Protein AF-0000000076657510 (afdb_homodimer)

pLDDT: mean 97.33, std 4.87, range [43.81, 99.0]

Foldseek 3Di:
DPDQFVVLVVVFQPDPLLVVLLVLLVVFDDQLQQLLLSQLLVQLLVLCVVVVHPCVDNVNVSLLRLLSRQLQSLLGPVQPDQAASLQSSLVVSLVSCVVVPDDNVSSVVSSVLSNCLQPPPCQCPVDSSNNSSNLSNCCQPHDLVSCVVSPCNVVSVVSCVSRPNPQSQQRSLCSLLVSDPDQDDDDPPDQDDDRHAHCPTLSRVSSVQCSVDPPDRHRRPSD/DDDQFVVLVVVFQPDPLLVVLLVLLVVFDPQLQQLLLSQLLVQLLVLCVVVVNPCVDNVNVSLLRLLSRQLQSLLGPVQPDFAASLQSSLVVSLVSCVVVPDDNVSSVVSSVLSNCLQPPPCQCPVDSSNNSSNLSNCCQPHDLVSCVVSPCNVVSVVSCVSRPNPQSQQRSLCSLLVSDPDQDDDDPPDFDDDRHAHCPTLSRVSSVQCSVDPPDRHRRPSD

InterPro domains:
  IPR003607 HD/PDEase domain [cd00077] (34-74)
  IPR006674 HD domain [PF01966] (34-133)

Organism: Fusarium proliferatum (strain ET1) (NCBI:txid1227346)

Secondary structure (DSSP, 8-state):
-----HHHHTTS--SHHHHHHHHHHHHHS-HHHHHHHHHHHHHHHHHHHHTT-GGGSTTTHHHHHHHHHHTTGGGSSTT--SS-HHHHHHHHHHHHHHHTT--HHHHHHHHHHHHTTT-TTTHHHH-HHHHHHHHHHHHHHS-HHHHHHHT-HHHHHHHHHHS--SSHHHHHHHHHHTT-SSPPP-BTTB----SSS-TTSHHHHHHHHHHHSTT--SS-TT-/-----HHHHTTS--SHHHHHHHHHHHHHS-HHHHHHHHHHHHHHHHHHHHTT-GGGSTTTHHHHHHHHHHTTGGGSSTT--SS-HHHHHHHHHHHHHHHTT--HHHHHHHHHHHHTTT-TTTHHHH-HHHHHHHHHHHHHHS-HHHHHHHT-HHHHHHHHHHS--SSHHHHHHHHHHTT-SSPPP--SS-----SSS-TTSHHHHHHHHHHHSTT--SS-TT-

Solvent-accessible surface area (backbone atoms only — not comparable to full-atom values): 23018 Å² total; per-residue (Å²): 127,86,77,75,44,67,75,59,58,71,72,45,66,91,43,70,63,41,51,52,49,50,49,52,33,61,74,45,39,58,67,28,51,43,30,48,20,52,49,21,29,55,45,19,48,51,50,22,52,77,67,67,38,75,51,53,37,81,87,35,31,49,56,51,41,44,31,27,51,28,33,62,44,10,44,20,81,82,38,55,62,72,46,28,37,32,53,34,7,12,52,52,42,24,51,52,34,43,75,66,68,44,51,69,67,62,22,46,52,33,22,50,23,20,46,32,45,68,33,84,77,46,16,67,64,76,40,73,66,16,20,34,48,27,52,9,48,46,48,71,75,43,52,70,67,54,16,48,75,71,68,42,42,71,59,47,57,56,49,40,72,65,36,56,51,77,59,28,65,35,53,47,48,49,37,49,44,65,69,49,92,62,82,62,81,70,56,72,64,45,64,63,67,44,66,42,30,36,49,40,22,52,59,15,38,39,41,50,31,46,51,63,36,78,82,69,82,64,61,52,49,49,107,129,87,76,75,44,65,75,59,60,70,71,46,64,90,43,73,63,40,50,51,49,49,49,52,32,61,75,46,39,59,67,28,50,43,30,49,20,52,49,23,29,55,44,21,48,50,51,23,52,76,66,67,37,74,50,55,38,81,89,35,30,50,55,50,42,43,32,26,51,28,33,61,45,9,43,19,80,83,38,55,63,72,46,29,37,32,52,34,9,13,52,53,43,25,52,54,34,44,75,64,67,46,50,70,68,63,20,45,52,34,21,51,22,18,48,32,44,67,33,85,77,47,16,67,64,74,42,71,67,15,21,34,47,26,50,9,48,46,47,71,75,44,50,68,68,56,17,49,74,72,69,42,40,72,60,47,58,56,48,38,73,65,35,56,52,77,60,30,64,35,53,49,48,50,38,50,47,64,67,50,94,63,84,61,81,69,57,72,62,44,64,62,66,44,67,43,30,36,47,39,23,52,60,16,38,39,39,49,30,46,50,63,36,77,82,69,85,65,59,52,50,52,109

Nearest PDB structures (foldseek):
  6dk9-assembly4_F  TM=7.818E-01  e=1.826E-05  Saccharomyces cerevisiae YJM789
  6dkd-assembly2_C  TM=7.698E-01  e=1.502E-05  Saccharomyces cerevisiae YJM789
  3wfp-assembly9_B  TM=6.488E-01  e=2.792E-02  Aquifex aeolicus VF5
  3wfr-assembly3_G  TM=6.303E-01  e=3.565E-02  synthetic construct
  3wfp-assembly9_A  TM=6.589E-01  e=6.103E-02  Aquifex aeolicus VF5

Radius of gyration: 22.08 Å; Cα contacts (8 Å, |Δi|>4): 766; chains: 2; bounding box: 48×63×50 Å

Structure (mmCIF, N/CA/C/O backbone):
data_AF-0000000076657510-model_v1
#
loop_
_entity.id
_entity.type
_entity.pdbx_description
1 polymer 'HD domain-containing protein'
#
loop_
_atom_site.group_PDB
_atom_site.id
_atom_site.type_symbol
_atom_site.label_atom_id
_atom_site.label_alt_id
_atom_site.label_comp_id
_atom_site.label_asym_id
_atom_site.label_entity_id
_atom_site.label_seq_id
_atom_site.pdbx_PDB_ins_code
_atom_site.Cartn_x
_atom_site.Cartn_y
_atom_site.Cartn_z
_atom_site.occupancy
_atom_site.B_iso_or_equiv
_atom_site.auth_seq_id
_atom_site.auth_comp_id
_atom_site.auth_asym_id
_atom_site.auth_atom_id
_atom_site.pdbx_PDB_model_num
ATOM 1 N N . MET A 1 1 ? 1.577 -23.703 -27.047 1 43.88 1 MET A N 1
ATOM 2 C CA . MET A 1 1 ? 0.974 -23.172 -25.828 1 43.88 1 MET A CA 1
ATOM 3 C C . MET A 1 1 ? 0.972 -24.219 -24.719 1 43.88 1 MET A C 1
ATOM 5 O O . MET A 1 1 ? 0.381 -25.297 -24.875 1 43.88 1 MET A O 1
ATOM 9 N N . SER A 1 2 ? 2.025 -24.297 -23.906 1 56.16 2 SER A N 1
ATOM 10 C CA . SER A 1 2 ? 2.254 -25.438 -23.031 1 56.16 2 SER A CA 1
ATOM 11 C C . SER A 1 2 ? 1.012 -25.766 -22.203 1 56.16 2 SER A C 1
ATOM 13 O O . SER A 1 2 ? 0.337 -24.859 -21.719 1 56.16 2 SER A O 1
ATOM 15 N N . ASP A 1 3 ? 0.604 -26.922 -22.359 1 83.19 3 ASP A N 1
ATOM 16 C CA . ASP A 1 3 ? -0.641 -27.469 -21.828 1 83.19 3 ASP A CA 1
ATOM 17 C C . ASP A 1 3 ? -0.603 -27.531 -20.297 1 83.19 3 ASP A C 1
ATOM 19 O O . ASP A 1 3 ? 0.352 -28.047 -19.719 1 83.19 3 ASP A O 1
ATOM 23 N N . ILE A 1 4 ? -1.396 -26.609 -19.562 1 93.56 4 ILE A N 1
ATOM 24 C CA . ILE A 1 4 ? -1.577 -26.688 -18.109 1 93.56 4 ILE A CA 1
ATOM 25 C C . ILE A 1 4 ? -1.949 -28.109 -17.703 1 93.56 4 ILE A C 1
ATOM 27 O O . ILE A 1 4 ? -2.797 -28.734 -18.344 1 93.56 4 ILE A O 1
ATOM 31 N N . ASN A 1 5 ? -1.257 -28.656 -16.797 1 94.81 5 ASN A N 1
ATOM 32 C CA . ASN A 1 5 ? -1.539 -30 -16.281 1 94.81 5 ASN A CA 1
ATOM 33 C C . ASN A 1 5 ? -3.023 -30.172 -15.984 1 94.81 5 ASN A C 1
ATOM 35 O O . ASN A 1 5 ? -3.623 -29.344 -15.289 1 94.81 5 ASN A O 1
ATOM 39 N N . PRO A 1 6 ? -3.65 -31.25 -16.453 1 95.56 6 PRO A N 1
ATOM 40 C CA . PRO A 1 6 ? -5.082 -31.469 -16.234 1 95.56 6 PRO A CA 1
ATOM 41 C C . PRO A 1 6 ? -5.461 -31.516 -14.766 1 95.56 6 PRO A C 1
ATOM 43 O O . PRO A 1 6 ? -6.566 -31.109 -14.391 1 95.56 6 PRO A O 1
ATOM 46 N N . LEU A 1 7 ? -4.605 -31.969 -13.922 1 96.25 7 LEU A N 1
ATOM 47 C CA . LEU A 1 7 ? -4.867 -32.031 -12.492 1 96.25 7 LEU A CA 1
ATOM 48 C C . LEU A 1 7 ? -5.043 -30.641 -11.906 1 96.25 7 LEU A C 1
ATOM 50 O O . LEU A 1 7 ? -5.805 -30.453 -10.953 1 96.25 7 LEU A O 1
ATOM 54 N N . VAL A 1 8 ? -4.285 -29.672 -12.477 1 97.75 8 VAL A N 1
ATOM 55 C CA . VAL A 1 8 ? -4.418 -28.281 -12.055 1 97.75 8 VAL A CA 1
ATOM 56 C C . VAL A 1 8 ? -5.75 -27.719 -12.547 1 97.75 8 VAL A C 1
ATOM 58 O O . VAL A 1 8 ? -6.461 -27.047 -11.797 1 97.75 8 VAL A O 1
ATOM 61 N N . LEU A 1 9 ? -6.121 -28.016 -13.805 1 96.81 9 LEU A N 1
ATOM 62 C CA . LEU A 1 9 ? -7.348 -27.516 -14.414 1 96.81 9 LEU A CA 1
ATOM 63 C C . LEU A 1 9 ? -8.57 -27.984 -13.641 1 96.81 9 LEU A C 1
ATOM 65 O O . LEU A 1 9 ? -9.57 -27.266 -13.539 1 96.81 9 LEU A O 1
ATOM 69 N N . GLU A 1 10 ? -8.5 -29.141 -13.055 1 95.75 10 GLU A N 1
ATOM 70 C CA . GLU A 1 10 ? -9.609 -29.703 -12.289 1 95.75 10 GLU A CA 1
ATOM 71 C C . GLU A 1 10 ? -9.836 -28.938 -10.992 1 95.75 10 GLU A C 1
ATOM 73 O O . GLU A 1 10 ? -10.914 -29.016 -10.398 1 95.75 10 GLU A O 1
ATOM 78 N N . LYS A 1 11 ? -8.812 -28.281 -10.547 1 96.19 11 LYS A N 1
ATOM 79 C CA . LYS A 1 11 ? -8.891 -27.562 -9.266 1 96.19 11 LYS A CA 1
ATOM 80 C C . LYS A 1 11 ? -9.383 -26.141 -9.461 1 96.19 11 LYS A C 1
ATOM 82 O O . LYS A 1 11 ? -9.68 -25.438 -8.484 1 96.19 11 LYS A O 1
ATOM 87 N N . ILE A 1 12 ? -9.547 -25.688 -10.719 1 96.88 12 ILE A N 1
ATOM 88 C CA . ILE A 1 12 ? -10.031 -24.359 -11.047 1 96.88 12 ILE A CA 1
ATOM 89 C C . ILE A 1 12 ? -11.555 -24.375 -11.156 1 96.88 12 ILE A C 1
ATOM 91 O O . ILE A 1 12 ? -12.133 -25.312 -11.703 1 96.88 12 ILE A O 1
ATOM 95 N N . PRO A 1 13 ? -12.172 -23.328 -10.547 1 97.88 13 PRO A N 1
ATOM 96 C CA . PRO A 1 13 ? -13.625 -23.297 -10.734 1 97.88 13 PRO A CA 1
ATOM 97 C C . PRO A 1 13 ? -14.039 -23.344 -12.203 1 97.88 13 PRO A C 1
ATOM 99 O O . PRO A 1 13 ? -13.461 -22.641 -13.031 1 97.88 13 PRO A O 1
ATOM 102 N N . GLN A 1 14 ? -15.062 -24.141 -12.531 1 96.62 14 GLN A N 1
ATOM 103 C CA . GLN A 1 14 ? -15.438 -24.406 -13.914 1 96.62 14 GLN A CA 1
ATOM 104 C C . GLN A 1 14 ? -16.531 -23.453 -14.375 1 96.62 14 GLN A C 1
ATOM 106 O O . GLN A 1 14 ? -17.422 -23.828 -15.133 1 96.62 14 GLN A O 1
ATOM 111 N N . THR A 1 15 ? -16.531 -22.219 -13.945 1 97.44 15 THR A N 1
ATOM 112 C CA . THR A 1 15 ? -17.453 -21.203 -14.422 1 97.44 15 THR A CA 1
ATOM 113 C C . THR A 1 15 ? -16.906 -20.516 -15.664 1 97.44 15 THR A C 1
ATOM 115 O O . THR A 1 15 ? -15.688 -20.469 -15.883 1 97.44 15 THR A O 1
ATOM 118 N N . ASP A 1 16 ? -17.812 -19.984 -16.469 1 97.88 16 ASP A N 1
ATOM 119 C CA . ASP A 1 16 ? -17.391 -19.266 -17.656 1 97.88 16 ASP A CA 1
ATOM 120 C C . ASP A 1 16 ? -16.453 -18.109 -17.297 1 97.88 16 ASP A C 1
ATOM 122 O O . ASP A 1 16 ? -15.484 -17.844 -18.016 1 97.88 16 ASP A O 1
ATOM 126 N N . THR A 1 17 ? -16.766 -17.453 -16.188 1 98.44 17 THR A N 1
ATOM 127 C CA . THR A 1 17 ? -15.945 -16.344 -15.727 1 98.44 17 THR A CA 1
ATOM 128 C C . THR A 1 17 ? -14.508 -16.781 -15.484 1 98.44 17 THR A C 1
ATOM 130 O O . THR A 1 17 ? -13.562 -16.125 -15.938 1 98.44 17 THR A O 1
ATOM 133 N N . CYS A 1 18 ? -14.305 -17.891 -14.812 1 98.75 18 CYS A N 1
ATOM 134 C CA . CYS A 1 18 ? -12.969 -18.344 -14.445 1 98.75 18 CYS A CA 1
ATOM 135 C C . CYS A 1 18 ? -12.227 -18.906 -15.656 1 98.75 18 CYS A C 1
ATOM 137 O O . CYS A 1 18 ? -11.031 -18.672 -15.805 1 98.75 18 CYS A O 1
ATOM 139 N N . LEU A 1 19 ? -12.93 -19.594 -16.516 1 98.44 19 LEU A N 1
ATOM 140 C CA . LEU A 1 19 ? -12.305 -20.156 -17.703 1 98.44 19 LEU A CA 1
ATOM 141 C C . LEU A 1 19 ? -11.859 -19.047 -18.656 1 98.44 19 LEU A C 1
ATOM 143 O O . LEU A 1 19 ? -10.781 -19.125 -19.25 1 98.44 19 LEU A O 1
ATOM 147 N N . SER A 1 20 ? -12.664 -18.031 -18.812 1 98.62 20 SER A N 1
ATOM 148 C CA . SER A 1 20 ? -12.281 -16.906 -19.656 1 98.62 20 SER A CA 1
ATOM 149 C C . SER A 1 20 ? -11.148 -16.109 -19.031 1 98.62 20 SER A C 1
ATOM 151 O O . SER A 1 20 ? -10.289 -15.578 -19.734 1 98.62 20 SER A O 1
ATOM 153 N N . ALA A 1 21 ? -11.164 -15.961 -17.703 1 98.88 21 ALA A N 1
ATOM 154 C CA . ALA A 1 21 ? -10.055 -15.305 -17.016 1 98.88 21 ALA A CA 1
ATOM 155 C C . ALA A 1 21 ? -8.742 -16.047 -17.266 1 98.88 21 ALA A C 1
ATOM 157 O O . ALA A 1 21 ? -7.703 -15.414 -17.484 1 98.88 21 ALA A O 1
ATOM 158 N N . LEU A 1 22 ? -8.82 -17.375 -17.188 1 98.75 22 LEU A N 1
ATOM 159 C CA . LEU A 1 22 ? -7.645 -18.203 -17.453 1 98.75 22 LEU A CA 1
ATOM 160 C C . LEU A 1 22 ? -7.156 -17.984 -18.891 1 98.75 22 LEU A C 1
ATOM 162 O O . LEU A 1 22 ? -5.949 -17.891 -19.125 1 98.75 22 LEU A O 1
ATOM 166 N N . GLU A 1 23 ? -8.055 -17.906 -19.797 1 98.25 23 GLU A N 1
ATOM 167 C CA . GLU A 1 23 ? -7.695 -17.703 -21.203 1 98.25 23 GLU A CA 1
ATOM 168 C C . GLU A 1 23 ? -6.996 -16.359 -21.406 1 98.25 23 GLU A C 1
ATOM 170 O O . GLU A 1 23 ? -6.02 -16.281 -22.156 1 98.25 23 GLU A O 1
ATOM 175 N N . LEU A 1 24 ? -7.5 -15.305 -20.766 1 98.56 24 LEU A N 1
ATOM 176 C CA . LEU A 1 24 ? -6.852 -14 -20.844 1 98.56 24 LEU A CA 1
ATOM 177 C C . LEU A 1 24 ? -5.418 -14.078 -20.328 1 98.56 24 LEU A C 1
ATOM 179 O O . LEU A 1 24 ? -4.5 -13.523 -20.938 1 98.56 24 LEU A O 1
ATOM 183 N N . ALA A 1 25 ? -5.23 -14.758 -19.219 1 98.69 25 ALA A N 1
ATOM 184 C CA . ALA A 1 25 ? -3.906 -14.883 -18.625 1 98.69 25 ALA A CA 1
ATOM 185 C C . ALA A 1 25 ? -2.969 -15.688 -19.516 1 98.69 25 ALA A C 1
ATOM 187 O O . ALA A 1 25 ? -1.798 -15.336 -19.672 1 98.69 25 ALA A O 1
ATOM 188 N N . ARG A 1 26 ? -3.48 -16.766 -20.078 1 98.19 26 ARG A N 1
ATOM 189 C CA . ARG A 1 26 ? -2.697 -17.609 -20.969 1 98.19 26 ARG A CA 1
ATOM 190 C C . ARG A 1 26 ? -2.203 -16.812 -22.172 1 98.19 26 ARG A C 1
ATOM 192 O O . ARG A 1 26 ? -1.066 -17 -22.625 1 98.19 26 ARG A O 1
ATOM 199 N N . ASP A 1 27 ? -3.051 -15.969 -22.672 1 97.94 27 ASP A N 1
ATOM 200 C CA . ASP A 1 27 ? -2.723 -15.172 -23.844 1 97.94 27 ASP A CA 1
ATOM 201 C C . ASP A 1 27 ? -1.701 -14.086 -23.5 1 97.94 27 ASP A C 1
ATOM 203 O O . ASP A 1 27 ? -0.876 -13.719 -24.344 1 97.94 27 ASP A O 1
ATOM 207 N N . ALA A 1 28 ? -1.704 -13.617 -22.312 1 98.62 28 ALA A N 1
ATOM 208 C CA . ALA A 1 28 ? -0.973 -12.398 -21.969 1 98.62 28 ALA A CA 1
ATOM 209 C C . ALA A 1 28 ? 0.369 -12.727 -21.312 1 98.62 28 ALA A C 1
ATOM 211 O O . ALA A 1 28 ? 1.345 -11.992 -21.484 1 98.62 28 ALA A O 1
ATOM 212 N N . LEU A 1 29 ? 0.445 -13.82 -20.547 1 98.62 29 LEU A N 1
ATOM 213 C CA . LEU A 1 29 ? 1.576 -14.016 -19.656 1 98.62 29 LEU A CA 1
ATOM 214 C C . LEU A 1 29 ? 2.514 -15.094 -20.188 1 98.62 29 LEU A C 1
ATOM 216 O O . LEU A 1 29 ? 2.061 -16.094 -20.734 1 98.62 29 LEU A O 1
ATOM 220 N N . PRO A 1 30 ? 3.861 -14.867 -20.031 1 98.19 30 PRO A N 1
ATOM 221 C CA . PRO A 1 30 ? 4.758 -16 -20.281 1 98.19 30 PRO A CA 1
ATOM 222 C C . PRO A 1 30 ? 4.516 -17.156 -19.312 1 98.19 30 PRO A C 1
ATOM 224 O O . PRO A 1 30 ? 3.967 -16.953 -18.234 1 98.19 30 PRO A O 1
ATOM 227 N N . ILE A 1 31 ? 5.004 -18.312 -19.609 1 98.25 31 ILE A N 1
ATOM 228 C CA . ILE A 1 31 ? 4.695 -19.562 -18.922 1 98.25 31 ILE A CA 1
ATOM 229 C C . ILE A 1 31 ? 5.129 -19.469 -17.469 1 98.25 31 ILE A C 1
ATOM 231 O O . ILE A 1 31 ? 4.379 -19.844 -16.562 1 98.25 31 ILE A O 1
ATOM 235 N N . PRO A 1 32 ? 6.367 -18.922 -17.094 1 98.5 32 PRO A N 1
ATOM 236 C CA . PRO A 1 32 ? 6.77 -18.891 -15.68 1 98.5 32 PRO A CA 1
ATOM 237 C C . PRO A 1 32 ? 5.828 -18.047 -14.82 1 98.5 32 PRO A C 1
ATOM 239 O O . PRO A 1 32 ? 5.547 -18.406 -13.672 1 98.5 32 PRO A O 1
ATOM 242 N N . ILE A 1 33 ? 5.277 -16.922 -15.383 1 98.81 33 ILE A N 1
ATOM 243 C CA . ILE A 1 33 ? 4.398 -16.047 -14.617 1 98.81 33 ILE A CA 1
ATOM 244 C C . ILE A 1 33 ? 3.002 -16.656 -14.539 1 98.81 33 ILE A C 1
ATOM 246 O O . ILE A 1 33 ? 2.324 -16.531 -13.516 1 98.81 33 ILE A O 1
ATOM 250 N N . LEU A 1 34 ? 2.572 -17.297 -15.617 1 98.75 34 LEU A N 1
ATOM 251 C CA . LEU A 1 34 ? 1.296 -18 -15.594 1 98.75 34 LEU A CA 1
ATOM 252 C C . LEU A 1 34 ? 1.306 -19.109 -14.539 1 98.75 34 LEU A C 1
ATOM 254 O O . LEU A 1 34 ? 0.356 -19.234 -13.766 1 98.75 34 LEU A O 1
ATOM 258 N N . ASN A 1 35 ? 2.363 -19.906 -14.547 1 98.75 35 ASN A N 1
ATOM 259 C CA . ASN A 1 35 ? 2.506 -20.953 -13.539 1 98.75 35 ASN A CA 1
ATOM 260 C C . ASN A 1 35 ? 2.455 -20.375 -12.125 1 98.75 35 ASN A C 1
ATOM 262 O O . ASN A 1 35 ? 1.799 -20.938 -11.242 1 98.75 35 ASN A O 1
ATOM 266 N N . HIS A 1 36 ? 3.152 -19.297 -11.922 1 98.81 36 HIS A N 1
ATOM 267 C CA . HIS A 1 36 ? 3.143 -18.609 -10.633 1 98.81 36 HIS A CA 1
ATOM 268 C C . HIS A 1 36 ? 1.725 -18.219 -10.234 1 98.81 36 HIS A C 1
ATOM 270 O O . HIS A 1 36 ? 1.31 -18.469 -9.094 1 98.81 36 HIS A O 1
ATOM 276 N N . SER A 1 37 ? 0.98 -17.625 -11.156 1 98.88 37 SER A N 1
ATOM 277 C CA . SER A 1 37 ? -0.376 -17.188 -10.859 1 98.88 37 SER A CA 1
ATOM 278 C C . SER A 1 37 ? -1.275 -18.359 -10.484 1 98.88 37 SER A C 1
ATOM 280 O O . SER A 1 37 ? -2.123 -18.234 -9.602 1 98.88 37 SER A O 1
ATOM 282 N N . LEU A 1 38 ? -1.1 -19.469 -11.18 1 98.81 38 LEU A N 1
ATOM 283 C CA . LEU A 1 38 ? -1.87 -20.672 -10.867 1 98.81 38 LEU A CA 1
ATOM 284 C C . LEU A 1 38 ? -1.475 -21.234 -9.516 1 98.81 38 LEU A C 1
ATOM 286 O O . LEU A 1 38 ? -2.336 -21.656 -8.734 1 98.81 38 LEU A O 1
ATOM 290 N N . ARG A 1 39 ? -0.133 -21.234 -9.211 1 98.81 39 ARG A N 1
ATOM 291 C CA . ARG A 1 39 ? 0.292 -21.703 -7.898 1 98.81 39 ARG A CA 1
ATOM 292 C C . ARG A 1 39 ? -0.26 -20.797 -6.797 1 98.81 39 ARG A C 1
ATOM 294 O O . ARG A 1 39 ? -0.668 -21.281 -5.738 1 98.81 39 ARG A O 1
ATOM 301 N N . VAL A 1 40 ? -0.312 -19.516 -7.055 1 98.94 40 VAL A N 1
ATOM 302 C CA . VAL A 1 40 ? -0.862 -18.578 -6.078 1 98.94 40 VAL A CA 1
ATOM 303 C C . VAL A 1 40 ? -2.32 -18.938 -5.793 1 98.94 40 VAL A C 1
ATOM 305 O O . VAL A 1 40 ? -2.75 -18.938 -4.637 1 98.94 40 VAL A O 1
ATOM 308 N N . TYR A 1 41 ? -3.045 -19.25 -6.82 1 98.94 41 TYR A N 1
ATOM 309 C CA . TYR A 1 41 ? -4.434 -19.641 -6.598 1 98.94 41 TYR A CA 1
ATOM 310 C C . TYR A 1 41 ? -4.516 -20.891 -5.73 1 98.94 41 TYR A C 1
ATOM 312 O O . TYR A 1 41 ? -5.277 -20.938 -4.762 1 98.94 41 TYR A O 1
ATOM 320 N N . LEU A 1 42 ? -3.799 -21.844 -6.121 1 98.75 42 LEU A N 1
ATOM 321 C CA . LEU A 1 42 ? -3.871 -23.125 -5.426 1 98.75 42 LEU A CA 1
ATOM 322 C C . LEU A 1 42 ? -3.465 -22.969 -3.963 1 98.75 42 LEU A C 1
ATOM 324 O O . LEU A 1 42 ? -4.102 -23.531 -3.074 1 98.75 42 LEU A O 1
ATOM 328 N N . LEU A 1 43 ? -2.4 -22.219 -3.707 1 98.81 43 LEU A N 1
ATOM 329 C CA . LEU A 1 43 ? -1.942 -21.969 -2.344 1 98.81 43 LEU A CA 1
ATOM 330 C C . LEU A 1 43 ? -2.979 -21.172 -1.56 1 98.81 43 LEU A C 1
ATOM 332 O O . LEU A 1 43 ? -3.289 -21.5 -0.414 1 98.81 43 LEU A O 1
ATOM 336 N N . ALA A 1 44 ? -3.543 -20.094 -2.189 1 98.81 44 ALA A N 1
ATOM 337 C CA . ALA A 1 44 ? -4.559 -19.281 -1.542 1 98.81 44 ALA A CA 1
ATOM 338 C C . ALA A 1 44 ? -5.801 -20.094 -1.206 1 98.81 44 ALA A C 1
ATOM 340 O O . ALA A 1 44 ? -6.387 -19.938 -0.134 1 98.81 44 ALA A O 1
ATOM 341 N N . ARG A 1 45 ? -6.172 -20.938 -2.1 1 98.38 45 ARG A N 1
ATOM 342 C CA . ARG A 1 45 ? -7.316 -21.812 -1.868 1 98.38 45 ARG A CA 1
ATOM 343 C C . ARG A 1 45 ? -7.055 -22.766 -0.701 1 98.38 45 ARG A C 1
ATOM 345 O O . ARG A 1 45 ? -7.934 -22.984 0.134 1 98.38 45 ARG A O 1
ATOM 352 N N . TYR A 1 46 ? -5.898 -23.312 -0.686 1 98.31 46 TYR A N 1
ATOM 353 C CA . TYR A 1 46 ? -5.508 -24.203 0.398 1 98.31 46 TYR A CA 1
ATOM 354 C C . TYR A 1 46 ? -5.586 -23.5 1.744 1 98.31 46 TYR A C 1
ATOM 356 O O . TYR A 1 46 ? -6.125 -24.047 2.711 1 98.31 46 TYR A O 1
ATOM 364 N N . ILE A 1 47 ? -5.059 -22.312 1.805 1 98.44 47 ILE A N 1
ATOM 365 C CA . ILE A 1 47 ? -5.074 -21.516 3.023 1 98.44 47 ILE A CA 1
ATOM 366 C C . ILE A 1 47 ? -6.512 -21.172 3.393 1 98.44 47 ILE A C 1
ATOM 368 O O . ILE A 1 47 ? -6.887 -21.203 4.57 1 98.44 47 ILE A O 1
ATOM 372 N N . ALA A 1 48 ? -7.316 -20.812 2.404 1 98.5 48 ALA A N 1
ATOM 373 C CA . ALA A 1 48 ? -8.719 -20.484 2.635 1 98.5 48 ALA A CA 1
ATOM 374 C C . ALA A 1 48 ? -9.453 -21.656 3.287 1 98.5 48 ALA A C 1
ATOM 376 O O . ALA A 1 48 ? -10.273 -21.453 4.191 1 98.5 48 ALA A O 1
ATOM 377 N N . GLU A 1 49 ? -9.195 -22.828 2.795 1 97.69 49 GLU A N 1
ATOM 378 C CA . GLU A 1 49 ? -9.805 -24.031 3.352 1 97.69 49 GLU A CA 1
ATOM 379 C C . GLU A 1 49 ? -9.336 -24.281 4.785 1 97.69 49 GLU A C 1
ATOM 381 O O . GLU A 1 49 ? -10.148 -24.562 5.668 1 97.69 49 GLU A O 1
ATOM 386 N N . LYS A 1 50 ? -8.062 -24.172 5.004 1 96.75 50 LYS A N 1
ATOM 387 C CA . LYS A 1 50 ? -7.473 -24.406 6.316 1 96.75 50 LYS A CA 1
ATOM 388 C C . LYS A 1 50 ? -8.031 -23.438 7.352 1 96.75 50 LYS A C 1
ATOM 390 O O . LYS A 1 50 ? -8.25 -23.812 8.508 1 96.75 50 LYS A O 1
ATOM 395 N N . GLU A 1 51 ? -8.289 -22.203 6.906 1 96.25 51 GLU A N 1
ATOM 396 C CA . GLU A 1 51 ? -8.719 -21.172 7.84 1 96.25 51 GLU A CA 1
ATOM 397 C C . GLU A 1 51 ? -10.234 -21 7.832 1 96.25 51 GLU A C 1
ATOM 399 O O . GLU A 1 51 ? -10.766 -20.094 8.453 1 96.25 51 GLU A O 1
ATOM 404 N N . ASP A 1 52 ? -10.922 -21.781 7.129 1 97.44 52 ASP A N 1
ATOM 405 C CA . ASP A 1 52 ? -12.367 -21.719 6.984 1 97.44 52 ASP A CA 1
ATOM 406 C C . ASP A 1 52 ? -12.828 -20.344 6.508 1 97.44 52 ASP A C 1
ATOM 408 O O . ASP A 1 52 ? -13.773 -19.766 7.055 1 97.44 52 ASP A O 1
ATOM 412 N N . SER A 1 53 ? -12.094 -19.828 5.547 1 97.62 53 SER A N 1
ATOM 413 C CA . SER A 1 53 ? -12.422 -18.547 4.922 1 97.62 53 SER A CA 1
ATOM 414 C C . SER A 1 53 ? -13.68 -18.672 4.062 1 97.62 53 SER A C 1
ATOM 416 O O . SER A 1 53 ? -13.93 -19.719 3.459 1 97.62 53 SER A O 1
ATOM 418 N N . PRO A 1 54 ? -14.438 -17.562 3.941 1 96.69 54 PRO A N 1
ATOM 419 C CA . PRO A 1 54 ? -15.594 -17.578 3.043 1 96.69 54 PRO A CA 1
ATOM 420 C C . PRO A 1 54 ? -15.203 -17.812 1.585 1 96.69 54 PRO A C 1
ATOM 422 O O . PRO A 1 54 ? -16.031 -18.281 0.789 1 96.69 54 PRO A O 1
ATOM 425 N N . PHE A 1 55 ? -14.023 -17.672 1.248 1 97.62 55 PHE A N 1
ATOM 426 C CA . PHE A 1 55 ? -13.586 -17.75 -0.14 1 97.62 55 PHE A CA 1
ATOM 427 C C . PHE A 1 55 ? -13.32 -19.203 -0.537 1 97.62 55 PHE A C 1
ATOM 429 O O . PHE A 1 55 ? -12.992 -19.484 -1.69 1 97.62 55 PHE A O 1
ATOM 436 N N . LYS A 1 56 ? -13.562 -20.109 0.396 1 95.94 56 LYS A N 1
ATOM 437 C CA . LYS A 1 56 ? -13.469 -21.531 0.068 1 95.94 56 LYS A CA 1
ATOM 438 C C . LYS A 1 56 ? -14.742 -22.016 -0.617 1 95.94 56 LYS A C 1
ATOM 440 O O . LYS A 1 56 ? -14.734 -23.078 -1.259 1 95.94 56 LYS A O 1
ATOM 445 N N . SER A 1 57 ? -15.797 -21.25 -0.459 1 96.19 57 SER A N 1
ATOM 446 C CA . SER A 1 57 ? -17.094 -21.688 -0.962 1 96.19 57 SER A CA 1
ATOM 447 C C . SER A 1 57 ? -17.188 -21.531 -2.477 1 96.19 57 SER A C 1
ATOM 449 O O . SER A 1 57 ? -16.484 -20.688 -3.061 1 96.19 57 SER A O 1
ATOM 451 N N . GLU A 1 58 ? -18.094 -22.234 -3.047 1 93.75 58 GLU A N 1
ATOM 452 C CA . GLU A 1 58 ? -18.25 -22.266 -4.496 1 93.75 58 GLU A CA 1
ATOM 453 C C . GLU A 1 58 ? -18.688 -20.891 -5.027 1 93.75 58 GLU A C 1
ATOM 455 O O . GLU A 1 58 ? -18.312 -20.5 -6.137 1 93.75 58 GLU A O 1
ATOM 460 N N . ASP A 1 59 ? -19.422 -20.219 -4.242 1 94.62 59 ASP A N 1
ATOM 461 C CA . ASP A 1 59 ? -19.969 -18.938 -4.691 1 94.62 59 ASP A CA 1
ATOM 462 C C . ASP A 1 59 ? -18.891 -17.859 -4.668 1 94.62 59 ASP A C 1
ATOM 464 O O . ASP A 1 59 ? -18.969 -16.891 -5.422 1 94.62 59 ASP A O 1
ATOM 468 N N . GLN A 1 60 ? -17.844 -18.031 -3.818 1 97.12 60 GLN A N 1
ATOM 469 C CA . GLN A 1 60 ? -16.844 -16.984 -3.66 1 97.12 60 GLN A CA 1
ATOM 470 C C . GLN A 1 60 ? -15.523 -17.391 -4.305 1 97.12 60 GLN A C 1
ATOM 472 O O . GLN A 1 60 ? -14.68 -16.531 -4.586 1 97.12 60 GLN A O 1
ATOM 477 N N . SER A 1 61 ? -15.344 -18.656 -4.59 1 97.56 61 SER A N 1
ATOM 478 C CA . SER A 1 61 ? -14.078 -19.172 -5.102 1 97.56 61 SER A CA 1
ATOM 479 C C . SER A 1 61 ? -13.734 -18.547 -6.453 1 97.56 61 SER A C 1
ATOM 481 O O . SER A 1 61 ? -12.555 -18.375 -6.781 1 97.56 61 SER A O 1
ATOM 483 N N . PRO A 1 62 ? -14.773 -18.172 -7.297 1 98.62 62 PRO A N 1
ATOM 484 C CA . PRO A 1 62 ? -14.422 -17.5 -8.555 1 98.62 62 PRO A CA 1
ATOM 485 C C . PRO A 1 62 ? -13.711 -16.156 -8.328 1 98.62 62 PRO A C 1
ATOM 487 O O . PRO A 1 62 ? -12.812 -15.797 -9.102 1 98.62 62 PRO A O 1
ATOM 490 N N . LEU A 1 63 ? -14.094 -15.398 -7.297 1 98.88 63 LEU A N 1
ATOM 491 C CA . LEU A 1 63 ? -13.422 -14.141 -6.977 1 98.88 63 LEU A CA 1
ATOM 492 C C . LEU A 1 63 ? -11.969 -14.391 -6.59 1 98.88 63 LEU A C 1
ATOM 494 O O . LEU A 1 63 ? -11.07 -13.656 -7.016 1 98.88 63 LEU A O 1
ATOM 498 N N . LEU A 1 64 ? -11.75 -15.453 -5.801 1 98.94 64 LEU A N 1
ATOM 499 C CA . LEU A 1 64 ? -10.398 -15.836 -5.41 1 98.94 64 LEU A CA 1
ATOM 500 C C . LEU A 1 64 ? -9.562 -16.203 -6.633 1 98.94 64 LEU A C 1
ATOM 502 O O . LEU A 1 64 ? -8.406 -15.781 -6.75 1 98.94 64 LEU A O 1
ATOM 506 N N . PHE A 1 65 ? -10.188 -16.938 -7.52 1 98.94 65 PHE A N 1
ATOM 507 C CA . PHE A 1 65 ? -9.461 -17.391 -8.703 1 98.94 65 PHE A CA 1
ATOM 508 C C . PHE A 1 65 ? -9.102 -16.203 -9.602 1 98.94 65 PHE A C 1
ATOM 510 O O . PHE A 1 65 ? -7.961 -16.078 -10.047 1 98.94 65 PHE A O 1
ATOM 517 N N . VAL A 1 66 ? -10.039 -15.328 -9.875 1 98.94 66 VAL A N 1
ATOM 518 C CA . VAL A 1 66 ? -9.805 -14.203 -10.773 1 98.94 66 VAL A CA 1
ATOM 519 C C . VAL A 1 66 ? -8.734 -13.281 -10.18 1 98.94 66 VAL A C 1
ATOM 521 O O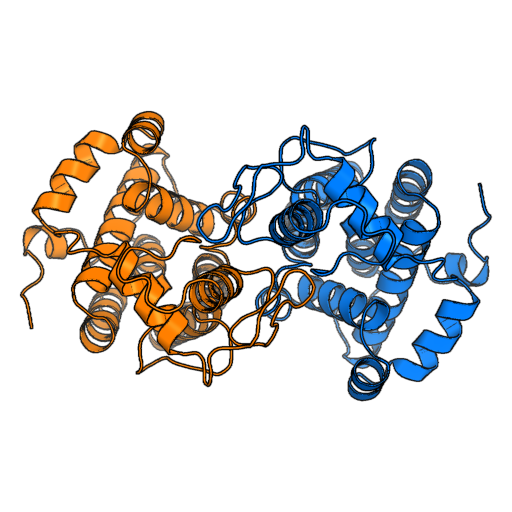 . VAL A 1 66 ? -7.867 -12.789 -10.898 1 98.94 66 VAL A O 1
ATOM 524 N N . ALA A 1 67 ? -8.766 -13.07 -8.852 1 99 67 ALA A N 1
ATOM 525 C CA . ALA A 1 67 ? -7.738 -12.258 -8.195 1 99 67 ALA A CA 1
ATOM 526 C C . ALA A 1 67 ? -6.355 -12.883 -8.375 1 99 67 ALA A C 1
ATOM 528 O O . ALA A 1 67 ? -5.395 -12.188 -8.711 1 99 67 ALA A O 1
ATOM 529 N N . ALA A 1 68 ? -6.27 -14.18 -8.242 1 98.94 68 ALA A N 1
ATOM 530 C CA . ALA A 1 68 ? -4.984 -14.875 -8.289 1 98.94 68 ALA A CA 1
ATOM 531 C C . ALA A 1 68 ? -4.453 -14.945 -9.719 1 98.94 68 ALA A C 1
ATOM 533 O O . ALA A 1 68 ? -3.281 -14.656 -9.969 1 98.94 68 ALA A O 1
ATOM 534 N N . ILE A 1 69 ? -5.328 -15.258 -10.648 1 98.94 69 ILE A N 1
ATOM 535 C CA . ILE A 1 69 ? -4.875 -15.539 -12.008 1 98.94 69 ILE A CA 1
ATOM 536 C C . ILE A 1 69 ? -4.508 -14.242 -12.711 1 98.94 69 ILE A C 1
ATOM 538 O O . ILE A 1 69 ? -3.623 -14.219 -13.57 1 98.94 69 ILE A O 1
ATOM 542 N N . HIS A 1 70 ? -5.098 -13.094 -12.242 1 98.94 70 HIS A N 1
ATOM 543 C CA . HIS A 1 70 ? -4.906 -11.844 -12.969 1 98.94 70 HIS A CA 1
ATOM 544 C C . HIS A 1 70 ? -3.988 -10.898 -12.195 1 98.94 70 HIS A C 1
ATOM 546 O O . HIS A 1 70 ? -3.641 -9.828 -12.688 1 98.94 70 HIS A O 1
ATOM 552 N N . HIS A 1 71 ? -3.434 -11.266 -11.031 1 98.94 71 HIS A N 1
ATOM 553 C CA . HIS A 1 71 ? -2.777 -10.273 -10.188 1 98.94 71 HIS A CA 1
ATOM 554 C C . HIS A 1 71 ? -1.516 -9.734 -10.844 1 98.94 71 HIS A C 1
ATOM 556 O O . HIS A 1 71 ? -1.101 -8.609 -10.562 1 98.94 71 HIS A O 1
ATOM 562 N N . ASP A 1 72 ? -0.946 -10.484 -11.789 1 98.94 72 ASP A N 1
ATOM 563 C CA . ASP A 1 72 ? 0.286 -10.031 -12.422 1 98.94 72 ASP A CA 1
ATOM 564 C C . ASP A 1 72 ? 0.066 -9.742 -13.906 1 98.94 72 ASP A C 1
ATOM 566 O O . ASP A 1 72 ? 1.021 -9.477 -14.641 1 98.94 72 ASP A O 1
ATOM 570 N N . ILE A 1 73 ? -1.15 -9.773 -14.383 1 98.94 73 ILE A N 1
ATOM 571 C CA . ILE A 1 73 ? -1.426 -9.688 -15.812 1 98.94 73 ILE A CA 1
ATOM 572 C C . ILE A 1 73 ? -1.011 -8.32 -16.344 1 98.94 73 ILE A C 1
ATOM 574 O O . ILE A 1 73 ? -0.649 -8.18 -17.516 1 98.94 73 ILE A O 1
ATOM 578 N N . GLY A 1 74 ? -0.97 -7.293 -15.477 1 98.94 74 GLY A N 1
ATOM 579 C CA . GLY A 1 74 ? -0.563 -5.945 -15.844 1 98.94 74 GLY A CA 1
ATOM 580 C C . GLY A 1 74 ? 0.914 -5.836 -16.172 1 98.94 74 GLY A C 1
ATOM 581 O O . GLY A 1 74 ? 1.36 -4.824 -16.719 1 98.94 74 GLY A O 1
ATOM 582 N N . ALA A 1 75 ? 1.705 -6.867 -15.875 1 98.75 75 ALA A N 1
ATOM 583 C CA . ALA A 1 75 ? 3.123 -6.902 -16.234 1 98.75 75 ALA A CA 1
ATOM 584 C C . ALA A 1 75 ? 3.322 -7.387 -17.656 1 98.75 75 ALA A C 1
ATOM 586 O O . ALA A 1 75 ? 4.445 -7.402 -18.172 1 98.75 75 ALA A O 1
ATOM 587 N N . SER A 1 76 ? 2.238 -7.758 -18.344 1 98.69 76 SER A N 1
ATOM 588 C CA . SER A 1 76 ? 2.299 -8.195 -19.734 1 98.69 76 SER A CA 1
ATOM 589 C C . SER A 1 76 ? 2.232 -7.008 -20.688 1 98.69 76 SER A C 1
ATOM 591 O O . SER A 1 76 ? 1.831 -5.91 -20.297 1 98.69 76 SER A O 1
ATOM 593 N N . HIS A 1 77 ? 2.613 -7.258 -21.969 1 97.56 77 HIS A N 1
ATOM 594 C CA . HIS A 1 77 ? 2.521 -6.219 -22.984 1 97.56 77 HIS A CA 1
ATOM 595 C C . HIS A 1 77 ? 1.067 -5.891 -23.312 1 97.56 77 HIS A C 1
ATOM 597 O O . HIS A 1 77 ? 0.73 -4.738 -23.594 1 97.56 77 HIS A O 1
ATOM 603 N N . LEU A 1 78 ? 0.186 -6.805 -23.172 1 98.06 78 LEU A N 1
ATOM 604 C CA . LEU A 1 78 ? -1.21 -6.656 -23.562 1 98.06 78 LEU A CA 1
ATOM 605 C C . LEU A 1 78 ? -1.961 -5.762 -22.594 1 98.06 78 LEU A C 1
ATOM 607 O O . LEU A 1 78 ? -2.9 -5.062 -22.984 1 98.06 78 LEU A O 1
ATOM 611 N N . TYR A 1 79 ? -1.525 -5.727 -21.344 1 98.31 79 TYR A N 1
ATOM 612 C CA . TYR A 1 79 ? -2.234 -4.969 -20.328 1 98.31 79 TYR A CA 1
ATOM 613 C C . TYR A 1 79 ? -1.321 -3.936 -19.672 1 98.31 79 TYR A C 1
ATOM 615 O O . TYR A 1 79 ? -1.501 -3.58 -18.516 1 98.31 79 TYR A O 1
ATOM 623 N N . ASN A 1 80 ? -0.324 -3.57 -20.484 1 98.38 80 ASN A N 1
ATOM 624 C CA . ASN A 1 80 ? 0.571 -2.49 -20.078 1 98.38 80 ASN A CA 1
ATOM 625 C C . ASN A 1 80 ? -0.119 -1.132 -20.156 1 98.38 80 ASN A C 1
ATOM 627 O O . ASN A 1 80 ? -0.791 -0.828 -21.141 1 98.38 80 ASN A O 1
ATOM 631 N N . GLY A 1 81 ? -0.121 -0.357 -19.109 1 98 81 GLY A N 1
ATOM 632 C CA . GLY A 1 81 ? -0.699 0.976 -19.047 1 98 81 GLY A CA 1
ATOM 633 C C . GLY A 1 81 ? 0.22 1.999 -18.406 1 98 81 GLY A C 1
ATOM 634 O O . GLY A 1 81 ? 1.41 1.739 -18.219 1 98 81 GLY A O 1
ATOM 635 N N . GLU A 1 82 ? -0.29 3.17 -18.125 1 97.56 82 GLU A N 1
ATOM 636 C CA . GLU A 1 82 ? 0.495 4.297 -17.625 1 97.56 82 GLU A CA 1
ATOM 637 C C . GLU A 1 82 ? 0.694 4.211 -16.125 1 97.56 82 GLU A C 1
ATOM 639 O O . GLU A 1 82 ? 1.557 4.895 -15.562 1 97.56 82 GLU A O 1
ATOM 644 N N . GLN A 1 83 ? -0.07 3.393 -15.492 1 98.19 83 GLN A N 1
ATOM 645 C CA . GLN A 1 83 ? 0.009 3.238 -14.047 1 98.19 83 GLN A CA 1
ATOM 646 C C . GLN A 1 83 ? 0.827 2.008 -13.672 1 98.19 83 GLN A C 1
ATOM 648 O O . GLN A 1 83 ? 1.191 1.208 -14.531 1 98.19 83 GLN A O 1
ATOM 653 N N . ARG A 1 84 ? 1.138 1.859 -12.367 1 98.69 84 ARG A N 1
ATOM 654 C CA . ARG A 1 84 ? 1.858 0.685 -11.883 1 98.69 84 ARG A CA 1
ATOM 655 C C . ARG A 1 84 ? 1.124 -0.599 -12.258 1 98.69 84 ARG A C 1
ATOM 657 O O . ARG A 1 84 ? -0.106 -0.617 -12.328 1 98.69 84 ARG A O 1
ATOM 664 N N . PHE A 1 85 ? 1.843 -1.732 -12.492 1 98.88 85 PHE A N 1
ATOM 665 C CA . PHE A 1 85 ? 1.289 -2.945 -13.078 1 98.88 85 PHE A CA 1
ATOM 666 C C . PHE A 1 85 ? 0.176 -3.512 -12.211 1 98.88 85 PHE A C 1
ATOM 668 O O . PHE A 1 85 ? -0.767 -4.125 -12.711 1 98.88 85 PHE A O 1
ATOM 675 N N . GLU A 1 86 ? 0.266 -3.34 -10.875 1 98.94 86 GLU A N 1
ATOM 676 C CA . GLU A 1 86 ? -0.762 -3.838 -9.969 1 98.94 86 GLU A CA 1
ATOM 677 C C . GLU A 1 86 ? -2.123 -3.223 -10.281 1 98.94 86 GLU A C 1
ATOM 679 O O . GLU A 1 86 ? -3.141 -3.916 -10.273 1 98.94 86 GLU A O 1
ATOM 684 N N . ILE A 1 87 ? -2.102 -1.867 -10.547 1 98.94 87 ILE A N 1
ATOM 685 C CA . ILE A 1 87 ? -3.336 -1.159 -10.859 1 98.94 87 ILE A CA 1
ATOM 686 C C . ILE A 1 87 ? -3.848 -1.598 -12.227 1 98.94 87 ILE A C 1
ATOM 688 O O . ILE A 1 87 ? -5.051 -1.788 -12.422 1 98.94 87 ILE A O 1
ATOM 692 N N . CYS A 1 88 ? -2.918 -1.746 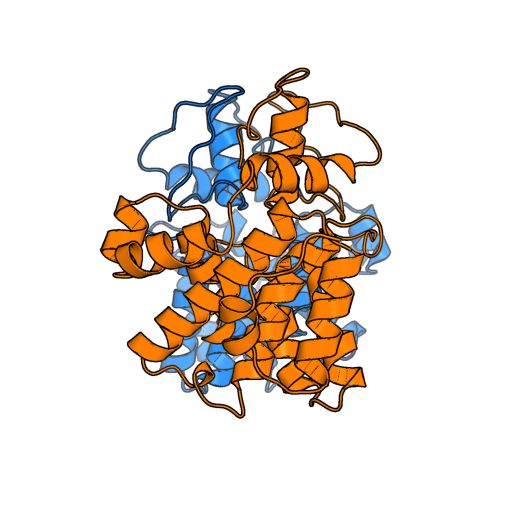-13.219 1 98.94 88 CYS A N 1
ATOM 693 C CA . CYS A 1 88 ? -3.311 -2.266 -14.523 1 98.94 88 CYS A CA 1
ATOM 694 C C . CYS A 1 88 ? -3.949 -3.643 -14.391 1 98.94 88 CYS A C 1
ATOM 696 O O . CYS A 1 88 ? -4.965 -3.926 -15.031 1 98.94 88 CYS A O 1
ATOM 698 N N . SER A 1 89 ? -3.396 -4.496 -13.562 1 98.94 89 SER A N 1
ATOM 699 C CA . SER A 1 89 ? -3.939 -5.824 -13.312 1 98.94 89 SER A CA 1
ATOM 700 C C . SER A 1 89 ? -5.316 -5.746 -12.656 1 98.94 89 SER A C 1
ATOM 702 O O . SER A 1 89 ? -6.234 -6.473 -13.047 1 98.94 89 SER A O 1
ATOM 704 N N . ALA A 1 90 ? -5.402 -4.891 -11.602 1 98.94 90 ALA A N 1
ATOM 705 C CA . ALA A 1 90 ? -6.66 -4.723 -10.883 1 98.94 90 ALA A CA 1
ATOM 706 C C . ALA A 1 90 ? -7.773 -4.262 -11.82 1 98.94 90 ALA A C 1
ATOM 708 O O . ALA A 1 90 ? -8.898 -4.762 -11.758 1 98.94 90 ALA A O 1
ATOM 709 N N . ASP A 1 91 ? -7.457 -3.312 -12.711 1 98.94 91 ASP A N 1
ATOM 710 C CA . ASP A 1 91 ? -8.43 -2.812 -13.68 1 98.94 91 ASP A CA 1
ATOM 711 C C . ASP A 1 91 ? -8.898 -3.928 -14.609 1 98.94 91 ASP A C 1
ATOM 713 O O . ASP A 1 91 ? -10.094 -4.039 -14.898 1 98.94 91 ASP A O 1
ATOM 717 N N . CYS A 1 92 ? -7.945 -4.73 -15.07 1 98.88 92 CYS A N 1
ATOM 718 C CA . CYS A 1 92 ? -8.281 -5.852 -15.945 1 98.88 92 CYS A CA 1
ATOM 719 C C . CYS A 1 92 ? -9.234 -6.816 -15.25 1 98.88 92 CYS A C 1
ATOM 721 O O . CYS A 1 92 ? -10.266 -7.188 -15.812 1 98.88 92 CYS A O 1
ATOM 723 N N . ALA A 1 93 ? -8.93 -7.207 -14.039 1 98.94 93 ALA A N 1
ATOM 724 C CA . ALA A 1 93 ? -9.734 -8.18 -13.297 1 98.94 93 ALA A CA 1
ATOM 725 C C . ALA A 1 93 ? -11.125 -7.637 -13.008 1 98.94 93 ALA A C 1
ATOM 727 O O . ALA A 1 93 ? -12.125 -8.344 -13.172 1 98.94 93 ALA A O 1
ATOM 728 N N . LYS A 1 94 ? -11.195 -6.379 -12.539 1 98.94 94 LYS A N 1
ATOM 729 C CA . LYS A 1 94 ? -12.492 -5.77 -12.234 1 98.94 94 LYS A CA 1
ATOM 730 C C . LYS A 1 94 ? -13.367 -5.699 -13.484 1 98.94 94 LYS A C 1
ATOM 732 O O . LYS A 1 94 ? -14.555 -6.047 -13.438 1 98.94 94 LYS A O 1
ATOM 737 N N . ALA A 1 95 ? -12.797 -5.262 -14.609 1 98.88 95 ALA A N 1
ATOM 738 C CA . ALA A 1 95 ? -13.547 -5.18 -15.859 1 98.88 95 ALA A CA 1
ATOM 739 C C . ALA A 1 95 ? -14.07 -6.547 -16.281 1 98.88 95 ALA A C 1
ATOM 741 O O . ALA A 1 95 ? -15.211 -6.668 -16.734 1 98.88 95 ALA A O 1
ATOM 742 N N . HIS A 1 96 ? -13.203 -7.562 -16.172 1 98.88 96 HIS A N 1
ATOM 743 C CA . HIS A 1 96 ? -13.594 -8.922 -16.516 1 98.88 96 HIS A CA 1
ATOM 744 C C . HIS A 1 96 ? -14.781 -9.391 -15.688 1 98.88 96 HIS A C 1
ATOM 746 O O . HIS A 1 96 ? -15.727 -9.977 -16.219 1 98.88 96 HIS A O 1
ATOM 752 N N . LEU A 1 97 ? -14.766 -9.117 -14.367 1 98.88 97 LEU A N 1
ATOM 753 C CA . LEU A 1 97 ? -15.82 -9.555 -13.461 1 98.88 97 LEU A CA 1
ATOM 754 C C . LEU A 1 97 ? -17.125 -8.812 -13.742 1 98.88 97 LEU A C 1
ATOM 756 O O . LEU A 1 97 ? -18.188 -9.422 -13.789 1 98.88 97 LEU A O 1
ATOM 760 N N . VAL A 1 98 ? -17.031 -7.523 -13.969 1 98.81 98 VAL A N 1
ATOM 761 C CA . VAL A 1 98 ? -18.219 -6.73 -14.266 1 98.81 98 VAL A CA 1
ATOM 762 C C . VAL A 1 98 ? -18.875 -7.23 -15.555 1 98.81 98 VAL A C 1
ATOM 764 O O . VAL A 1 98 ? -20.094 -7.418 -15.609 1 98.81 98 VAL A O 1
ATOM 767 N N . LYS A 1 99 ? -18.047 -7.461 -16.562 1 98.5 99 LYS A N 1
ATOM 768 C CA . LYS A 1 99 ? -18.547 -7.973 -17.828 1 98.5 99 LYS A CA 1
ATOM 769 C C . LYS A 1 99 ? -19.203 -9.344 -17.656 1 98.5 99 LYS A C 1
ATOM 771 O O . LYS A 1 99 ? -20.141 -9.68 -18.375 1 98.5 99 LYS A O 1
ATOM 776 N N . SER A 1 100 ? -18.734 -10.062 -16.672 1 98.25 100 SER A N 1
ATOM 777 C CA . SER A 1 100 ? -19.25 -11.414 -16.422 1 98.25 100 SER A CA 1
ATOM 778 C C . SER A 1 100 ? -20.469 -11.383 -15.516 1 98.25 100 SER A C 1
ATOM 780 O O . SER A 1 100 ? -20.984 -12.438 -15.117 1 98.25 100 SER A O 1
ATOM 782 N N . GLY A 1 101 ? -20.891 -10.219 -15.055 1 98.06 101 GLY A N 1
ATOM 783 C CA . GLY A 1 101 ? -22.156 -10.102 -14.352 1 98.06 101 GLY A CA 1
ATOM 784 C C . GLY A 1 101 ? -22 -9.961 -12.852 1 98.06 101 GLY A C 1
ATOM 785 O O . GLY A 1 101 ? -22.984 -9.938 -12.117 1 98.06 101 GLY A O 1
ATOM 786 N N . TYR A 1 102 ? -20.812 -9.867 -12.328 1 98.44 102 TYR A N 1
ATOM 787 C CA . TYR A 1 102 ? -20.609 -9.672 -10.898 1 98.44 102 TYR A CA 1
ATOM 788 C C . TYR A 1 102 ? -20.922 -8.234 -10.492 1 98.44 102 TYR A C 1
ATOM 790 O O . TYR A 1 102 ? -20.828 -7.316 -11.32 1 98.44 102 TYR A O 1
ATOM 798 N N . SER A 1 103 ? -21.297 -8.102 -9.242 1 98.5 103 SER A N 1
ATOM 799 C CA . SER A 1 103 ? -21.609 -6.77 -8.727 1 98.5 103 SER A CA 1
ATOM 800 C C . SER A 1 103 ? -20.359 -5.883 -8.703 1 98.5 103 SER A C 1
ATOM 802 O O . SER A 1 103 ? -19.234 -6.383 -8.656 1 98.5 103 SER A O 1
ATOM 804 N N . GLU A 1 104 ? -20.594 -4.59 -8.727 1 98.5 104 GLU A N 1
ATOM 805 C CA . GLU A 1 104 ? -19.516 -3.621 -8.594 1 98.5 104 GLU A CA 1
ATOM 806 C C . GLU A 1 104 ? -18.734 -3.838 -7.297 1 98.5 104 GLU A C 1
ATOM 808 O O . GLU A 1 104 ? -17.5 -3.715 -7.273 1 98.5 104 GLU A O 1
ATOM 813 N N . ALA A 1 105 ? -19.453 -4.152 -6.238 1 98.06 105 ALA A N 1
ATOM 814 C CA . ALA A 1 105 ? -18.828 -4.34 -4.93 1 98.06 105 ALA A CA 1
ATOM 815 C C . ALA A 1 105 ? -17.906 -5.551 -4.938 1 98.06 105 ALA A C 1
ATOM 817 O O . ALA A 1 105 ? -16.766 -5.473 -4.457 1 98.06 105 ALA A O 1
ATOM 818 N N . ALA A 1 106 ? -18.391 -6.652 -5.461 1 98.44 106 ALA A N 1
ATOM 819 C CA . ALA A 1 106 ? -17.562 -7.855 -5.547 1 98.44 106 ALA A CA 1
ATOM 820 C C . ALA A 1 106 ? -16.359 -7.633 -6.457 1 98.44 106 ALA A C 1
ATOM 822 O O . ALA A 1 106 ? -15.25 -8.07 -6.148 1 98.44 106 ALA A O 1
ATOM 823 N N . SER A 1 107 ? -16.578 -6.973 -7.566 1 98.88 107 SER A N 1
ATOM 824 C CA . SER A 1 107 ? -15.508 -6.684 -8.516 1 98.88 107 SER A CA 1
ATOM 825 C C . SER A 1 107 ? -14.461 -5.758 -7.91 1 98.88 107 SER A C 1
ATOM 827 O O . SER A 1 107 ? -13.266 -5.93 -8.141 1 98.88 107 SER A O 1
ATOM 829 N N . HIS A 1 108 ? -14.953 -4.836 -7.121 1 98.88 108 HIS A N 1
ATOM 830 C CA . HIS A 1 108 ? -14.039 -3.896 -6.477 1 98.88 108 HIS A CA 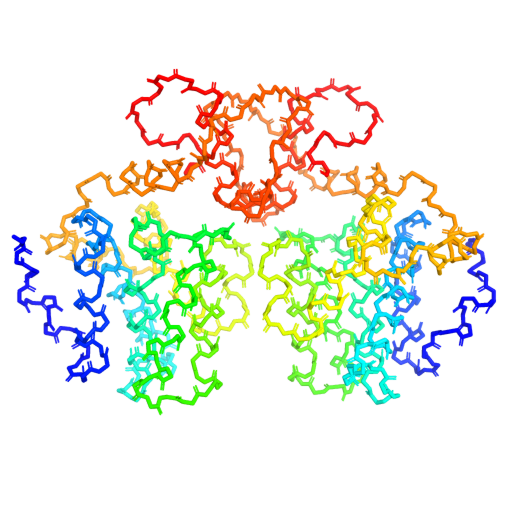1
ATOM 831 C C . HIS A 1 108 ? -13.234 -4.578 -5.379 1 98.88 108 HIS A C 1
ATOM 833 O O . HIS A 1 108 ? -12.078 -4.223 -5.137 1 98.88 108 HIS A O 1
ATOM 839 N N . GLN A 1 109 ? -13.82 -5.547 -4.73 1 98.75 109 GLN A N 1
ATOM 840 C CA . GLN A 1 109 ? -13.07 -6.324 -3.748 1 98.75 109 GLN A CA 1
ATOM 841 C C . GLN A 1 109 ? -11.883 -7.031 -4.395 1 98.75 109 GLN A C 1
ATOM 843 O O . GLN A 1 109 ? -10.797 -7.09 -3.814 1 98.75 109 GLN A O 1
ATOM 848 N N . VAL A 1 110 ? -12.031 -7.547 -5.578 1 98.94 110 VAL A N 1
ATOM 849 C CA . VAL A 1 110 ? -10.953 -8.18 -6.328 1 98.94 110 VAL A CA 1
ATOM 850 C C . VAL A 1 110 ? -9.93 -7.125 -6.754 1 98.94 110 VAL A C 1
ATOM 852 O O . VAL A 1 110 ? -8.727 -7.367 -6.699 1 98.94 110 VAL A O 1
ATOM 855 N N . TRP A 1 111 ? -10.469 -5.961 -7.129 1 99 111 TRP A N 1
ATOM 856 C CA . TRP A 1 111 ? -9.57 -4.855 -7.457 1 99 111 TRP A CA 1
ATOM 857 C C . TRP A 1 111 ? -8.641 -4.543 -6.293 1 99 111 TRP A C 1
ATOM 859 O O . TRP A 1 111 ? -7.426 -4.418 -6.48 1 99 111 TRP A O 1
ATOM 869 N N . ILE A 1 112 ? -9.164 -4.496 -5.125 1 98.94 112 ILE A N 1
ATOM 870 C CA . ILE A 1 112 ? -8.391 -4.168 -3.93 1 98.94 112 ILE A CA 1
ATOM 871 C C . ILE A 1 112 ? -7.344 -5.25 -3.682 1 98.94 112 ILE A C 1
ATOM 873 O O . ILE A 1 112 ? -6.168 -4.949 -3.463 1 98.94 112 ILE A O 1
ATOM 877 N N . ALA A 1 113 ? -7.73 -6.484 -3.781 1 98.94 113 ALA A N 1
ATOM 878 C CA . ALA A 1 113 ? -6.824 -7.598 -3.506 1 98.94 113 ALA A CA 1
ATOM 879 C C . ALA A 1 113 ? -5.609 -7.559 -4.43 1 98.94 113 ALA A C 1
ATOM 881 O O . ALA A 1 113 ? -4.48 -7.793 -3.99 1 98.94 113 ALA A O 1
ATOM 882 N N . ILE A 1 114 ? -5.883 -7.223 -5.684 1 99 114 ILE A N 1
ATOM 883 C CA . ILE A 1 114 ? -4.812 -7.191 -6.672 1 99 114 ILE A CA 1
ATOM 884 C C . ILE A 1 114 ? -3.965 -5.938 -6.473 1 99 114 ILE A C 1
ATOM 886 O O . ILE A 1 114 ? -2.734 -6.004 -6.488 1 99 114 ILE A O 1
ATOM 890 N N . ALA A 1 115 ? -4.586 -4.805 -6.191 1 98.94 115 ALA A N 1
ATOM 891 C CA . ALA A 1 115 ? -3.896 -3.523 -6.074 1 98.94 115 ALA A CA 1
ATOM 892 C C . ALA A 1 115 ? -2.898 -3.539 -4.918 1 98.94 115 ALA A C 1
ATOM 894 O O . ALA A 1 115 ? -1.807 -2.979 -5.023 1 98.94 115 ALA A O 1
ATOM 895 N N . VAL A 1 116 ? -3.213 -4.277 -3.852 1 98.94 116 VAL A N 1
ATOM 896 C CA . VAL A 1 116 ? -2.4 -4.145 -2.646 1 98.94 116 VAL A CA 1
ATOM 897 C C . VAL A 1 116 ? -1.541 -5.395 -2.463 1 98.94 116 VAL A C 1
ATOM 899 O O . VAL A 1 116 ? -0.843 -5.531 -1.456 1 98.94 116 VAL A O 1
ATOM 902 N N . HIS A 1 117 ? -1.476 -6.301 -3.424 1 98.94 117 HIS A N 1
ATOM 903 C CA . HIS A 1 117 ? -0.875 -7.605 -3.154 1 98.94 117 HIS A CA 1
ATOM 904 C C . HIS A 1 117 ? 0.63 -7.484 -2.943 1 98.94 117 HIS A C 1
ATOM 906 O O . HIS A 1 117 ? 1.258 -8.391 -2.391 1 98.94 117 HIS A O 1
ATOM 912 N N . THR A 1 118 ? 1.209 -6.324 -3.381 1 98.81 118 THR A N 1
ATOM 913 C CA . THR A 1 118 ? 2.633 -6.09 -3.17 1 98.81 118 THR A CA 1
ATOM 914 C C . THR A 1 118 ? 2.854 -5.078 -2.047 1 98.81 118 THR A C 1
ATOM 916 O O . THR A 1 118 ? 3.916 -4.457 -1.964 1 98.81 118 THR A O 1
ATOM 919 N N . SER A 1 119 ? 1.887 -4.797 -1.212 1 98.75 119 SER A N 1
ATOM 920 C CA . SER A 1 119 ? 1.973 -3.85 -0.107 1 98.75 119 SER A CA 1
ATOM 921 C C . SER A 1 119 ? 1.973 -4.566 1.238 1 98.75 119 SER A C 1
ATOM 923 O O . SER A 1 119 ? 0.938 -4.648 1.905 1 98.75 119 SER A O 1
ATOM 925 N N . PRO A 1 120 ? 3.209 -5.016 1.706 1 98.44 120 PRO A N 1
ATOM 926 C CA . PRO A 1 120 ? 3.293 -5.789 2.947 1 98.44 120 PRO A CA 1
ATOM 927 C C . PRO A 1 120 ? 2.727 -5.035 4.148 1 98.44 120 PRO A C 1
ATOM 929 O O . PRO A 1 120 ? 2.941 -3.83 4.285 1 98.44 120 PRO A O 1
ATOM 932 N N . GLY A 1 121 ? 2.105 -5.715 5.059 1 98.44 121 GLY A N 1
ATOM 933 C CA . GLY A 1 121 ? 1.467 -5.141 6.234 1 98.44 121 GLY A CA 1
ATOM 934 C C . GLY A 1 121 ? 0.04 -4.695 5.98 1 98.44 121 GLY A C 1
ATOM 935 O O . GLY A 1 121 ? -0.813 -4.789 6.863 1 98.44 121 GLY A O 1
ATOM 936 N N . ILE A 1 122 ? -0.206 -4.172 4.754 1 98.94 122 ILE A N 1
ATOM 937 C CA . ILE A 1 122 ? -1.525 -3.682 4.371 1 98.94 122 ILE A CA 1
ATOM 938 C C . ILE A 1 122 ? -2.359 -4.828 3.805 1 98.94 122 ILE A C 1
ATOM 940 O O . ILE A 1 122 ? -3.473 -5.086 4.273 1 98.94 122 ILE A O 1
ATOM 944 N N . ALA A 1 123 ? -1.809 -5.594 2.865 1 98.88 123 ALA A N 1
ATOM 945 C CA . ALA A 1 123 ? -2.518 -6.668 2.176 1 98.88 123 ALA A CA 1
ATOM 946 C C . ALA A 1 123 ? -2.982 -7.738 3.16 1 98.88 123 ALA A C 1
ATOM 948 O O . ALA A 1 123 ? -4.07 -8.297 3.008 1 98.88 123 ALA A O 1
ATOM 949 N N . GLU A 1 124 ? -2.221 -7.984 4.219 1 98.56 124 GLU A N 1
ATOM 950 C CA . GLU A 1 124 ? -2.516 -9.047 5.18 1 98.56 124 GLU A CA 1
ATOM 951 C C . GLU A 1 124 ? -3.707 -8.672 6.059 1 98.56 124 GLU A C 1
ATOM 953 O O . GLU A 1 124 ? -4.355 -9.547 6.637 1 98.56 124 GLU A O 1
ATOM 958 N N . ARG A 1 125 ? -4.031 -7.395 6.062 1 98.75 125 ARG A N 1
ATOM 959 C CA . ARG A 1 125 ? -4.938 -6.988 7.133 1 98.75 125 ARG A CA 1
ATOM 960 C C . ARG A 1 125 ? -6.16 -6.27 6.566 1 98.75 125 ARG A C 1
ATOM 962 O O . ARG A 1 125 ? -7.164 -6.098 7.266 1 98.75 125 ARG A O 1
ATOM 969 N N . ILE A 1 126 ? -6.145 -5.879 5.285 1 98.88 126 ILE A N 1
ATOM 970 C CA . ILE A 1 126 ? -7.145 -4.953 4.77 1 98.88 126 ILE A CA 1
ATOM 971 C C . ILE A 1 126 ? -8.477 -5.68 4.59 1 98.88 126 ILE A C 1
ATOM 973 O O . ILE A 1 126 ? -9.539 -5.129 4.895 1 98.88 126 ILE A O 1
ATOM 977 N N . ASP A 1 127 ? -8.484 -6.879 4.105 1 98.5 127 ASP A N 1
ATOM 978 C CA . ASP A 1 127 ? -9.664 -7.719 3.979 1 98.5 127 ASP A CA 1
ATOM 979 C C . ASP A 1 127 ? -9.281 -9.172 3.695 1 98.5 127 ASP A C 1
ATOM 981 O O . ASP A 1 127 ? -8.133 -9.461 3.359 1 98.5 127 ASP A O 1
ATOM 985 N N . PRO A 1 128 ? -10.18 -10.109 3.842 1 98.44 128 PRO A N 1
ATOM 986 C CA . PRO A 1 128 ? -9.844 -11.531 3.773 1 98.44 128 PRO A CA 1
ATOM 987 C C . PRO A 1 128 ? -9.336 -11.953 2.395 1 98.44 128 PRO A C 1
ATOM 989 O O . PRO A 1 128 ? -8.422 -12.781 2.291 1 98.44 128 PRO A O 1
ATOM 992 N N . LEU A 1 129 ? -9.914 -11.438 1.324 1 98.88 129 LEU A N 1
ATOM 993 C CA . LEU A 1 129 ? -9.461 -11.82 -0.01 1 98.88 129 LEU A CA 1
ATOM 994 C C . LEU A 1 129 ? -8.039 -11.344 -0.261 1 98.88 129 LEU A C 1
ATOM 996 O O . LEU A 1 129 ? -7.207 -12.094 -0.768 1 98.88 129 LEU A O 1
ATOM 1000 N N . SER A 1 130 ? -7.773 -10.055 0.078 1 98.94 130 SER A N 1
ATOM 1001 C CA . SER A 1 130 ? -6.43 -9.508 -0.056 1 98.94 130 SER A CA 1
ATOM 1002 C C . SER A 1 130 ? -5.414 -10.328 0.732 1 98.94 130 SER A C 1
ATOM 1004 O O . SER A 1 130 ? -4.309 -10.586 0.251 1 98.94 130 SER A O 1
ATOM 1006 N N . ARG A 1 131 ? -5.816 -10.695 1.887 1 98.81 131 ARG A N 1
ATOM 1007 C CA . ARG A 1 131 ? -4.941 -11.492 2.738 1 98.81 131 ARG A CA 1
ATOM 1008 C C . ARG A 1 131 ? -4.609 -12.828 2.076 1 98.81 131 ARG A C 1
ATOM 1010 O O . ARG A 1 131 ? -3.453 -13.258 2.09 1 98.81 131 ARG A O 1
ATOM 1017 N N . LEU A 1 132 ? -5.578 -13.477 1.553 1 98.88 132 LEU A N 1
ATOM 1018 C CA . LEU A 1 132 ? -5.367 -14.781 0.924 1 98.88 132 LEU A CA 1
ATOM 1019 C C . LEU A 1 132 ? -4.43 -14.656 -0.274 1 98.88 132 LEU A C 1
ATOM 1021 O O . LEU A 1 132 ? -3.529 -15.477 -0.449 1 98.88 132 LEU A O 1
ATOM 1025 N N . ILE A 1 133 ? -4.617 -13.641 -1.103 1 98.94 133 ILE A N 1
ATOM 1026 C CA . ILE A 1 133 ? -3.754 -13.438 -2.26 1 98.94 133 ILE A CA 1
ATOM 1027 C C . ILE A 1 133 ? -2.328 -13.156 -1.797 1 98.94 133 ILE A C 1
ATOM 1029 O O . ILE A 1 133 ? -1.371 -13.727 -2.328 1 98.94 133 ILE A O 1
ATOM 1033 N N . ARG A 1 134 ? -2.189 -12.312 -0.822 1 98.81 134 ARG A N 1
ATOM 1034 C CA . ARG A 1 134 ? -0.886 -11.977 -0.256 1 98.81 134 ARG A CA 1
ATOM 1035 C C . ARG A 1 134 ? -0.189 -13.227 0.279 1 98.81 134 ARG A C 1
ATOM 1037 O O . ARG A 1 134 ? 0.988 -13.453 -0.007 1 98.81 134 ARG A O 1
ATOM 1044 N N . LEU A 1 135 ? -0.887 -14 1.032 1 98.62 135 LEU A N 1
ATOM 1045 C CA . LEU A 1 135 ? -0.296 -15.203 1.607 1 98.62 135 LEU A CA 1
ATOM 1046 C C . LEU A 1 135 ? 0.066 -16.203 0.517 1 98.62 135 LEU A C 1
ATOM 1048 O O . LEU A 1 135 ? 1.074 -16.906 0.623 1 98.62 135 LEU A O 1
ATOM 1052 N N . GLY A 1 136 ? -0.777 -16.328 -0.532 1 98.75 136 GLY A N 1
ATOM 1053 C CA . GLY A 1 136 ? -0.433 -17.156 -1.67 1 98.75 136 GLY A CA 1
ATOM 1054 C C . GLY A 1 136 ? 0.862 -16.75 -2.344 1 98.75 136 GLY A C 1
ATOM 1055 O O . GLY A 1 136 ? 1.724 -17.578 -2.613 1 98.75 136 GLY A O 1
ATOM 1056 N N . VAL A 1 137 ? 0.983 -15.445 -2.555 1 98.81 137 VAL A N 1
ATOM 1057 C CA . VAL A 1 137 ? 2.17 -14.906 -3.205 1 98.81 137 VAL A CA 1
ATOM 1058 C C . VAL A 1 137 ? 3.398 -15.156 -2.334 1 98.81 137 VAL A C 1
ATOM 1060 O O . VAL A 1 137 ? 4.438 -15.602 -2.828 1 98.81 137 VAL A O 1
ATOM 1063 N N . LEU A 1 138 ? 3.291 -14.914 -1.042 1 98.06 138 LEU A N 1
ATOM 1064 C CA . LEU A 1 138 ? 4.398 -15.125 -0.114 1 98.06 138 LEU A CA 1
ATOM 1065 C C . LEU A 1 138 ? 4.773 -16.594 -0.035 1 98.06 138 LEU A C 1
ATOM 1067 O O . LEU A 1 138 ? 5.949 -16.938 0.108 1 98.06 138 LEU A O 1
ATOM 1071 N N . SER A 1 139 ? 3.811 -17.453 -0.053 1 98.38 139 SER A N 1
ATOM 1072 C CA . SER A 1 139 ? 4.07 -18.875 -0.017 1 98.38 139 SER A CA 1
ATOM 1073 C C . SER A 1 139 ? 4.82 -19.344 -1.264 1 98.38 139 SER A C 1
ATOM 1075 O O . SER A 1 139 ? 5.719 -20.188 -1.182 1 98.38 139 S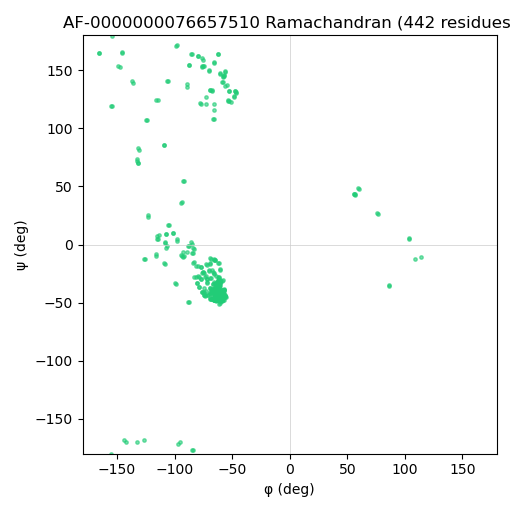ER A O 1
ATOM 1077 N N . ASP A 1 140 ? 4.477 -18.781 -2.395 1 98.56 140 ASP A N 1
ATOM 1078 C CA . ASP A 1 140 ? 5.094 -19.219 -3.643 1 98.56 140 ASP A CA 1
ATOM 1079 C C . ASP A 1 140 ? 6.527 -18.703 -3.758 1 98.56 140 ASP A C 1
ATOM 1081 O O . ASP A 1 140 ? 7.43 -19.438 -4.164 1 98.56 140 ASP A O 1
ATOM 1085 N N . PHE A 1 141 ? 6.727 -17.406 -3.398 1 97.44 141 PHE A N 1
ATOM 1086 C CA . PHE A 1 141 ? 8.023 -16.781 -3.576 1 97.44 141 PHE A CA 1
ATOM 1087 C C . PHE A 1 141 ? 8.852 -16.875 -2.299 1 97.44 141 PHE A C 1
ATOM 1089 O O . PHE A 1 141 ? 10.055 -16.609 -2.312 1 97.44 141 PHE A O 1
ATOM 1096 N N . GLY A 1 142 ? 8.227 -17.312 -1.215 1 93.81 142 GLY A N 1
ATOM 1097 C CA . GLY A 1 142 ? 8.898 -17.281 0.075 1 93.81 142 GLY A CA 1
ATOM 1098 C C . GLY A 1 142 ? 9.773 -18.5 0.309 1 93.81 142 GLY A C 1
ATOM 1099 O O . GLY A 1 142 ? 9.938 -19.328 -0.582 1 93.81 142 GLY A O 1
ATOM 1100 N N . SER A 1 143 ? 10.344 -18.531 1.505 1 93.31 143 SER A N 1
ATOM 1101 C CA . SER A 1 143 ? 11.25 -19.594 1.904 1 93.31 143 SER A CA 1
ATOM 1102 C C . SER A 1 143 ? 10.492 -20.844 2.328 1 93.31 143 SER A C 1
ATOM 1104 O O . SER A 1 143 ? 9.289 -20.781 2.59 1 93.31 143 SER A O 1
ATOM 1106 N N . LYS A 1 144 ? 11.211 -21.938 2.348 1 95.44 144 LYS A N 1
ATOM 1107 C CA . LYS A 1 144 ? 10.648 -23.156 2.895 1 95.44 144 LYS A CA 1
ATOM 1108 C C . LYS A 1 144 ? 10.203 -22.969 4.34 1 95.44 144 LYS A C 1
ATOM 1110 O O . LYS A 1 144 ? 9.164 -23.484 4.754 1 95.44 144 LYS A O 1
ATOM 1115 N N . ASP A 1 145 ? 11.031 -22.203 5.109 1 95.44 145 ASP A N 1
ATOM 1116 C CA . ASP A 1 145 ? 10.695 -21.938 6.504 1 95.44 145 ASP A CA 1
ATOM 1117 C C . ASP A 1 145 ? 9.367 -21.188 6.617 1 95.44 145 ASP A C 1
ATOM 1119 O O . ASP A 1 145 ? 8.555 -21.5 7.5 1 95.44 145 ASP A O 1
ATOM 1123 N N . TYR A 1 146 ? 9.141 -20.281 5.727 1 95.56 146 TYR A N 1
ATOM 1124 C CA . TYR A 1 146 ? 7.871 -19.547 5.727 1 95.56 146 TYR A CA 1
ATOM 1125 C C . TYR A 1 146 ? 6.711 -20.484 5.41 1 95.56 146 TYR A C 1
ATOM 1127 O O . TYR A 1 146 ? 5.688 -20.469 6.098 1 95.56 146 TYR A O 1
ATOM 1135 N N . ARG A 1 147 ? 6.871 -21.281 4.406 1 97.25 147 ARG A N 1
ATOM 1136 C CA . ARG A 1 147 ? 5.832 -22.234 4.023 1 97.25 147 ARG A CA 1
ATOM 1137 C C . ARG A 1 147 ? 5.523 -23.203 5.16 1 97.25 147 ARG A C 1
ATOM 1139 O O . ARG A 1 147 ? 4.363 -23.531 5.402 1 97.25 147 ARG A O 1
ATOM 1146 N N . THR A 1 148 ? 6.598 -23.609 5.793 1 97 148 THR A N 1
ATOM 1147 C CA . THR A 1 148 ? 6.43 -24.516 6.926 1 97 148 THR A CA 1
ATOM 1148 C C . THR A 1 148 ? 5.641 -23.844 8.047 1 97 148 THR A C 1
ATOM 1150 O O . THR A 1 148 ? 4.754 -24.453 8.641 1 97 148 THR A O 1
ATOM 1153 N N . SER A 1 149 ? 5.988 -22.609 8.297 1 96.25 149 SER A N 1
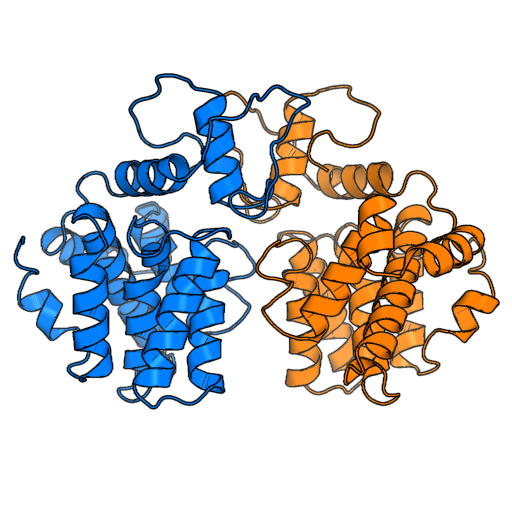ATOM 1154 C CA . SER A 1 149 ? 5.305 -21.875 9.359 1 96.25 149 SER A CA 1
ATOM 1155 C C . SER A 1 149 ? 3.82 -21.719 9.047 1 96.25 149 SER A C 1
ATOM 1157 O O . SER A 1 149 ? 2.99 -21.672 9.961 1 96.25 149 SER A O 1
ATOM 1159 N N . LEU A 1 150 ? 3.48 -21.703 7.766 1 95.88 150 LEU A N 1
ATOM 1160 C CA . LEU A 1 150 ? 2.098 -21.531 7.332 1 95.88 150 LEU A CA 1
ATOM 1161 C C . LEU A 1 150 ? 1.415 -22.875 7.148 1 95.88 150 LEU A C 1
ATOM 1163 O O . LEU A 1 150 ? 0.2 -22.938 6.945 1 95.88 150 LEU A O 1
ATOM 1167 N N . GLY A 1 151 ? 2.203 -23.938 7.203 1 96.5 151 GLY A N 1
ATOM 1168 C CA . GLY A 1 151 ? 1.678 -25.281 7.051 1 96.5 151 GLY A CA 1
ATOM 1169 C C . GLY A 1 151 ? 1.344 -25.625 5.613 1 96.5 151 GLY A C 1
ATOM 1170 O O . GLY A 1 151 ? 0.44 -26.422 5.355 1 96.5 151 GLY A O 1
ATOM 1171 N N . VAL A 1 152 ? 2.012 -25 4.652 1 97.44 152 VAL A N 1
ATOM 1172 C CA . VAL A 1 152 ? 1.652 -25.234 3.256 1 97.44 152 VAL A CA 1
ATOM 1173 C C . VAL A 1 152 ? 2.809 -25.922 2.531 1 97.44 152 VAL A C 1
ATOM 1175 O O . VAL A 1 152 ? 2.725 -26.188 1.332 1 97.44 152 VAL A O 1
ATOM 1178 N N . ASP A 1 153 ? 3.871 -26.281 3.201 1 97.56 153 ASP A N 1
ATOM 1179 C CA . ASP A 1 153 ? 5.117 -26.734 2.584 1 97.56 153 ASP A CA 1
ATOM 1180 C C . ASP A 1 153 ? 4.902 -28 1.779 1 97.56 153 ASP A C 1
ATOM 1182 O O . ASP A 1 153 ? 5.355 -28.109 0.637 1 97.56 153 ASP A O 1
ATOM 1186 N N . GLU A 1 154 ? 4.246 -28.984 2.312 1 97.19 154 GLU A N 1
ATOM 1187 C CA . GLU A 1 154 ? 4.016 -30.25 1.614 1 97.19 154 GLU A CA 1
ATOM 1188 C C . GLU A 1 154 ? 3.16 -30.031 0.367 1 97.19 154 GLU A C 1
ATOM 1190 O O . GLU A 1 154 ? 3.439 -30.609 -0.688 1 97.19 154 GLU A O 1
ATOM 1195 N N . TYR A 1 155 ? 2.125 -29.266 0.578 1 97.88 155 TYR A N 1
ATOM 1196 C CA . TYR A 1 155 ? 1.256 -28.969 -0.555 1 97.88 155 TYR A CA 1
ATOM 1197 C C . TYR A 1 155 ? 2.025 -28.25 -1.654 1 97.88 155 TYR A C 1
ATOM 1199 O O . TYR A 1 155 ? 1.81 -28.5 -2.842 1 97.88 155 TYR A O 1
ATOM 1207 N N . TYR A 1 156 ? 2.867 -27.328 -1.31 1 98.19 156 TYR A N 1
ATOM 1208 C CA . TYR A 1 156 ? 3.668 -26.578 -2.27 1 98.19 156 TYR A CA 1
ATOM 1209 C C . TYR A 1 156 ? 4.508 -27.516 -3.131 1 98.19 156 TYR A C 1
ATOM 1211 O O . TYR A 1 156 ? 4.617 -27.328 -4.344 1 98.19 156 TYR A O 1
ATOM 1219 N N . VAL A 1 157 ? 5.156 -28.5 -2.535 1 97.25 157 VAL A N 1
ATOM 1220 C CA . VAL A 1 157 ? 5.996 -29.453 -3.258 1 97.25 157 VAL A CA 1
ATOM 1221 C C . VAL A 1 157 ? 5.168 -30.156 -4.324 1 97.25 157 VAL A C 1
ATOM 1223 O O . VAL A 1 157 ? 5.629 -30.344 -5.453 1 97.25 157 VAL A O 1
ATOM 1226 N N . GLU A 1 158 ? 3.926 -30.469 -3.982 1 97.38 158 GLU A N 1
ATOM 1227 C CA . GLU A 1 158 ? 3.025 -31.141 -4.918 1 97.38 158 GLU A CA 1
ATOM 1228 C C . GLU A 1 158 ? 2.707 -30.234 -6.113 1 97.38 158 GLU A C 1
ATOM 1230 O O . GLU A 1 158 ? 2.818 -30.672 -7.262 1 97.38 158 GLU A O 1
ATOM 1235 N N . ILE A 1 159 ? 2.389 -29.047 -5.812 1 97.19 159 ILE A N 1
ATOM 1236 C CA . ILE A 1 159 ? 1.884 -28.234 -6.91 1 97.19 159 ILE A CA 1
ATOM 1237 C C . ILE A 1 159 ? 3.051 -27.719 -7.75 1 97.19 159 ILE A C 1
ATOM 1239 O O . ILE A 1 159 ? 2.895 -27.438 -8.938 1 97.19 159 ILE A O 1
ATOM 1243 N N . GLU A 1 160 ? 4.199 -27.562 -7.168 1 97.25 160 GLU A N 1
ATOM 1244 C CA . GLU A 1 160 ? 5.367 -27.156 -7.941 1 97.25 160 GLU A CA 1
ATOM 1245 C C . GLU A 1 160 ? 5.727 -28.203 -8.992 1 97.25 160 GLU A C 1
ATOM 1247 O O . GLU A 1 160 ? 6.211 -27.859 -10.078 1 97.25 160 GLU A O 1
ATOM 1252 N N . THR A 1 161 ? 5.512 -29.438 -8.656 1 97.38 161 THR A N 1
ATOM 1253 C CA . THR A 1 161 ? 5.75 -30.516 -9.609 1 97.38 161 THR A CA 1
ATOM 1254 C C . THR A 1 161 ? 4.82 -30.391 -10.812 1 97.38 161 THR A C 1
ATOM 1256 O O . THR A 1 161 ? 5.211 -30.688 -11.945 1 97.38 161 THR A O 1
ATOM 1259 N N . LEU A 1 162 ? 3.584 -29.938 -10.57 1 97.69 162 LEU A N 1
ATOM 1260 C CA . LEU A 1 162 ? 2.578 -29.797 -11.617 1 97.69 162 LEU A CA 1
ATOM 1261 C C . LEU A 1 162 ? 2.764 -28.5 -12.391 1 97.69 162 LEU A C 1
ATOM 1263 O O . LEU A 1 162 ? 2.379 -28.391 -13.555 1 97.69 162 LEU A O 1
ATOM 1267 N N . LEU A 1 163 ? 3.334 -27.469 -11.734 1 98.44 163 LEU A N 1
ATOM 1268 C CA . LEU A 1 163 ? 3.553 -26.125 -12.266 1 98.44 163 LEU A CA 1
ATOM 1269 C C . LEU A 1 163 ? 4.984 -25.672 -12 1 98.44 163 LEU A C 1
ATOM 1271 O O . LEU A 1 163 ? 5.227 -24.891 -11.078 1 98.44 163 LEU A O 1
ATOM 1275 N N . PRO A 1 164 ? 5.898 -26.094 -12.867 1 97.69 164 PRO A N 1
ATOM 1276 C CA . PRO A 1 164 ? 7.309 -25.766 -12.625 1 97.69 164 PRO A CA 1
ATOM 1277 C C . PRO A 1 164 ? 7.566 -24.266 -12.516 1 97.69 164 PRO A C 1
ATOM 1279 O O . PRO A 1 164 ? 6.945 -23.484 -13.234 1 97.69 164 PRO A O 1
ATOM 1282 N N . ARG A 1 165 ? 8.469 -23.828 -11.703 1 96.75 165 ARG A N 1
ATOM 1283 C CA . ARG A 1 165 ? 8.758 -22.422 -11.422 1 96.75 165 ARG A CA 1
ATOM 1284 C C . ARG A 1 165 ? 9.383 -21.734 -12.625 1 96.75 165 ARG A C 1
ATOM 1286 O O . ARG A 1 165 ? 8.992 -20.625 -12.984 1 96.75 165 ARG A O 1
ATOM 1293 N N . LEU A 1 166 ? 10.414 -22.344 -13.312 1 97.25 166 LEU A N 1
ATOM 1294 C CA . LEU A 1 166 ? 11.047 -21.859 -14.539 1 97.25 166 LEU A CA 1
ATOM 1295 C C . LEU A 1 166 ? 11.594 -20.453 -14.344 1 97.25 166 LEU A C 1
ATOM 1297 O O . LEU A 1 166 ? 11.336 -19.562 -15.164 1 97.25 166 LEU A O 1
ATOM 1301 N N . ASP A 1 167 ? 12.258 -20.125 -13.188 1 97.25 167 ASP A N 1
ATOM 1302 C CA . ASP A 1 167 ? 12.859 -18.844 -12.859 1 97.25 167 ASP A CA 1
ATOM 1303 C C . ASP A 1 167 ? 11.805 -17.734 -12.859 1 97.25 167 ASP A C 1
ATOM 1305 O O . ASP A 1 167 ? 11.992 -16.688 -13.492 1 97.25 167 ASP A O 1
ATOM 1309 N N . ALA A 1 168 ? 10.68 -17.969 -12.195 1 98.19 168 ALA A N 1
ATOM 1310 C CA . ALA A 1 168 ? 9.539 -17.047 -12.188 1 98.19 168 ALA A CA 1
ATOM 1311 C C . ALA A 1 168 ? 9.914 -15.703 -11.586 1 98.19 168 ALA A C 1
ATOM 1313 O O . ALA A 1 168 ? 9.406 -14.664 -12.016 1 98.19 168 ALA A O 1
ATOM 1314 N N . GLU A 1 169 ? 10.836 -15.711 -10.586 1 98.06 169 GLU A N 1
ATOM 1315 C CA . GLU A 1 169 ? 11.258 -14.469 -9.953 1 98.06 169 GLU A CA 1
ATOM 1316 C C . GLU A 1 169 ? 11.969 -13.555 -10.945 1 98.06 169 GLU A C 1
ATOM 1318 O O . GLU A 1 169 ? 11.664 -12.359 -11.031 1 98.06 169 GLU A O 1
ATOM 1323 N N . LYS A 1 170 ? 12.898 -14.156 -11.672 1 98.44 170 LYS A N 1
ATOM 1324 C CA . LYS A 1 170 ? 13.625 -13.383 -12.672 1 98.44 170 LYS A CA 1
ATOM 1325 C C . LYS A 1 170 ? 12.695 -12.93 -13.797 1 98.44 170 LYS A C 1
ATOM 1327 O O . LYS A 1 170 ? 12.75 -11.781 -14.234 1 98.44 170 LYS A O 1
ATOM 1332 N N . CYS A 1 171 ? 11.852 -13.828 -14.258 1 98.44 171 CYS A N 1
ATOM 1333 C CA . CYS A 1 171 ? 10.945 -13.547 -15.367 1 98.44 171 CYS A CA 1
ATOM 1334 C C . CYS A 1 171 ? 10.008 -12.391 -15.023 1 98.44 171 CYS A C 1
ATOM 1336 O O . CYS A 1 171 ? 9.844 -11.469 -15.82 1 98.44 171 CYS A O 1
ATOM 1338 N N . LEU A 1 172 ? 9.398 -12.43 -13.82 1 98.75 172 LEU A N 1
ATOM 1339 C CA . LEU A 1 172 ? 8.453 -11.398 -13.398 1 98.75 172 LEU A CA 1
ATOM 1340 C C . LEU A 1 172 ? 9.164 -10.07 -13.172 1 98.75 172 LEU A C 1
ATOM 1342 O O . LEU A 1 172 ? 8.688 -9.023 -13.609 1 98.75 172 LEU A O 1
ATOM 1346 N N . GLY A 1 173 ? 10.312 -10.094 -12.438 1 98.44 173 GLY A N 1
ATOM 1347 C CA . GLY A 1 173 ? 11.078 -8.867 -12.25 1 98.44 173 GLY A CA 1
ATOM 1348 C C . GLY A 1 173 ? 11.477 -8.195 -13.555 1 98.44 173 GLY A C 1
ATOM 1349 O O . GLY A 1 173 ? 11.336 -6.984 -13.695 1 98.44 173 GLY A O 1
ATOM 1350 N N . ASP A 1 174 ? 11.945 -9.031 -14.516 1 98.06 174 ASP A N 1
ATOM 1351 C CA . ASP A 1 174 ? 12.336 -8.516 -15.828 1 98.06 174 ASP A CA 1
ATOM 1352 C C . ASP A 1 174 ? 11.133 -7.918 -16.562 1 98.06 174 ASP A C 1
ATOM 1354 O O . ASP A 1 174 ? 11.258 -6.883 -17.219 1 98.06 174 ASP A O 1
ATOM 1358 N N . ALA A 1 175 ? 9.992 -8.617 -16.438 1 98.62 175 ALA A N 1
ATOM 1359 C CA . ALA A 1 175 ? 8.789 -8.148 -17.109 1 98.62 175 ALA A CA 1
ATOM 1360 C C . ALA A 1 175 ? 8.359 -6.777 -16.594 1 98.62 175 ALA A C 1
ATOM 1362 O O . ALA A 1 175 ? 8.008 -5.891 -17.375 1 98.62 175 ALA A O 1
ATOM 1363 N N . VAL A 1 176 ? 8.406 -6.574 -15.289 1 98.69 176 VAL A N 1
ATOM 1364 C CA . VAL A 1 176 ? 8.016 -5.309 -14.68 1 98.69 176 VAL A CA 1
ATOM 1365 C C . VAL A 1 176 ? 8.984 -4.207 -15.102 1 98.69 176 VAL A C 1
ATOM 1367 O O . VAL A 1 176 ? 8.562 -3.145 -15.57 1 98.69 176 VAL A O 1
ATOM 1370 N N . VAL A 1 177 ? 10.266 -4.453 -15.016 1 98.25 177 VAL A N 1
ATOM 1371 C CA . VAL A 1 177 ? 11.289 -3.451 -15.297 1 98.25 177 VAL A CA 1
ATOM 1372 C C . VAL A 1 177 ? 11.258 -3.088 -16.781 1 98.25 177 VAL A C 1
ATOM 1374 O O . VAL A 1 177 ? 11.484 -1.932 -17.156 1 98.25 177 VAL A O 1
ATOM 1377 N N . SER A 1 178 ? 10.953 -4.059 -17.625 1 97.88 178 SER A N 1
ATOM 1378 C CA . SER A 1 178 ? 10.977 -3.848 -19.062 1 97.88 178 SER A CA 1
ATOM 1379 C C . SER A 1 178 ? 9.914 -2.842 -19.5 1 97.88 178 SER A C 1
ATOM 1381 O O . SER A 1 178 ? 9.969 -2.318 -20.609 1 97.88 178 SER A O 1
ATOM 1383 N N . GLN A 1 179 ? 8.984 -2.518 -18.625 1 98.5 179 GLN A N 1
ATOM 1384 C CA . GLN A 1 179 ? 7.914 -1.597 -18.984 1 98.5 179 GLN A CA 1
ATOM 1385 C C . GLN A 1 179 ? 8.352 -0.145 -18.812 1 98.5 179 GLN A C 1
ATOM 1387 O O . GLN A 1 179 ? 7.617 0.778 -19.172 1 98.5 179 GLN A O 1
ATOM 1392 N N . ALA A 1 180 ? 9.531 0.052 -18.234 1 98 180 ALA A N 1
ATOM 1393 C CA . ALA A 1 180 ? 10.062 1.408 -18.125 1 98 180 ALA A CA 1
ATOM 1394 C C . ALA A 1 180 ? 10.422 1.964 -19.516 1 98 180 ALA A C 1
ATOM 1396 O O . ALA A 1 180 ? 11.016 1.266 -20.328 1 98 180 ALA A O 1
ATOM 1397 N N . LYS A 1 181 ? 9.992 3.188 -19.797 1 96.94 181 LYS A N 1
ATOM 1398 C CA . LYS A 1 181 ? 10.32 3.822 -21.078 1 96.94 181 LYS A CA 1
ATOM 1399 C C . LYS A 1 181 ? 11.828 3.986 -21.234 1 96.94 181 LYS A C 1
ATOM 1401 O O . LYS A 1 181 ? 12.367 3.869 -22.328 1 96.94 181 LYS A O 1
ATOM 1406 N N . GLU A 1 182 ? 12.523 4.281 -20.156 1 97.06 182 GLU A N 1
ATOM 1407 C CA . GLU A 1 182 ? 13.977 4.387 -20.078 1 97.06 182 GLU A CA 1
ATOM 1408 C C . GLU A 1 182 ? 14.477 3.99 -18.688 1 97.06 182 GLU A C 1
ATOM 1410 O O . GLU A 1 182 ? 13.727 4.047 -17.719 1 97.06 182 GLU A O 1
ATOM 1415 N N . ILE A 1 183 ? 15.648 3.549 -18.656 1 97.19 183 ILE A N 1
ATOM 1416 C CA . ILE A 1 183 ? 16.266 3.305 -17.359 1 97.19 183 ILE A CA 1
ATOM 1417 C C . ILE A 1 183 ? 16.719 4.629 -16.75 1 97.19 183 ILE A C 1
ATOM 1419 O O . ILE A 1 183 ? 17.547 5.336 -17.328 1 97.19 183 ILE A O 1
ATOM 1423 N N . PRO A 1 184 ? 16.219 4.914 -15.609 1 97.56 184 PRO A N 1
ATOM 1424 C CA . PRO A 1 184 ? 16.516 6.219 -15.023 1 97.56 184 PRO A CA 1
ATOM 1425 C C . PRO A 1 184 ? 17.938 6.289 -14.438 1 97.56 184 PRO A C 1
ATOM 1427 O O . PRO A 1 184 ? 18.5 5.258 -14.062 1 97.56 184 PRO A O 1
ATOM 1430 N N . TYR A 1 185 ? 18.5 7.496 -14.391 1 96.69 185 TYR A N 1
ATOM 1431 C CA . TYR A 1 185 ? 19.703 7.734 -13.602 1 96.69 185 TYR A CA 1
ATOM 1432 C C . TYR A 1 185 ? 19.406 7.645 -12.109 1 96.69 185 TYR A C 1
ATOM 1434 O O . TYR A 1 185 ? 18.406 8.164 -11.641 1 96.69 185 TYR A O 1
ATOM 1442 N N . VAL A 1 186 ? 20.266 6.906 -11.406 1 96.81 186 VAL A N 1
ATOM 1443 C CA . VAL A 1 186 ? 20.094 6.809 -9.961 1 96.81 186 VAL A CA 1
ATOM 1444 C C . VAL A 1 186 ? 21.453 6.945 -9.266 1 96.81 186 VAL A C 1
ATOM 1446 O O . VAL A 1 186 ? 22.469 6.488 -9.789 1 96.81 186 VAL A O 1
ATOM 1449 N N . ASP A 1 187 ? 21.484 7.664 -8.18 1 95.56 187 ASP A N 1
ATOM 1450 C CA . ASP A 1 187 ? 22.578 7.695 -7.207 1 95.56 187 ASP A CA 1
ATOM 1451 C C . ASP A 1 187 ? 22.047 7.809 -5.781 1 95.56 187 ASP A C 1
ATOM 1453 O O . ASP A 1 187 ? 20.859 7.551 -5.535 1 95.56 187 ASP A O 1
ATOM 1457 N N . SER A 1 188 ? 22.938 8.055 -4.805 1 95.38 188 SER A N 1
ATOM 1458 C CA . SER A 1 188 ? 22.531 8.008 -3.406 1 95.38 188 SER A CA 1
ATOM 1459 C C . SER A 1 188 ? 21.516 9.102 -3.088 1 95.38 188 SER A C 1
ATOM 1461 O O . SER A 1 188 ? 20.812 9.039 -2.072 1 95.38 188 SER A O 1
ATOM 1463 N N . LEU A 1 189 ? 21.312 10.102 -3.957 1 96.06 189 LEU A N 1
ATOM 1464 C CA . LEU A 1 189 ? 20.453 11.25 -3.676 1 96.06 189 LEU A CA 1
ATOM 1465 C C . LEU A 1 189 ? 19.266 11.281 -4.613 1 96.06 189 LEU A C 1
ATOM 1467 O O . LEU A 1 189 ? 18.328 12.062 -4.41 1 96.06 189 LEU A O 1
ATOM 1471 N N . THR A 1 190 ? 19.297 10.391 -5.613 1 95.81 190 THR A N 1
ATOM 1472 C CA . THR A 1 190 ? 18.281 10.469 -6.66 1 95.81 190 THR A CA 1
ATOM 1473 C C . THR A 1 190 ? 17.406 9.219 -6.652 1 95.81 190 THR A C 1
ATOM 1475 O O . THR A 1 190 ? 17.906 8.102 -6.805 1 95.81 190 THR A O 1
ATOM 1478 N N . TRP A 1 191 ? 16.109 9.438 -6.527 1 96.56 191 TRP A N 1
ATOM 1479 C CA . TRP A 1 191 ? 15.102 8.383 -6.539 1 96.56 191 TRP A CA 1
ATOM 1480 C C . TRP A 1 191 ? 14.055 8.641 -7.617 1 96.56 191 TRP A C 1
ATOM 1482 O O . TRP A 1 191 ? 13.195 9.508 -7.465 1 96.56 191 TRP A O 1
ATOM 1492 N N . PRO A 1 192 ? 14.102 7.875 -8.656 1 95.88 192 PRO A N 1
ATOM 1493 C CA . PRO A 1 192 ? 13.078 8.047 -9.688 1 95.88 192 PRO A CA 1
ATOM 1494 C C . PRO A 1 192 ? 11.664 7.797 -9.164 1 95.88 192 PRO A C 1
ATOM 1496 O O . PRO A 1 192 ? 11.461 6.938 -8.305 1 95.88 192 PRO A O 1
ATOM 1499 N N . ASN A 1 193 ? 10.711 8.539 -9.711 1 96.75 193 ASN A N 1
ATOM 1500 C CA . ASN A 1 193 ? 9.32 8.5 -9.258 1 96.75 193 ASN A CA 1
ATOM 1501 C C . ASN A 1 193 ? 8.359 8.906 -10.375 1 96.75 193 ASN A C 1
ATOM 1503 O O . ASN A 1 193 ? 8.461 10.008 -10.914 1 96.75 193 ASN A O 1
ATOM 1507 N N . ASP A 1 194 ? 7.488 8.055 -10.75 1 97.19 194 ASP A N 1
ATOM 1508 C CA . ASP A 1 194 ? 6.422 8.391 -11.688 1 97.19 194 ASP A CA 1
ATOM 1509 C C . ASP A 1 194 ? 5.219 7.469 -11.5 1 97.19 194 ASP A C 1
ATOM 1511 O O . ASP A 1 194 ? 5.18 6.668 -10.562 1 97.19 194 ASP A O 1
ATOM 1515 N N . ALA A 1 195 ? 4.188 7.621 -12.242 1 97.38 195 ALA A N 1
ATOM 1516 C CA . ALA A 1 195 ? 2.93 6.906 -12.047 1 97.38 195 ALA A CA 1
ATOM 1517 C C . ALA A 1 195 ? 3.115 5.406 -12.273 1 97.38 195 ALA A C 1
ATOM 1519 O O . ALA A 1 195 ? 2.465 4.59 -11.609 1 97.38 195 ALA A O 1
ATOM 1520 N N . LYS A 1 196 ? 4.023 5.008 -13.234 1 98.38 196 LYS A N 1
ATOM 1521 C CA . LYS A 1 196 ? 4.25 3.605 -13.57 1 98.38 196 LYS A CA 1
ATOM 1522 C C . LYS A 1 196 ? 5.184 2.943 -12.555 1 98.38 196 LYS A C 1
ATOM 1524 O O . LYS A 1 196 ? 5.043 1.755 -12.266 1 98.38 196 LYS A O 1
ATOM 1529 N N . PHE A 1 197 ? 6.109 3.752 -12.062 1 98.75 197 PHE A N 1
ATOM 1530 C CA . PHE A 1 197 ? 7.109 3.283 -11.109 1 98.75 197 PHE A CA 1
ATOM 1531 C C . PHE A 1 197 ? 7.207 4.23 -9.922 1 98.75 197 PHE A C 1
ATOM 1533 O O . PHE A 1 197 ? 8.242 4.867 -9.711 1 98.75 197 PHE A O 1
ATOM 1540 N N . PRO A 1 198 ? 6.16 4.262 -9.047 1 98.62 198 PRO A N 1
ATOM 1541 C CA . PRO A 1 198 ? 6.316 5.074 -7.84 1 98.62 198 PRO A CA 1
ATOM 1542 C C . PRO A 1 198 ? 7.504 4.637 -6.984 1 98.62 198 PRO A C 1
ATOM 1544 O O . PRO A 1 198 ? 7.738 3.438 -6.812 1 98.62 198 PRO A O 1
ATOM 1547 N N . ALA A 1 199 ? 8.234 5.566 -6.438 1 98.31 199 ALA A N 1
ATOM 1548 C CA . ALA A 1 199 ? 9.477 5.258 -5.727 1 98.31 199 ALA A CA 1
ATOM 1549 C C . ALA A 1 199 ? 9.234 4.266 -4.594 1 98.31 199 ALA A C 1
ATOM 1551 O O . ALA A 1 199 ? 9.977 3.295 -4.441 1 98.31 199 ALA A O 1
ATOM 1552 N N . ALA A 1 200 ? 8.133 4.5 -3.801 1 98.19 200 ALA A N 1
ATOM 1553 C CA . ALA A 1 200 ? 7.801 3.66 -2.656 1 98.19 200 ALA A CA 1
ATOM 1554 C C . ALA A 1 200 ? 6.84 2.543 -3.057 1 98.19 200 ALA A C 1
ATOM 1556 O O . ALA A 1 200 ? 5.746 2.424 -2.498 1 98.19 200 ALA A O 1
ATOM 1557 N N . SER A 1 201 ? 7.184 1.757 -4.043 1 98.69 201 SER A N 1
ATOM 1558 C CA . SER A 1 201 ? 6.41 0.632 -4.566 1 98.69 201 SER A CA 1
ATOM 1559 C C . SER A 1 201 ? 7.328 -0.495 -5.035 1 98.69 201 SER A C 1
ATOM 1561 O O . SER A 1 201 ? 8.539 -0.301 -5.176 1 98.69 201 SER A O 1
ATOM 1563 N N . TRP A 1 202 ? 6.727 -1.669 -5.234 1 98.81 202 TRP A N 1
ATOM 1564 C CA . TRP A 1 202 ? 7.512 -2.809 -5.695 1 98.81 202 TRP A CA 1
ATOM 1565 C C . TRP A 1 202 ? 8.094 -2.545 -7.082 1 98.81 202 TRP A C 1
ATOM 1567 O O . TRP A 1 202 ? 9.289 -2.73 -7.305 1 98.81 202 TRP A O 1
ATOM 1577 N N . PRO A 1 203 ? 7.293 -2.012 -8.047 1 98.88 203 PRO A N 1
ATOM 1578 C CA . PRO A 1 203 ? 7.926 -1.688 -9.328 1 98.88 203 PRO A CA 1
ATOM 1579 C C . PRO A 1 203 ? 9.008 -0.619 -9.203 1 98.88 203 PRO A C 1
ATOM 1581 O O . PRO A 1 203 ? 10.008 -0.664 -9.914 1 98.88 203 PRO A O 1
ATOM 1584 N N . GLY A 1 204 ? 8.805 0.312 -8.273 1 98.69 204 GLY A N 1
ATOM 1585 C CA . GLY A 1 204 ? 9.781 1.37 -8.094 1 98.69 204 GLY A CA 1
ATOM 1586 C C . GLY A 1 204 ? 11.133 0.859 -7.629 1 98.69 204 GLY A C 1
ATOM 1587 O O . GLY A 1 204 ? 12.172 1.235 -8.188 1 98.69 204 GLY A O 1
ATOM 1588 N N . ILE A 1 205 ? 11.125 -0.046 -6.66 1 98.56 205 ILE A N 1
ATOM 1589 C CA . ILE A 1 205 ? 12.406 -0.501 -6.129 1 98.56 205 ILE A CA 1
ATOM 1590 C C . ILE A 1 205 ? 13.047 -1.493 -7.098 1 98.56 205 ILE A C 1
ATOM 1592 O O . ILE A 1 205 ? 14.273 -1.566 -7.207 1 98.56 205 ILE A O 1
ATOM 1596 N N . LEU A 1 206 ? 12.242 -2.242 -7.863 1 98.56 206 LEU A N 1
ATOM 1597 C CA . LEU A 1 206 ? 12.789 -3.109 -8.898 1 98.56 206 LEU A CA 1
ATOM 1598 C C . LEU A 1 206 ? 13.539 -2.293 -9.953 1 98.56 206 LEU A C 1
ATOM 1600 O O . LEU A 1 206 ? 14.641 -2.662 -10.367 1 98.56 206 LEU A O 1
ATOM 1604 N N . LEU A 1 207 ? 12.898 -1.216 -10.375 1 98.56 207 LEU A N 1
ATOM 1605 C CA . LEU A 1 207 ? 13.508 -0.367 -11.391 1 98.56 207 LEU A CA 1
ATOM 1606 C C . LEU A 1 207 ? 14.797 0.264 -10.867 1 98.56 207 LEU A C 1
ATOM 1608 O O . LEU A 1 207 ? 15.797 0.331 -11.586 1 98.56 207 LEU A O 1
ATOM 1612 N N . ARG A 1 208 ? 14.758 0.737 -9.648 1 98.44 208 ARG A N 1
ATOM 1613 C CA . ARG A 1 208 ? 15.953 1.343 -9.07 1 98.44 208 ARG A CA 1
ATOM 1614 C C . ARG A 1 208 ? 17.078 0.325 -8.961 1 98.44 208 ARG A C 1
ATOM 1616 O O . ARG A 1 208 ? 18.234 0.624 -9.297 1 98.44 208 ARG A O 1
ATOM 1623 N N . ALA A 1 209 ? 16.781 -0.878 -8.445 1 98.19 209 ALA A N 1
ATOM 1624 C CA . ALA A 1 209 ? 17.797 -1.929 -8.312 1 98.19 209 ALA A CA 1
ATOM 1625 C C . ALA A 1 209 ? 18.406 -2.275 -9.672 1 98.19 209 ALA A C 1
ATOM 1627 O O . ALA A 1 209 ? 19.609 -2.504 -9.773 1 98.19 209 ALA A O 1
ATOM 1628 N N . HIS A 1 210 ? 17.547 -2.34 -10.656 1 98.31 210 HIS A N 1
ATOM 1629 C CA . HIS A 1 210 ? 18.031 -2.594 -12.008 1 98.31 210 HIS A CA 1
ATOM 1630 C C . HIS A 1 210 ? 18.984 -1.489 -12.469 1 98.31 210 HIS A C 1
ATOM 1632 O O . HIS A 1 210 ? 20.047 -1.771 -13.031 1 98.31 210 HIS A O 1
ATOM 1638 N N . ALA A 1 211 ? 18.562 -0.231 -12.234 1 98.12 211 ALA A N 1
ATOM 1639 C CA . ALA A 1 211 ? 19.375 0.923 -12.641 1 98.12 211 ALA A CA 1
ATOM 1640 C C . ALA A 1 211 ? 20.719 0.929 -11.922 1 98.12 211 ALA A C 1
ATOM 1642 O O . ALA A 1 211 ? 21.734 1.352 -12.492 1 98.12 211 ALA A O 1
ATOM 1643 N N . GLU A 1 212 ? 20.75 0.417 -10.688 1 97.31 212 GLU A N 1
ATOM 1644 C CA . GLU A 1 212 ? 21.984 0.382 -9.891 1 97.31 212 GLU A CA 1
ATOM 1645 C C . GLU A 1 212 ? 22.906 -0.738 -10.359 1 97.31 212 GLU A C 1
ATOM 1647 O O . GLU A 1 212 ? 24.094 -0.75 -10.016 1 97.31 212 GLU A O 1
ATOM 1652 N N . ASN A 1 213 ? 22.406 -1.703 -11.062 1 96.81 213 ASN A N 1
ATOM 1653 C CA . ASN A 1 213 ? 23.172 -2.889 -11.453 1 96.81 213 ASN A CA 1
ATOM 1654 C C . ASN A 1 213 ? 22.984 -3.207 -12.938 1 96.81 213 ASN A C 1
ATOM 1656 O O . ASN A 1 213 ? 22.469 -4.262 -13.289 1 96.81 213 ASN A O 1
ATOM 1660 N N . PRO A 1 214 ? 23.719 -2.23 -13.633 1 90.69 214 PRO A N 1
ATOM 1661 C CA . PRO A 1 214 ? 23.609 -2.508 -15.07 1 90.69 214 PRO A CA 1
ATOM 1662 C C . PRO A 1 214 ? 24.281 -3.816 -15.477 1 90.69 214 PRO A C 1
ATOM 1664 O O . PRO A 1 214 ? 25.391 -4.113 -15.008 1 90.69 214 PRO A O 1
ATOM 1667 N N . GLY A 1 215 ? 23.719 -4.805 -15.93 1 89.88 215 GLY A N 1
ATOM 1668 C CA . GLY A 1 215 ? 24.312 -6.047 -16.406 1 89.88 215 GLY A CA 1
ATOM 1669 C C . GLY A 1 215 ? 23.953 -7.242 -15.539 1 89.88 215 GLY A C 1
ATOM 1670 O O . GLY A 1 215 ? 24.375 -8.367 -15.82 1 89.88 215 GLY A O 1
ATOM 1671 N N . HIS A 1 216 ? 23.391 -6.938 -14.43 1 92.56 216 HIS A N 1
ATOM 1672 C CA . HIS A 1 216 ? 22.938 -8.031 -13.578 1 92.56 216 HIS A CA 1
ATOM 1673 C C . HIS A 1 216 ? 22.016 -8.984 -14.344 1 92.56 216 HIS A C 1
ATOM 1675 O O . HIS A 1 216 ? 21.016 -8.547 -14.922 1 92.56 216 HIS A O 1
ATOM 1681 N N . ASP A 1 217 ? 22.266 -10.305 -14.445 1 90.12 217 ASP A N 1
ATOM 1682 C CA . ASP A 1 217 ? 21.469 -11.25 -15.219 1 90.12 217 ASP A CA 1
ATOM 1683 C C . ASP A 1 217 ? 20.641 -12.156 -14.305 1 90.12 217 ASP A C 1
ATOM 1685 O O . ASP A 1 217 ? 19.734 -12.844 -14.758 1 90.12 217 ASP A O 1
ATOM 1689 N N . GLY A 1 218 ? 20.703 -12.102 -13.008 1 95.81 218 GLY A N 1
ATOM 1690 C CA . GLY A 1 218 ? 19.938 -12.914 -12.07 1 95.81 218 GLY A CA 1
ATOM 1691 C C . GLY A 1 218 ? 18.688 -12.234 -11.57 1 95.81 218 GLY A C 1
ATOM 1692 O O . GLY A 1 218 ? 18.156 -11.336 -12.234 1 95.81 218 GLY A O 1
ATOM 1693 N N . VAL A 1 219 ? 18.078 -12.812 -10.602 1 97.94 219 VAL A N 1
ATOM 1694 C CA . VAL A 1 219 ? 16.906 -12.227 -9.961 1 97.94 219 VAL A CA 1
ATOM 1695 C C . VAL A 1 219 ? 17.203 -10.805 -9.516 1 97.94 219 VAL A C 1
ATOM 1697 O O . VAL A 1 219 ? 18.281 -10.531 -8.977 1 97.94 219 VAL A O 1
ATOM 1700 N N . ASN A 1 220 ? 16.359 -9.883 -9.812 1 98.19 220 ASN A N 1
ATOM 1701 C CA . ASN A 1 220 ? 16.516 -8.5 -9.391 1 98.19 220 ASN A CA 1
ATOM 1702 C C . ASN A 1 220 ? 16.859 -8.391 -7.914 1 98.19 220 ASN A C 1
ATOM 1704 O O . ASN A 1 220 ? 16.234 -9.031 -7.07 1 98.19 220 ASN A O 1
ATOM 1708 N N . PRO A 1 221 ? 17.859 -7.598 -7.578 1 97.81 221 PRO A N 1
ATOM 1709 C CA . PRO A 1 221 ? 18.297 -7.52 -6.188 1 97.81 221 PRO A CA 1
ATOM 1710 C C . PRO A 1 221 ? 17.203 -7.043 -5.238 1 97.81 221 PRO A C 1
ATOM 1712 O O . PRO A 1 221 ? 17.25 -7.32 -4.039 1 97.81 221 PRO A O 1
ATOM 1715 N N . ALA A 1 222 ? 16.188 -6.359 -5.75 1 97.94 222 ALA A N 1
ATOM 1716 C CA . ALA A 1 222 ? 15.141 -5.812 -4.898 1 97.94 222 ALA A CA 1
ATOM 1717 C C . ALA A 1 222 ? 13.883 -6.684 -4.938 1 97.94 222 ALA A C 1
ATOM 1719 O O . ALA A 1 222 ? 12.836 -6.301 -4.414 1 97.94 222 ALA A O 1
ATOM 1720 N N . PHE A 1 223 ? 13.984 -7.848 -5.523 1 97.5 223 PHE A N 1
ATOM 1721 C CA . PHE A 1 223 ? 12.828 -8.727 -5.609 1 97.5 223 PHE A CA 1
ATOM 1722 C C . PHE A 1 223 ? 12.43 -9.227 -4.227 1 97.5 223 PHE A C 1
ATOM 1724 O O . PHE A 1 223 ? 12.969 -8.781 -3.215 1 97.5 223 PHE A O 1
ATOM 1731 N N . MET B 1 1 ? 3.336 24.188 24.953 1 43.81 1 MET B N 1
ATOM 1732 C CA . MET B 1 1 ? 2.551 23.469 23.969 1 43.81 1 MET B CA 1
ATOM 1733 C C . MET B 1 1 ? 1.918 24.422 22.969 1 43.81 1 MET B C 1
ATOM 1735 O O . MET B 1 1 ? 1.132 25.297 23.344 1 43.81 1 MET B O 1
ATOM 1739 N N . SER B 1 2 ? 2.584 24.75 21.859 1 56.22 2 SER B N 1
ATOM 1740 C CA . SER B 1 2 ? 2.238 25.875 21.016 1 56.22 2 SER B CA 1
ATOM 1741 C C . SER B 1 2 ? 0.771 25.844 20.609 1 56.22 2 SER B C 1
ATOM 1743 O O . SER B 1 2 ? 0.241 24.766 20.281 1 56.22 2 SER B O 1
ATOM 1745 N N . ASP B 1 3 ? 0.118 26.844 20.906 1 83.44 3 ASP B N 1
ATOM 1746 C CA . ASP B 1 3 ? -1.323 27.031 20.766 1 83.44 3 ASP B CA 1
ATOM 1747 C C . ASP B 1 3 ? -1.739 27.047 19.297 1 83.44 3 ASP B C 1
ATOM 1749 O O . ASP B 1 3 ? -1.151 27.766 18.484 1 83.44 3 ASP B O 1
ATOM 1753 N N . ILE B 1 4 ? -2.455 25.906 18.781 1 93.5 4 ILE B N 1
ATOM 1754 C CA . ILE B 1 4 ? -3.055 25.875 17.453 1 93.5 4 ILE B CA 1
ATOM 1755 C C . ILE B 1 4 ? -3.871 27.141 17.234 1 93.5 4 ILE B C 1
ATOM 1757 O O . ILE B 1 4 ? -4.625 27.562 18.109 1 93.5 4 ILE B O 1
ATOM 1761 N N . ASN B 1 5 ? -3.613 27.828 16.156 1 94.75 5 ASN B N 1
ATOM 1762 C CA . ASN B 1 5 ? -4.355 29.031 15.812 1 94.75 5 ASN B CA 1
ATOM 1763 C C . ASN B 1 5 ? -5.859 28.828 15.945 1 94.75 5 ASN B C 1
ATOM 1765 O O . ASN B 1 5 ? -6.406 27.844 15.438 1 94.75 5 ASN B O 1
ATOM 1769 N N . PRO B 1 6 ? -6.578 29.719 16.625 1 95.44 6 PRO B N 1
ATOM 1770 C CA . PRO B 1 6 ? -8.016 29.562 16.844 1 95.44 6 PRO B CA 1
ATOM 1771 C C . PRO B 1 6 ? -8.805 29.453 15.539 1 95.44 6 PRO B C 1
ATOM 1773 O O . PRO B 1 6 ? -9.836 28.781 15.492 1 95.44 6 PRO B O 1
ATOM 1776 N N . LEU B 1 7 ? -8.352 30.078 14.5 1 96.19 7 LEU B N 1
ATOM 1777 C CA . LEU B 1 7 ? -9.031 30.031 13.211 1 96.19 7 LEU B CA 1
ATOM 1778 C C . LEU B 1 7 ? -9.008 28.609 12.648 1 96.19 7 LEU B C 1
ATOM 1780 O O . LEU B 1 7 ? -9.945 28.203 11.953 1 96.19 7 LEU B O 1
ATOM 1784 N N . VAL B 1 8 ? -7.914 27.875 12.945 1 97.75 8 VAL B N 1
ATOM 1785 C CA . VAL B 1 8 ? -7.809 26.484 12.531 1 97.75 8 VAL B CA 1
ATOM 1786 C C . VAL B 1 8 ? -8.758 25.625 13.367 1 97.75 8 VAL B C 1
ATOM 1788 O O . VAL B 1 8 ? -9.477 24.781 12.828 1 97.75 8 VAL B O 1
ATOM 1791 N N . LEU B 1 9 ? -8.797 25.875 14.688 1 96.81 9 LEU B N 1
ATOM 1792 C CA . LEU B 1 9 ? -9.633 25.109 15.602 1 96.81 9 LEU B CA 1
ATOM 1793 C C . LEU B 1 9 ? -11.102 25.234 15.234 1 96.81 9 LEU B C 1
ATOM 1795 O O . LEU B 1 9 ? -11.875 24.281 15.398 1 96.81 9 LEU B O 1
ATOM 1799 N N . GLU B 1 10 ? -11.5 26.344 14.68 1 95.69 10 GLU B N 1
ATOM 1800 C CA . GLU B 1 10 ? -12.891 26.609 14.289 1 95.69 10 GLU B CA 1
ATOM 1801 C C . GLU B 1 10 ? -13.289 25.75 13.086 1 95.69 10 GLU B C 1
ATOM 1803 O O . GLU B 1 10 ? -14.477 25.531 12.844 1 95.69 10 GLU B O 1
ATOM 1808 N N . LYS B 1 11 ? -12.312 25.312 12.375 1 96.06 11 LYS B N 1
ATOM 1809 C CA . LYS B 1 11 ? -12.586 24.562 11.156 1 96.06 11 LYS B CA 1
ATOM 1810 C C . LYS B 1 11 ? -12.625 23.062 11.422 1 96.06 11 LYS B C 1
ATOM 1812 O O . LYS B 1 11 ? -13.008 22.281 10.555 1 96.06 11 LYS B O 1
ATOM 1817 N N . ILE B 1 12 ? -12.297 22.656 12.609 1 96.81 12 ILE B N 1
ATOM 1818 C CA . ILE B 1 12 ? -12.32 21.25 13.016 1 96.81 12 ILE B CA 1
ATOM 1819 C C . ILE B 1 12 ? -13.703 20.906 13.562 1 96.81 12 ILE B C 1
ATOM 1821 O O . ILE B 1 12 ? -14.312 21.688 14.281 1 96.81 12 ILE B O 1
ATOM 1825 N N . PRO B 1 13 ? -14.172 19.703 13.156 1 97.88 13 PRO B N 1
ATOM 1826 C CA . PRO B 1 13 ? -15.453 19.312 13.742 1 97.88 13 PRO B CA 1
ATOM 1827 C C . PRO B 1 13 ? -15.422 19.312 15.273 1 97.88 13 PRO B C 1
ATOM 1829 O O . PRO B 1 13 ? -14.484 18.797 15.875 1 97.88 13 PRO B O 1
ATOM 1832 N N . GLN B 1 14 ? -16.484 19.859 15.891 1 96.56 14 GLN B N 1
ATOM 1833 C CA . GLN B 1 14 ? -16.5 20.062 17.328 1 96.56 14 GLN B CA 1
ATOM 1834 C C . GLN B 1 14 ? -17.141 18.891 18.047 1 96.56 14 GLN B C 1
ATOM 1836 O O . GLN B 1 14 ? -17.828 19.062 19.047 1 96.56 14 GLN B O 1
ATOM 1841 N N . THR B 1 15 ? -16.953 17.688 17.609 1 97.44 15 THR B N 1
ATOM 1842 C CA . THR B 1 15 ? -17.422 16.484 18.281 1 97.44 15 THR B CA 1
ATOM 1843 C C . THR B 1 15 ? -16.375 16 19.297 1 97.44 15 THR B C 1
ATOM 1845 O O . THR B 1 15 ? -15.188 16.281 19.156 1 97.44 15 THR B O 1
ATOM 1848 N N . ASP B 1 16 ? -16.859 15.297 20.297 1 97.88 16 ASP B N 1
ATOM 1849 C CA . ASP B 1 16 ? -15.945 14.742 21.281 1 97.88 16 ASP B CA 1
ATOM 1850 C C . ASP B 1 16 ? -14.898 13.852 20.625 1 97.88 16 ASP B C 1
ATOM 1852 O O . ASP B 1 16 ? -13.734 13.852 21.031 1 97.88 16 ASP B O 1
ATOM 1856 N N . THR B 1 17 ? -15.336 13.102 19.641 1 98.44 17 THR B N 1
ATOM 1857 C CA . THR B 1 17 ? -14.438 12.211 18.922 1 98.44 17 THR B CA 1
ATOM 1858 C C . THR B 1 17 ? -13.281 12.984 18.297 1 98.44 17 THR B C 1
ATOM 1860 O O . THR B 1 17 ? -12.117 12.602 18.438 1 98.44 17 THR B O 1
ATOM 1863 N N . CYS B 1 18 ? -13.562 14.07 17.625 1 98.75 18 CYS B N 1
ATOM 1864 C CA . CYS B 1 18 ? -12.555 14.836 16.906 1 98.75 18 CYS B CA 1
ATOM 1865 C C . CYS B 1 18 ? -11.656 15.594 17.875 1 98.75 18 CYS B C 1
ATOM 1867 O O . CYS B 1 18 ? -10.445 15.68 17.672 1 98.75 18 CYS B O 1
ATOM 1869 N N . LEU B 1 19 ? -12.227 16.141 18.922 1 98.38 19 LEU B N 1
ATOM 1870 C CA . LEU B 1 19 ? -11.445 16.891 19.906 1 98.38 19 LEU B CA 1
ATOM 1871 C C . LEU B 1 19 ? -10.484 15.961 20.641 1 98.38 19 LEU B C 1
ATOM 1873 O O . LEU B 1 19 ? -9.336 16.328 20.891 1 98.38 19 LEU B O 1
ATOM 1877 N N . SER B 1 20 ? -10.938 14.773 20.984 1 98.62 20 SER B N 1
ATOM 1878 C CA . SER B 1 20 ? -10.062 13.805 21.641 1 98.62 20 SER B CA 1
ATOM 1879 C C . SER B 1 20 ? -8.992 13.289 20.688 1 98.62 20 SER B C 1
ATOM 1881 O O . SER B 1 20 ? -7.863 13.016 21.094 1 98.62 20 SER B O 1
ATOM 1883 N N . ALA B 1 21 ? -9.352 13.102 19.422 1 98.88 21 ALA B N 1
ATOM 1884 C CA . ALA B 1 21 ? -8.359 12.711 18.422 1 98.88 21 ALA B CA 1
ATOM 1885 C C . ALA B 1 21 ? -7.258 13.766 18.312 1 98.88 21 ALA B C 1
ATOM 1887 O O . ALA B 1 21 ? -6.078 13.43 18.203 1 98.88 21 ALA B O 1
ATOM 1888 N N . LEU B 1 22 ? -7.688 15.031 18.297 1 98.75 22 LEU B N 1
ATOM 1889 C CA . LEU B 1 22 ? -6.73 16.125 18.25 1 98.75 22 LEU B CA 1
ATOM 1890 C C . LEU B 1 22 ? -5.812 16.094 19.469 1 98.75 22 LEU B C 1
ATOM 1892 O O . LEU B 1 22 ? -4.602 16.312 19.344 1 98.75 22 LEU B O 1
ATOM 1896 N N . GLU B 1 23 ? -6.352 15.836 20.594 1 98.31 23 GLU B N 1
ATOM 1897 C CA . GLU B 1 23 ? -5.562 15.781 21.828 1 98.31 23 GLU B CA 1
ATOM 1898 C C . GLU B 1 23 ? -4.527 14.664 21.766 1 98.31 23 GLU B C 1
ATOM 1900 O O . GLU B 1 23 ? -3.385 14.844 22.203 1 98.31 23 GLU B O 1
ATOM 1905 N N . LEU B 1 24 ? -4.926 13.484 21.266 1 98.56 24 LEU B N 1
ATOM 1906 C CA . LEU B 1 24 ? -3.977 12.391 21.109 1 98.56 24 LEU B CA 1
ATOM 1907 C C . LEU B 1 24 ? -2.818 12.805 20.203 1 98.56 24 LEU B C 1
ATOM 1909 O O . LEU B 1 24 ? -1.658 12.516 20.5 1 98.56 24 LEU B O 1
ATOM 1913 N N . ALA B 1 25 ? -3.137 13.461 19.109 1 98.69 25 ALA B N 1
ATOM 1914 C CA . ALA B 1 25 ? -2.117 13.891 18.156 1 98.69 25 ALA B CA 1
ATOM 1915 C C . ALA B 1 25 ? -1.191 14.93 18.781 1 98.69 25 ALA B C 1
ATOM 1917 O O . ALA B 1 25 ? 0.026 14.883 18.594 1 98.69 25 ALA B O 1
ATOM 1918 N N . ARG B 1 26 ? -1.771 15.883 19.5 1 98.19 26 ARG B N 1
ATOM 1919 C CA . ARG B 1 26 ? -0.998 16.922 20.172 1 98.19 26 ARG B CA 1
ATOM 1920 C C . ARG B 1 26 ? 0.004 16.312 21.156 1 98.19 26 ARG B C 1
ATOM 1922 O O . ARG B 1 26 ? 1.141 16.781 21.25 1 98.19 26 ARG B O 1
ATOM 1929 N N . ASP B 1 27 ? -0.417 15.312 21.828 1 97.94 27 ASP B N 1
ATOM 1930 C CA . ASP B 1 27 ? 0.424 14.656 22.828 1 97.94 27 ASP B CA 1
ATOM 1931 C C . ASP B 1 27 ? 1.54 13.852 22.172 1 97.94 27 ASP B C 1
ATOM 1933 O O . ASP B 1 27 ? 2.639 13.742 22.719 1 97.94 27 ASP B O 1
ATOM 1937 N N . ALA B 1 28 ? 1.299 13.352 21 1 98.62 28 ALA B N 1
ATOM 1938 C CA . ALA B 1 28 ? 2.18 12.344 20.422 1 98.62 28 ALA B CA 1
ATOM 1939 C C . ALA B 1 28 ? 3.154 12.977 19.438 1 98.62 28 ALA B C 1
ATOM 1941 O O . ALA B 1 28 ? 4.289 12.516 19.281 1 98.62 28 ALA B O 1
ATOM 1942 N N . LEU B 1 29 ? 2.727 14.008 18.719 1 98.62 29 LEU B N 1
ATOM 1943 C CA . LEU B 1 29 ? 3.465 14.445 17.547 1 98.62 29 LEU B CA 1
ATOM 1944 C C . LEU B 1 29 ? 4.219 15.742 17.828 1 98.62 29 LEU B C 1
ATOM 1946 O O . LEU B 1 29 ? 3.709 16.625 18.516 1 98.62 29 LEU B O 1
ATOM 1950 N N . PRO B 1 30 ? 5.492 15.867 17.281 1 98.19 30 PRO B N 1
ATOM 1951 C CA . PRO B 1 30 ? 6.109 17.203 17.297 1 98.19 30 PRO B CA 1
ATOM 1952 C C . PRO B 1 30 ? 5.32 18.219 16.484 1 98.19 30 PRO B C 1
ATOM 1954 O O . PRO B 1 30 ? 4.547 17.859 15.602 1 98.19 30 PRO B O 1
ATOM 1957 N N . ILE B 1 31 ? 5.559 19.453 16.672 1 98.25 31 ILE B N 1
ATOM 1958 C CA . ILE B 1 31 ? 4.766 20.562 16.156 1 98.25 31 ILE B CA 1
ATOM 1959 C C . ILE B 1 31 ? 4.77 20.531 14.625 1 98.25 31 ILE B C 1
ATOM 1961 O O . ILE B 1 31 ? 3.721 20.672 13.992 1 98.25 31 ILE B O 1
ATOM 1965 N N . PRO B 1 32 ? 5.949 20.297 13.891 1 98.5 32 PRO B N 1
ATOM 1966 C CA . PRO B 1 32 ? 5.922 20.312 12.43 1 98.5 32 PRO B CA 1
ATOM 1967 C C . PRO B 1 32 ? 5.012 19.234 11.844 1 98.5 32 PRO B C 1
ATOM 1969 O O . PRO B 1 32 ? 4.332 19.469 10.844 1 98.5 32 PRO B O 1
ATOM 1972 N N . ILE B 1 33 ? 4.938 18.031 12.492 1 98.81 33 ILE B N 1
ATOM 1973 C CA . ILE B 1 33 ? 4.117 16.938 11.977 1 98.81 33 ILE B CA 1
ATOM 1974 C C . ILE B 1 33 ? 2.652 17.172 12.328 1 98.81 33 ILE B C 1
ATOM 1976 O O . ILE B 1 33 ? 1.759 16.875 11.539 1 98.81 33 ILE B O 1
ATOM 1980 N N . LEU B 1 34 ? 2.404 17.734 13.523 1 98.75 34 LEU B N 1
ATOM 1981 C CA . LEU B 1 34 ? 1.041 18.094 13.891 1 98.75 34 LEU B CA 1
ATOM 1982 C C . LEU B 1 34 ? 0.473 19.125 12.922 1 98.75 34 LEU B C 1
ATOM 1984 O O . LEU B 1 34 ? -0.66 18.984 12.461 1 98.75 34 LEU B O 1
ATOM 1988 N N . ASN B 1 35 ? 1.271 20.188 12.641 1 98.75 35 ASN B N 1
ATOM 1989 C CA . ASN B 1 35 ? 0.854 21.188 11.672 1 98.75 35 ASN B CA 1
ATOM 1990 C C . ASN B 1 35 ? 0.539 20.562 10.32 1 98.75 35 ASN B C 1
ATOM 1992 O O . ASN B 1 35 ? -0.463 20.906 9.688 1 98.75 35 ASN B O 1
ATOM 1996 N N . HIS B 1 36 ? 1.395 19.656 9.898 1 98.81 36 HIS B N 1
ATOM 1997 C CA . HIS B 1 36 ? 1.184 18.953 8.641 1 98.81 36 HIS B CA 1
ATOM 1998 C C . HIS B 1 36 ? -0.149 18.203 8.648 1 98.81 36 HIS B C 1
ATOM 2000 O O . HIS B 1 36 ? -0.923 18.297 7.691 1 98.81 36 HIS B O 1
ATOM 2006 N N . SER B 1 37 ? -0.425 17.5 9.711 1 98.88 37 SER B N 1
ATOM 2007 C CA . SER B 1 37 ? -1.656 16.719 9.797 1 98.88 37 SER B CA 1
ATOM 2008 C C . SER B 1 37 ? -2.885 17.609 9.742 1 98.88 37 SER B C 1
ATOM 2010 O O . SER B 1 37 ? -3.895 17.266 9.125 1 98.88 37 SER B O 1
ATOM 2012 N N . LEU B 1 38 ? -2.799 18.75 10.406 1 98.81 38 LEU B N 1
ATOM 2013 C CA . LEU B 1 38 ? -3.896 19.719 10.383 1 98.81 38 LEU B CA 1
ATOM 2014 C C . LEU B 1 38 ? -4.062 20.312 8.992 1 98.81 38 LEU B C 1
ATOM 2016 O O . LEU B 1 38 ? -5.188 20.469 8.508 1 98.81 38 LEU B O 1
ATOM 2020 N N . ARG B 1 39 ? -2.912 20.641 8.32 1 98.88 39 ARG B N 1
ATOM 2021 C CA . ARG B 1 39 ? -3.014 21.141 6.953 1 98.88 39 ARG B CA 1
ATOM 2022 C C . ARG B 1 39 ? -3.619 20.094 6.027 1 98.88 39 ARG B C 1
ATOM 2024 O O . ARG B 1 39 ? -4.426 20.422 5.152 1 98.88 39 ARG B O 1
ATOM 2031 N N . VAL B 1 40 ? -3.275 18.859 6.223 1 98.94 40 VAL B N 1
ATOM 2032 C CA . VAL B 1 40 ? -3.834 17.781 5.414 1 98.94 40 VAL B CA 1
ATOM 2033 C C . VAL B 1 40 ? -5.352 17.734 5.57 1 98.94 40 VAL B C 1
ATOM 2035 O O . VAL B 1 40 ? -6.082 17.594 4.586 1 98.94 40 VAL B O 1
ATOM 2038 N N . TYR B 1 41 ? -5.809 17.891 6.789 1 98.94 41 TYR B N 1
ATOM 2039 C CA . TYR B 1 41 ? -7.254 17.922 6.988 1 98.94 41 TYR B CA 1
ATOM 2040 C C . TYR B 1 41 ? -7.891 1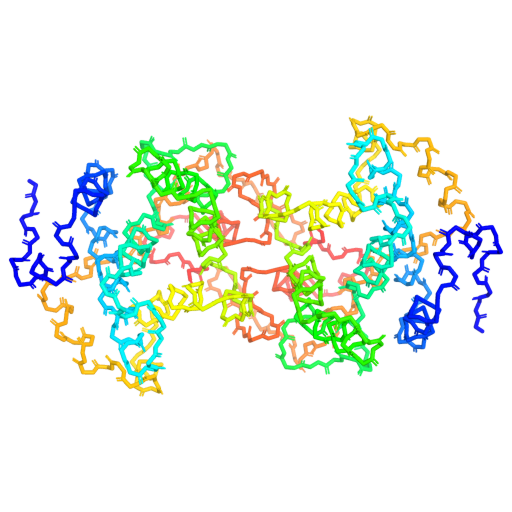9.078 6.23 1 98.94 41 TYR B C 1
ATOM 2042 O O . TYR B 1 41 ? -8.883 18.891 5.523 1 98.94 41 TYR B O 1
ATOM 2050 N N . LEU B 1 42 ? -7.332 20.203 6.422 1 98.75 42 LEU B N 1
ATOM 2051 C CA . LEU B 1 42 ? -7.918 21.406 5.824 1 98.75 42 LEU B CA 1
ATOM 2052 C C . LEU B 1 42 ? -7.926 21.297 4.305 1 98.75 42 LEU B C 1
ATOM 2054 O O . LEU B 1 42 ? -8.914 21.656 3.658 1 98.75 42 LEU B O 1
ATOM 2058 N N . LEU B 1 43 ? -6.855 20.812 3.748 1 98.81 43 LEU B N 1
ATOM 2059 C CA . LEU B 1 43 ? -6.766 20.625 2.303 1 98.81 43 LEU B CA 1
ATOM 2060 C C . LEU B 1 43 ? -7.75 19.578 1.819 1 98.81 43 LEU B C 1
ATOM 2062 O O . LEU B 1 43 ? -8.453 19.781 0.83 1 98.81 43 LEU B O 1
ATOM 2066 N N . ALA B 1 44 ? -7.797 18.438 2.51 1 98.81 44 ALA B N 1
ATOM 2067 C CA . ALA B 1 44 ? -8.719 17.359 2.152 1 98.81 44 ALA B CA 1
ATOM 2068 C C . ALA B 1 44 ? -10.172 17.844 2.217 1 98.81 44 ALA B C 1
ATOM 2070 O O . ALA B 1 44 ? -10.977 17.5 1.351 1 98.81 44 ALA B O 1
ATOM 2071 N N . ARG B 1 45 ? -10.477 18.578 3.252 1 98.38 45 ARG B N 1
ATOM 2072 C CA . ARG B 1 45 ? -11.82 19.141 3.393 1 98.38 45 ARG B CA 1
ATOM 2073 C C . ARG B 1 45 ? -12.148 20.078 2.232 1 98.38 45 ARG B C 1
ATOM 2075 O O . ARG B 1 45 ? -13.258 20.047 1.697 1 98.38 45 ARG B O 1
ATOM 2082 N N . TYR B 1 46 ? -11.219 20.891 1.882 1 98.31 46 TYR B N 1
ATOM 2083 C CA . TYR B 1 46 ? -11.398 21.812 0.765 1 98.31 46 TYR B CA 1
ATOM 2084 C C . TYR B 1 46 ? -11.672 21.062 -0.528 1 98.31 46 TYR B C 1
ATOM 2086 O O . TYR B 1 46 ? -12.586 21.406 -1.277 1 98.31 46 TYR B O 1
ATOM 2094 N N . ILE B 1 47 ? -10.914 20.047 -0.77 1 98.44 47 ILE B N 1
ATOM 2095 C CA . ILE B 1 47 ? -11.078 19.219 -1.963 1 98.44 47 ILE B CA 1
ATOM 2096 C C . ILE B 1 47 ? -12.43 18.5 -1.913 1 98.44 47 ILE B C 1
ATOM 2098 O O . ILE B 1 47 ? -13.125 18.406 -2.928 1 98.44 47 ILE B O 1
ATOM 2102 N N . ALA B 1 48 ? -12.789 18 -0.759 1 98.44 48 ALA B N 1
ATOM 2103 C CA . ALA B 1 48 ? -14.078 17.328 -0.585 1 98.44 48 ALA B CA 1
ATOM 2104 C C . ALA B 1 48 ? -15.234 18.25 -0.952 1 98.44 48 ALA B C 1
ATOM 2106 O O . ALA B 1 48 ? -16.203 17.828 -1.596 1 98.44 48 ALA B O 1
ATOM 2107 N N . GLU B 1 49 ? -15.148 19.469 -0.5 1 97.62 49 GLU B N 1
ATOM 2108 C CA . GLU B 1 49 ? -16.172 20.469 -0.81 1 97.62 49 GLU B CA 1
ATOM 2109 C C . GLU B 1 49 ? -16.219 20.766 -2.307 1 97.62 49 GLU B C 1
ATOM 2111 O O . GLU B 1 49 ? -17.297 20.797 -2.904 1 97.62 49 GLU B O 1
ATOM 2116 N N . LYS B 1 50 ? -15.078 20.969 -2.898 1 96.75 50 LYS B N 1
ATOM 2117 C CA . LYS B 1 50 ? -14.977 21.297 -4.316 1 96.75 50 LYS B CA 1
ATOM 2118 C C . LYS B 1 50 ? -15.547 20.172 -5.184 1 96.75 50 LYS B C 1
ATOM 2120 O O . LYS B 1 50 ? -16.188 20.438 -6.207 1 96.75 50 LYS B O 1
ATOM 2125 N N . GLU B 1 51 ? -15.352 18.938 -4.727 1 96.25 51 GLU B N 1
ATOM 2126 C CA . GLU B 1 51 ? -15.758 17.781 -5.539 1 96.25 51 GLU B CA 1
ATOM 2127 C C . GLU B 1 51 ? -17.125 17.25 -5.098 1 96.25 51 GLU B C 1
ATOM 2129 O O . GLU B 1 51 ? -17.562 16.219 -5.578 1 96.25 51 GLU B O 1
ATOM 2134 N N . ASP B 1 52 ? -17.734 17.859 -4.203 1 97.44 52 ASP B N 1
ATOM 2135 C CA . ASP B 1 52 ? -19.016 17.453 -3.648 1 97.44 52 ASP B CA 1
ATOM 2136 C C . ASP B 1 52 ? -18.953 16.016 -3.109 1 97.44 52 ASP B C 1
ATOM 2138 O O . ASP B 1 52 ? -19.844 15.211 -3.379 1 97.44 52 ASP B O 1
ATOM 2142 N N . SER B 1 53 ? -17.875 15.734 -2.418 1 97.56 53 SER B N 1
ATOM 2143 C CA . SER B 1 53 ? -17.672 14.438 -1.771 1 97.56 53 SER B CA 1
ATOM 2144 C C . SER B 1 53 ? -18.609 14.273 -0.582 1 97.56 53 SER B C 1
ATOM 2146 O O . SER B 1 53 ? -18.938 15.242 0.109 1 97.56 53 SER B O 1
ATOM 2148 N N . PRO B 1 54 ? -19.016 13.039 -0.295 1 96.69 54 PRO B N 1
ATOM 2149 C CA . PRO B 1 54 ? -19.828 12.797 0.897 1 96.69 54 PRO B CA 1
ATOM 2150 C C . PRO B 1 54 ? -19.109 13.172 2.189 1 96.69 54 PRO B C 1
ATOM 2152 O O . PRO B 1 54 ? -19.75 13.445 3.205 1 96.69 54 PRO B O 1
ATOM 2155 N N . PHE B 1 55 ? -17.891 13.336 2.172 1 97.62 55 PHE B N 1
ATOM 2156 C CA . PHE B 1 55 ? -17.109 13.578 3.379 1 97.62 55 PHE B CA 1
ATOM 2157 C C . PHE B 1 55 ? -17.109 15.055 3.732 1 97.62 55 PHE B C 1
ATOM 2159 O O . PHE B 1 55 ? -16.531 15.461 4.746 1 97.62 55 PHE B O 1
ATOM 2166 N N . LYS B 1 56 ? -17.797 15.852 2.938 1 95.94 56 LYS B N 1
ATOM 2167 C CA . LYS B 1 56 ? -17.969 17.266 3.273 1 95.94 56 LYS B CA 1
ATOM 2168 C C . LYS B 1 56 ? -19.078 17.453 4.312 1 95.94 56 LYS B C 1
ATOM 2170 O O . LYS B 1 56 ? -19.156 18.5 4.953 1 95.94 56 LYS B O 1
ATOM 2175 N N . SER B 1 57 ? -19.922 16.422 4.438 1 96.19 57 SER B N 1
ATOM 2176 C CA . SER B 1 57 ? -21.078 16.531 5.309 1 96.19 57 SER B CA 1
ATOM 2177 C C . SER B 1 57 ? -20.688 16.422 6.777 1 96.19 57 SER B C 1
ATOM 2179 O O . SER B 1 57 ? -19.672 15.82 7.109 1 96.19 57 SER B O 1
ATOM 2181 N N . GLU B 1 58 ? -21.531 16.922 7.617 1 93.75 58 GLU B N 1
ATOM 2182 C CA . GLU B 1 58 ? -21.266 16.953 9.055 1 93.75 58 GLU B CA 1
ATOM 2183 C C . GLU B 1 58 ? -21.172 15.555 9.633 1 93.75 58 GLU B C 1
ATOM 2185 O O . GLU B 1 58 ? -20.406 15.312 10.578 1 93.75 58 GLU B O 1
ATOM 2190 N N . ASP B 1 59 ? -21.938 14.68 9.078 1 94.62 59 ASP B N 1
ATOM 2191 C CA . ASP B 1 59 ? -21.984 13.328 9.617 1 94.62 59 ASP B CA 1
ATOM 2192 C C . ASP B 1 59 ? -20.719 12.547 9.242 1 94.62 59 ASP B C 1
ATOM 2194 O O . ASP B 1 59 ? -20.328 11.609 9.953 1 94.62 59 ASP B O 1
ATOM 2198 N N . GLN B 1 60 ? -20.047 12.953 8.141 1 97.12 60 GLN B N 1
ATOM 2199 C CA . GLN B 1 60 ? -18.906 12.172 7.664 1 97.12 60 GLN B CA 1
ATOM 2200 C C . GLN B 1 60 ? -17.594 12.914 7.91 1 97.12 60 GLN B C 1
ATOM 2202 O O . GLN B 1 60 ? -16.516 12.312 7.895 1 97.12 60 GLN B O 1
ATOM 2207 N N . SER B 1 61 ? -17.656 14.172 8.172 1 97.56 61 SER B N 1
ATOM 2208 C CA . SER B 1 61 ? -16.469 15.008 8.32 1 97.56 61 SER B CA 1
ATOM 2209 C C . SER B 1 61 ? -15.609 14.547 9.484 1 97.56 61 SER B C 1
ATOM 2211 O O . SER B 1 61 ? -14.383 14.688 9.453 1 97.56 61 SER B O 1
ATOM 2213 N N . PRO B 1 62 ? -16.234 13.969 10.586 1 98.62 62 PRO B N 1
ATOM 2214 C CA . PRO B 1 62 ? -15.383 13.453 11.656 1 98.62 62 PRO B CA 1
ATOM 2215 C C . PRO B 1 62 ? -14.461 12.328 11.195 1 98.62 62 PRO B C 1
ATOM 2217 O O . PRO B 1 62 ? -13.32 12.227 11.656 1 98.62 62 PRO B O 1
ATOM 2220 N N . LEU B 1 63 ? -14.922 11.453 10.297 1 98.88 63 LEU B N 1
ATOM 2221 C CA . LEU B 1 63 ? -14.078 10.391 9.75 1 98.88 63 LEU B CA 1
ATOM 2222 C C . LEU B 1 63 ? -12.898 10.977 8.977 1 98.88 63 LEU B C 1
ATOM 2224 O O . LEU B 1 63 ? -11.773 10.508 9.102 1 98.88 63 LEU B O 1
ATOM 2228 N N . LEU B 1 64 ? -13.203 12.031 8.18 1 98.94 64 LEU B N 1
ATOM 2229 C CA . LEU B 1 64 ? -12.156 12.719 7.43 1 98.94 64 LEU B CA 1
ATOM 2230 C C . LEU B 1 64 ? -11.117 13.328 8.375 1 98.94 64 LEU B C 1
ATOM 2232 O O . LEU B 1 64 ? -9.914 13.211 8.133 1 98.94 64 LEU B O 1
ATOM 2236 N N . PHE B 1 65 ? -11.609 13.922 9.438 1 98.94 65 PHE B N 1
ATOM 2237 C CA . PHE B 1 65 ? -10.711 14.578 10.375 1 98.94 65 PHE B CA 1
ATOM 2238 C C . PHE B 1 65 ? -9.836 13.562 11.086 1 98.94 65 PHE B C 1
ATOM 2240 O O . PHE B 1 65 ? -8.617 13.734 11.18 1 98.94 65 PHE B O 1
ATOM 2247 N N . VAL B 1 66 ? -10.422 12.484 11.578 1 98.94 66 VAL B N 1
ATOM 2248 C CA . VAL B 1 66 ? -9.664 11.492 12.328 1 98.94 66 VAL B CA 1
ATOM 2249 C C . VAL B 1 66 ? -8.617 10.844 11.422 1 98.94 66 VAL B C 1
ATOM 2251 O O . VAL B 1 66 ? -7.48 10.617 11.836 1 98.94 66 VAL B O 1
ATOM 2254 N N . ALA B 1 67 ? -8.961 10.586 10.156 1 99 67 ALA B N 1
ATOM 2255 C CA . ALA B 1 67 ? -7.996 10.031 9.203 1 99 67 ALA B CA 1
ATOM 2256 C C . ALA B 1 67 ? -6.824 10.992 9.008 1 99 67 ALA B C 1
ATOM 2258 O O . ALA B 1 67 ? -5.664 10.57 9.031 1 99 67 ALA B O 1
ATOM 2259 N N . ALA B 1 68 ? -7.113 12.25 8.891 1 98.94 68 ALA B N 1
ATOM 2260 C CA . ALA B 1 68 ? -6.086 13.242 8.586 1 98.94 68 ALA B CA 1
ATOM 2261 C C . ALA B 1 68 ? -5.199 13.5 9.805 1 98.94 68 ALA B C 1
ATOM 2263 O O . ALA B 1 68 ? -3.971 13.516 9.695 1 98.94 68 ALA B O 1
ATOM 2264 N N . ILE B 1 69 ? -5.82 13.617 10.961 1 98.94 69 ILE B N 1
ATOM 2265 C CA . ILE B 1 69 ? -5.078 14.055 12.141 1 98.94 69 ILE B CA 1
ATOM 2266 C C . ILE B 1 69 ? -4.211 12.914 12.656 1 98.94 69 ILE B C 1
ATOM 2268 O O . ILE B 1 69 ? -3.141 13.148 13.227 1 98.94 69 ILE B O 1
ATOM 2272 N N . HIS B 1 70 ? -4.605 11.656 12.336 1 98.94 70 HIS B N 1
ATOM 2273 C CA . HIS B 1 70 ? -3.912 10.516 12.922 1 98.94 70 HIS B CA 1
ATOM 2274 C C . HIS B 1 70 ? -3.049 9.805 11.883 1 98.94 70 HIS B C 1
ATOM 2276 O O . HIS B 1 70 ? -2.32 8.867 12.219 1 98.94 70 HIS B O 1
ATOM 2282 N N . HIS B 1 71 ? -2.961 10.234 10.641 1 98.94 71 HIS B N 1
ATOM 2283 C CA . HIS B 1 71 ? -2.355 9.406 9.602 1 98.94 71 HIS B CA 1
ATOM 2284 C C . HIS B 1 71 ? -0.863 9.211 9.852 1 98.94 71 HIS B C 1
ATOM 2286 O O . HIS B 1 71 ? -0.279 8.219 9.422 1 98.94 71 HIS B O 1
ATOM 2292 N N . ASP B 1 72 ? -0.247 10.133 10.602 1 98.94 72 ASP B N 1
ATOM 2293 C CA . ASP B 1 72 ? 1.188 10.016 10.836 1 98.94 72 ASP B CA 1
ATOM 2294 C C . ASP B 1 72 ? 1.482 9.734 12.305 1 98.94 72 ASP B C 1
ATOM 2296 O O . ASP B 1 72 ? 2.641 9.734 12.727 1 98.94 72 ASP B O 1
ATOM 2300 N N . ILE B 1 73 ? 0.491 9.477 13.109 1 98.94 73 ILE B N 1
ATOM 2301 C CA . ILE B 1 73 ? 0.669 9.383 14.555 1 98.94 73 ILE B CA 1
ATOM 2302 C C . ILE B 1 73 ? 1.544 8.18 14.891 1 98.94 73 ILE B C 1
ATOM 2304 O O . ILE B 1 73 ? 2.248 8.18 15.906 1 98.94 73 ILE B O 1
ATOM 2308 N N . GLY B 1 74 ? 1.581 7.16 14.031 1 98.94 74 GLY B N 1
ATOM 2309 C CA . GLY B 1 74 ? 2.396 5.973 14.211 1 98.94 74 GLY B CA 1
ATOM 2310 C C . GLY B 1 74 ? 3.885 6.242 14.102 1 98.94 74 GLY B C 1
ATOM 2311 O O . GLY B 1 74 ? 4.703 5.395 14.453 1 98.94 74 GLY B O 1
ATOM 2312 N N . ALA B 1 75 ? 4.277 7.422 13.609 1 98.75 75 ALA B N 1
ATOM 2313 C CA . ALA B 1 75 ? 5.684 7.816 13.539 1 98.75 75 ALA B CA 1
ATOM 2314 C C . ALA B 1 75 ? 6.16 8.383 14.875 1 98.75 75 ALA B C 1
ATOM 2316 O O . ALA B 1 75 ? 7.34 8.711 15.031 1 98.75 75 ALA B O 1
ATOM 2317 N N . SER B 1 76 ? 5.258 8.516 15.852 1 98.69 76 SER B N 1
ATOM 2318 C CA . SER B 1 76 ? 5.609 9.008 17.188 1 98.69 76 SER B CA 1
ATOM 2319 C C . SER B 1 76 ? 6.117 7.875 18.078 1 98.69 76 SER B C 1
ATOM 2321 O O . SER B 1 76 ? 5.914 6.699 17.766 1 98.69 76 SER B O 1
ATOM 2323 N N . HIS B 1 77 ? 6.785 8.242 19.203 1 97.56 77 HIS B N 1
ATOM 2324 C CA . HIS B 1 77 ? 7.25 7.254 20.156 1 97.56 77 HIS B CA 1
ATOM 2325 C C . HIS B 1 77 ? 6.078 6.59 20.875 1 97.56 77 HIS B C 1
ATOM 2327 O O . HIS B 1 77 ? 6.129 5.395 21.188 1 97.56 77 HIS B O 1
ATOM 2333 N N . LEU B 1 78 ? 4.988 7.254 21.047 1 98.06 78 LEU B N 1
ATOM 2334 C CA . LEU B 1 78 ? 3.844 6.781 21.812 1 98.06 78 LEU B CA 1
ATOM 2335 C C . LEU B 1 78 ? 3.096 5.688 21.062 1 98.06 78 LEU B C 1
ATOM 2337 O O . LEU B 1 78 ? 2.514 4.789 21.688 1 98.06 78 LEU B O 1
ATOM 2341 N N . TYR B 1 79 ? 3.166 5.695 19.75 1 98.31 79 TYR B N 1
ATOM 2342 C CA . TYR B 1 79 ? 2.406 4.746 18.938 1 98.31 79 TYR B CA 1
ATOM 2343 C C . TYR B 1 79 ? 3.326 3.947 18.031 1 98.31 79 TYR B C 1
ATOM 2345 O O . TYR B 1 79 ? 2.916 3.516 16.953 1 98.31 79 TYR B O 1
ATOM 2353 N N . ASN B 1 80 ? 4.566 3.885 18.484 1 98.44 80 ASN B N 1
ATOM 2354 C CA . ASN B 1 80 ? 5.559 3.059 17.797 1 98.44 80 ASN B CA 1
ATOM 2355 C C . ASN B 1 80 ? 5.301 1.572 18.031 1 98.44 80 ASN B C 1
ATOM 2357 O O . ASN B 1 80 ? 5.164 1.133 19.172 1 98.44 80 ASN B O 1
ATOM 2361 N N . GLY B 1 81 ? 5.086 0.797 17 1 98.06 81 GLY B N 1
ATOM 2362 C CA . GLY B 1 81 ? 4.875 -0.641 17.062 1 98.06 81 GLY B CA 1
ATOM 2363 C C . GLY B 1 81 ? 5.797 -1.424 16.156 1 98.06 81 GLY B C 1
ATOM 2364 O O . GLY B 1 81 ? 6.777 -0.881 15.633 1 98.06 81 GLY B O 1
ATOM 2365 N N . GLU B 1 82 ? 5.527 -2.684 15.977 1 97.56 82 GLU B N 1
ATOM 2366 C CA . GLU B 1 82 ? 6.395 -3.598 15.242 1 97.56 82 GLU B CA 1
ATOM 2367 C C . GLU B 1 82 ? 6.133 -3.518 13.742 1 97.56 82 GLU B C 1
ATOM 2369 O O . GLU B 1 82 ? 6.945 -3.979 12.938 1 97.56 82 GLU B O 1
ATOM 2374 N N . GLN B 1 83 ? 5.051 -2.965 13.375 1 98.25 83 GLN B N 1
ATOM 2375 C CA . GLN B 1 83 ? 4.676 -2.85 11.969 1 98.25 83 GLN B CA 1
ATOM 2376 C C . GLN B 1 83 ? 5.023 -1.47 11.422 1 98.25 83 GLN B C 1
ATOM 2378 O O . GLN B 1 83 ? 5.402 -0.572 12.172 1 98.25 83 GLN B O 1
ATOM 2383 N N . ARG B 1 84 ? 4.898 -1.271 10.094 1 98.69 84 ARG B N 1
ATOM 2384 C CA . ARG B 1 84 ? 5.133 0.027 9.469 1 98.69 84 ARG B CA 1
ATOM 2385 C C . ARG B 1 84 ? 4.246 1.102 10.086 1 98.69 84 ARG B C 1
ATOM 2387 O O . ARG B 1 84 ? 3.127 0.818 10.516 1 98.69 84 ARG B O 1
ATOM 2394 N N . PHE B 1 85 ? 4.695 2.373 10.141 1 98.88 85 PHE B N 1
ATOM 2395 C CA . PHE B 1 85 ? 4.055 3.432 10.914 1 98.88 85 PHE B CA 1
ATOM 2396 C C . PHE B 1 85 ? 2.633 3.676 10.422 1 98.88 85 PHE B C 1
ATOM 2398 O O . PHE B 1 85 ? 1.755 4.051 11.203 1 98.88 85 PHE B O 1
ATOM 2405 N N . GLU B 1 86 ? 2.383 3.48 9.109 1 98.94 86 GLU B N 1
ATOM 2406 C CA . GLU B 1 86 ? 1.048 3.672 8.555 1 98.94 86 GLU B CA 1
ATOM 2407 C C . GLU B 1 86 ? 0.033 2.75 9.219 1 98.94 86 GLU B C 1
ATOM 2409 O O . GLU B 1 86 ? -1.084 3.168 9.531 1 98.94 86 GLU B O 1
ATOM 2414 N N . ILE B 1 87 ? 0.466 1.457 9.414 1 98.94 87 ILE B N 1
ATOM 2415 C CA . ILE B 1 87 ? -0.412 0.477 10.047 1 98.94 87 ILE B CA 1
ATOM 2416 C C . ILE B 1 87 ? -0.595 0.823 11.523 1 98.94 87 ILE B C 1
ATOM 2418 O O . ILE B 1 87 ? -1.7 0.714 12.062 1 98.94 87 ILE B O 1
ATOM 2422 N N . CYS B 1 88 ? 0.495 1.243 12.195 1 98.94 88 CYS B N 1
ATOM 2423 C CA . CYS B 1 88 ? 0.38 1.696 13.578 1 98.94 88 CYS B CA 1
ATOM 2424 C C . CYS B 1 88 ? -0.593 2.863 13.695 1 98.94 88 CYS B C 1
ATOM 2426 O O . CYS B 1 88 ? -1.418 2.904 14.609 1 98.94 88 CYS B O 1
ATOM 2428 N N . SER B 1 89 ? -0.519 3.771 12.781 1 98.94 89 SER B N 1
ATOM 2429 C CA . SER B 1 89 ? -1.425 4.914 12.742 1 98.94 89 SER B CA 1
ATOM 2430 C C . SER B 1 89 ? -2.865 4.473 12.516 1 98.94 89 SER B C 1
ATOM 2432 O O . SER B 1 89 ? -3.785 4.965 13.172 1 98.94 89 SER B O 1
ATOM 2434 N N . ALA B 1 90 ? -3.025 3.596 11.508 1 98.94 90 ALA B N 1
ATOM 2435 C CA . ALA B 1 90 ? -4.355 3.092 11.172 1 98.94 90 ALA B CA 1
ATOM 2436 C C . ALA B 1 90 ? -4.996 2.4 12.375 1 98.94 90 ALA B C 1
ATOM 2438 O O . ALA B 1 90 ? -6.18 2.604 12.656 1 98.94 90 ALA B O 1
ATOM 2439 N N . ASP B 1 91 ? -4.23 1.607 13.094 1 98.94 91 ASP B N 1
ATOM 2440 C CA . ASP B 1 91 ? -4.723 0.918 14.281 1 98.94 91 ASP B CA 1
ATOM 2441 C C . ASP B 1 91 ? -5.164 1.915 15.352 1 98.94 91 ASP B C 1
ATOM 2443 O O . ASP B 1 91 ? -6.211 1.736 15.977 1 98.94 91 ASP B O 1
ATOM 2447 N N . CYS B 1 92 ? -4.355 2.932 15.539 1 98.88 92 CYS B N 1
ATOM 2448 C CA . CYS B 1 92 ? -4.691 3.967 16.516 1 98.88 92 CYS B CA 1
ATOM 2449 C C . CYS B 1 92 ? -6.012 4.641 16.156 1 98.88 92 CYS B C 1
ATOM 2451 O O . CYS B 1 92 ? -6.895 4.766 17.016 1 98.88 92 CYS B O 1
ATOM 2453 N N . ALA B 1 93 ? -6.16 5.039 14.938 1 98.94 93 ALA B N 1
ATOM 2454 C CA . ALA B 1 93 ? -7.352 5.754 14.492 1 98.94 93 ALA B CA 1
ATOM 2455 C C . ALA B 1 93 ? -8.594 4.871 14.594 1 98.94 93 ALA B C 1
ATOM 2457 O O . ALA B 1 93 ? -9.641 5.32 15.07 1 98.94 93 ALA B O 1
ATOM 2458 N N . LYS B 1 94 ? -8.492 3.645 14.125 1 98.94 94 LYS B N 1
ATOM 2459 C CA . LYS B 1 94 ? -9.625 2.723 14.188 1 98.94 94 LYS B CA 1
ATOM 2460 C C . LYS B 1 94 ? -10.055 2.484 15.633 1 98.94 94 LYS B C 1
ATOM 2462 O O . LYS B 1 94 ? -11.25 2.521 15.945 1 98.94 94 LYS B O 1
ATOM 2467 N N . ALA B 1 95 ? -9.094 2.23 16.516 1 98.88 95 ALA B N 1
ATOM 2468 C CA . ALA B 1 95 ? -9.406 2.008 17.922 1 98.88 95 ALA B CA 1
ATOM 2469 C C . ALA B 1 95 ? -10.117 3.219 18.531 1 98.88 95 ALA B C 1
ATOM 2471 O O . ALA B 1 95 ? -11.07 3.068 19.297 1 98.88 95 ALA B O 1
ATOM 2472 N N . HIS B 1 96 ? -9.594 4.398 18.219 1 98.88 96 HIS B N 1
ATOM 2473 C CA . HIS B 1 96 ? -10.188 5.633 18.719 1 98.88 96 HIS B CA 1
ATOM 2474 C C . HIS B 1 96 ? -11.648 5.758 18.281 1 98.88 96 HIS B C 1
ATOM 2476 O O . HIS B 1 96 ? -12.516 6.105 19.094 1 98.88 96 HIS B O 1
ATOM 2482 N N . LEU B 1 97 ? -11.938 5.457 17 1 98.88 97 LEU B N 1
ATOM 2483 C CA . LEU B 1 97 ? -13.281 5.582 16.453 1 98.88 97 LEU B CA 1
ATOM 2484 C C . LEU B 1 97 ? -14.219 4.551 17.078 1 98.88 97 LEU B C 1
ATOM 2486 O O . LEU B 1 97 ? -15.352 4.875 17.453 1 98.88 97 LEU B O 1
ATOM 2490 N N . VAL B 1 98 ? -13.758 3.34 17.219 1 98.81 98 VAL B N 1
ATOM 2491 C CA . VAL B 1 98 ? -14.57 2.289 17.812 1 98.81 98 VAL B CA 1
ATOM 2492 C C . VAL B 1 98 ? -14.922 2.658 19.25 1 98.81 98 VAL B C 1
ATOM 2494 O O . VAL B 1 98 ? -16.078 2.543 19.656 1 98.81 98 VAL B O 1
ATOM 2497 N N . LYS B 1 99 ? -13.938 3.119 19.984 1 98.5 99 LYS B N 1
ATOM 2498 C CA . LYS B 1 99 ? -14.156 3.537 21.359 1 98.5 99 LYS B CA 1
ATOM 2499 C C . LYS B 1 99 ? -15.148 4.691 21.438 1 98.5 99 LYS B C 1
ATOM 2501 O O . LYS B 1 99 ? -15.906 4.805 22.406 1 98.5 99 LYS B O 1
ATOM 2506 N N . SER B 1 100 ? -15.18 5.453 20.391 1 98.25 100 SER B N 1
ATOM 2507 C CA . SER B 1 100 ? -16.047 6.625 20.359 1 98.25 100 SER B CA 1
ATOM 2508 C C . SER B 1 100 ? -17.438 6.262 19.844 1 98.25 100 SER B C 1
ATOM 2510 O O . SER B 1 100 ? -18.281 7.137 19.656 1 98.25 100 SER B O 1
ATOM 2512 N N . GLY B 1 101 ? -17.688 5.039 19.484 1 98 101 GLY B N 1
ATOM 2513 C CA . GLY B 1 101 ? -19.031 4.582 19.172 1 98 101 GLY B CA 1
ATOM 2514 C C . GLY B 1 101 ? -19.281 4.438 17.688 1 98 101 GLY B C 1
ATOM 2515 O O . GLY B 1 101 ? -20.406 4.137 17.266 1 98 101 GLY B O 1
ATOM 2516 N N . TYR B 1 102 ? -18.312 4.605 16.844 1 98.44 102 TYR B N 1
ATOM 2517 C CA . TYR B 1 102 ? -18.484 4.418 15.406 1 98.44 102 TYR B CA 1
ATOM 2518 C C . TYR B 1 102 ? -18.531 2.936 15.055 1 98.44 102 TYR B C 1
ATOM 2520 O O . TYR B 1 102 ? -17.984 2.102 15.773 1 98.44 102 TYR B O 1
ATOM 2528 N N . SER B 1 103 ? -19.219 2.672 13.953 1 98.5 103 SER B N 1
ATOM 2529 C CA . SER B 1 103 ? -19.312 1.288 13.508 1 98.5 103 SER B CA 1
ATOM 2530 C C . SER B 1 103 ? -17.953 0.737 13.086 1 98.5 103 SER B C 1
ATOM 2532 O O . SER B 1 103 ? -17.062 1.499 12.734 1 98.5 103 SER B O 1
ATOM 2534 N N . GLU B 1 104 ? -17.844 -0.577 13.125 1 98.5 104 GLU B N 1
ATOM 2535 C CA . GLU B 1 104 ? -16.641 -1.248 12.648 1 98.5 104 GLU B CA 1
ATOM 2536 C C . GLU B 1 104 ? -16.344 -0.896 11.195 1 98.5 104 GLU B C 1
ATOM 2538 O O . GLU B 1 104 ? -15.188 -0.71 10.812 1 98.5 104 GLU B O 1
ATOM 2543 N N . ALA B 1 105 ? -17.391 -0.814 10.398 1 98.06 105 ALA B N 1
ATOM 2544 C CA . ALA B 1 105 ? -17.234 -0.525 8.977 1 98.06 105 ALA B CA 1
ATOM 2545 C C . ALA B 1 105 ? -16.672 0.877 8.758 1 98.06 105 ALA B C 1
ATOM 2547 O O . ALA B 1 105 ? -15.75 1.065 7.969 1 98.06 105 ALA B O 1
ATOM 2548 N N . ALA B 1 106 ? -17.25 1.86 9.445 1 98.44 106 ALA B N 1
ATOM 2549 C CA . ALA B 1 106 ? -16.766 3.232 9.336 1 98.44 106 ALA B CA 1
ATOM 2550 C C . ALA B 1 106 ? -15.336 3.35 9.852 1 98.44 106 ALA B C 1
ATOM 2552 O O . ALA B 1 106 ? -14.508 4.039 9.25 1 98.44 106 ALA B O 1
ATOM 2553 N N . SER B 1 107 ? -15.055 2.686 10.945 1 98.88 107 SER B N 1
ATOM 2554 C CA . SER B 1 107 ? -13.719 2.711 11.539 1 98.88 107 SER B CA 1
ATOM 2555 C C . SER B 1 107 ? -12.695 2.051 10.617 1 98.88 107 SER B C 1
ATOM 2557 O O . SER B 1 107 ? -11.562 2.523 10.5 1 98.88 107 SER B O 1
ATOM 2559 N N . HIS B 1 108 ? -13.148 1.013 9.977 1 98.88 108 HIS B N 1
ATOM 2560 C CA . HIS B 1 108 ? -12.258 0.307 9.062 1 98.88 108 HIS B CA 1
ATOM 2561 C C . HIS B 1 108 ? -12 1.127 7.801 1 98.88 108 HIS B C 1
ATOM 2563 O O . HIS B 1 108 ? -10.906 1.062 7.227 1 98.88 108 HIS B O 1
ATOM 2569 N N . GLN B 1 109 ? -12.969 1.884 7.379 1 98.75 109 GLN B N 1
ATOM 2570 C CA . GLN B 1 109 ? -12.75 2.783 6.25 1 98.75 109 GLN B CA 1
ATOM 2571 C C . GLN B 1 109 ? -11.641 3.785 6.555 1 98.75 109 GLN B C 1
ATOM 2573 O O . GLN B 1 109 ? -10.812 4.09 5.688 1 98.75 109 GLN B O 1
ATOM 2578 N N . VAL B 1 110 ? -11.57 4.309 7.746 1 98.94 110 VAL B N 1
ATOM 2579 C CA . VAL B 1 110 ? -10.508 5.215 8.18 1 98.94 110 VAL B CA 1
ATOM 2580 C C . VAL B 1 110 ? -9.18 4.465 8.25 1 98.94 110 VAL B C 1
ATOM 2582 O O . VAL B 1 110 ? -8.141 4.996 7.855 1 98.94 110 VAL B O 1
ATOM 2585 N N . TRP B 1 111 ? -9.281 3.215 8.727 1 99 111 TRP B N 1
ATOM 2586 C CA . TRP B 1 111 ? -8.086 2.377 8.742 1 99 111 TRP B CA 1
ATOM 2587 C C . TRP B 1 111 ? -7.48 2.264 7.348 1 99 111 TRP B C 1
ATOM 2589 O O . TRP B 1 111 ? -6.273 2.449 7.168 1 99 111 TRP B O 1
ATOM 2599 N N . ILE B 1 112 ? -8.281 2.033 6.379 1 98.94 112 ILE B N 1
ATOM 2600 C CA . ILE B 1 112 ? -7.828 1.864 5 1 98.94 112 ILE B CA 1
ATOM 2601 C C . ILE B 1 112 ? -7.195 3.162 4.504 1 98.94 112 ILE B C 1
ATOM 2603 O O . ILE B 1 112 ? -6.094 3.152 3.951 1 98.94 112 ILE B O 1
ATOM 2607 N N . ALA B 1 113 ? -7.836 4.285 4.746 1 98.94 113 ALA B N 1
ATOM 2608 C CA . ALA B 1 113 ? -7.352 5.578 4.27 1 98.94 113 ALA B CA 1
ATOM 2609 C C . ALA B 1 113 ? -5.953 5.871 4.805 1 98.94 113 ALA B C 1
ATOM 2611 O O . ALA B 1 113 ? -5.09 6.359 4.07 1 98.94 113 ALA B O 1
ATOM 2612 N N . ILE B 1 114 ? -5.766 5.512 6.07 1 99 114 ILE B N 1
ATOM 2613 C CA . ILE B 1 114 ? -4.48 5.777 6.711 1 99 114 ILE B CA 1
ATOM 2614 C C . ILE B 1 114 ? -3.445 4.766 6.23 1 99 114 ILE B C 1
ATOM 2616 O O . ILE B 1 114 ? -2.316 5.133 5.895 1 99 114 ILE B O 1
ATOM 2620 N N . ALA B 1 115 ? -3.82 3.525 6.09 1 98.94 115 ALA B N 1
ATOM 2621 C CA . ALA B 1 115 ? -2.896 2.451 5.734 1 98.94 115 ALA B CA 1
ATOM 2622 C C . ALA B 1 115 ? -2.311 2.67 4.344 1 98.94 115 ALA B C 1
ATOM 2624 O O . ALA B 1 115 ? -1.131 2.396 4.109 1 98.94 115 ALA B O 1
ATOM 2625 N N . VAL B 1 116 ? -3.092 3.252 3.438 1 98.94 116 VAL B N 1
ATOM 2626 C CA . VAL B 1 116 ? -2.65 3.279 2.047 1 98.94 116 VAL B CA 1
ATOM 2627 C C . VAL B 1 116 ? -2.221 4.695 1.669 1 98.94 116 VAL B C 1
ATOM 2629 O O . VAL B 1 116 ? -1.904 4.965 0.507 1 98.94 116 VAL B O 1
ATOM 2632 N N . HIS B 1 117 ? -2.109 5.645 2.6 1 98.94 117 HIS B N 1
ATOM 2633 C CA . HIS B 1 117 ? -1.954 7.043 2.219 1 98.94 117 HIS B CA 1
ATOM 2634 C C . HIS B 1 117 ? -0.59 7.297 1.583 1 98.94 117 HIS B C 1
ATOM 2636 O O . HIS B 1 117 ? -0.389 8.312 0.918 1 98.94 117 HIS B O 1
ATOM 2642 N N . THR B 1 118 ? 0.351 6.32 1.786 1 98.81 118 THR B N 1
ATOM 2643 C CA . THR B 1 118 ? 1.666 6.438 1.165 1 98.81 118 THR B CA 1
ATOM 2644 C C . THR B 1 118 ? 1.8 5.469 -0.006 1 98.81 118 THR B C 1
ATOM 2646 O O . THR B 1 118 ? 2.912 5.125 -0.409 1 98.81 118 THR B O 1
ATOM 2649 N N . SER B 1 119 ? 0.734 4.922 -0.542 1 98.75 119 SER B N 1
ATOM 2650 C CA . SER B 1 119 ? 0.733 3.984 -1.659 1 98.75 119 SER B CA 1
ATOM 2651 C C . SER B 1 119 ? 0.17 4.629 -2.922 1 98.75 119 SER B C 1
ATOM 2653 O O . SER B 1 119 ? -0.997 4.422 -3.264 1 98.75 119 SER B O 1
ATOM 2655 N N . PRO B 1 120 ? 1.065 5.355 -3.707 1 98.44 120 PRO B N 1
ATOM 2656 C CA . PRO B 1 120 ? 0.598 6.078 -4.891 1 98.44 120 PRO B CA 1
ATOM 2657 C C . PRO B 1 120 ? -0.086 5.168 -5.906 1 98.44 120 PRO B C 1
ATOM 2659 O O . PRO B 1 120 ? 0.37 4.047 -6.145 1 98.44 120 PRO B O 1
ATOM 2662 N N . GLY B 1 121 ? -1.094 5.633 -6.57 1 98.38 121 GLY B N 1
ATOM 2663 C CA . GLY B 1 121 ? -1.881 4.879 -7.531 1 98.38 121 GLY B CA 1
ATOM 2664 C C . GLY B 1 121 ? -3.014 4.094 -6.895 1 98.38 121 GLY B C 1
ATOM 2665 O O . GLY B 1 121 ? -4.078 3.936 -7.496 1 98.38 121 GLY B O 1
ATOM 2666 N N . ILE B 1 122 ? -2.764 3.59 -5.66 1 98.94 122 ILE B N 1
ATOM 2667 C CA . ILE B 1 122 ? -3.752 2.799 -4.938 1 98.94 122 ILE B CA 1
ATOM 2668 C C . ILE B 1 122 ? -4.645 3.723 -4.113 1 98.94 122 ILE B C 1
ATOM 2670 O O . ILE B 1 122 ? -5.871 3.676 -4.23 1 98.94 122 ILE B O 1
ATOM 2674 N N . ALA B 1 123 ? -4.055 4.621 -3.346 1 98.88 123 ALA B N 1
ATOM 2675 C CA . ALA B 1 123 ? -4.781 5.508 -2.439 1 98.88 123 ALA B CA 1
ATOM 2676 C C . ALA B 1 123 ? -5.762 6.391 -3.205 1 98.88 123 ALA B C 1
ATOM 2678 O O . ALA B 1 123 ? -6.863 6.668 -2.725 1 98.88 123 ALA B O 1
ATOM 2679 N N . GLU B 1 124 ? -5.422 6.801 -4.422 1 98.56 124 GLU B N 1
ATOM 2680 C CA . GLU B 1 124 ? -6.234 7.715 -5.219 1 98.56 124 GLU B CA 1
ATOM 2681 C C . GLU B 1 124 ? -7.5 7.027 -5.73 1 98.56 124 GLU B C 1
ATOM 2683 O O . GLU B 1 124 ? -8.484 7.691 -6.066 1 98.56 124 GLU B O 1
ATOM 2688 N N . ARG B 1 125 ? -7.48 5.699 -5.699 1 98.75 125 ARG B N 1
ATOM 2689 C CA . ARG B 1 125 ? -8.523 5.043 -6.473 1 98.75 125 ARG B CA 1
ATOM 2690 C C . ARG B 1 125 ? -9.32 4.062 -5.613 1 98.75 125 ARG B C 1
ATOM 2692 O O . ARG B 1 125 ? -10.398 3.621 -6 1 98.75 125 ARG B O 1
ATOM 2699 N N . ILE B 1 126 ? -8.836 3.734 -4.398 1 98.88 126 ILE B N 1
ATOM 2700 C CA . ILE B 1 126 ? -9.383 2.605 -3.656 1 98.88 126 ILE B CA 1
ATOM 2701 C C . ILE B 1 126 ? -10.742 2.984 -3.074 1 98.88 126 ILE B C 1
ATOM 2703 O O . ILE B 1 126 ? -11.672 2.176 -3.082 1 98.88 126 ILE B O 1
ATOM 2707 N N . ASP B 1 127 ? -10.898 4.164 -2.559 1 98.5 127 ASP B N 1
ATOM 2708 C CA . ASP B 1 127 ? -12.172 4.688 -2.062 1 98.5 127 ASP B CA 1
ATOM 2709 C C . ASP B 1 127 ? -12.094 6.195 -1.848 1 98.5 127 ASP B C 1
ATOM 2711 O O . ASP B 1 127 ? -11.008 6.773 -1.848 1 98.5 127 ASP B O 1
ATOM 2715 N N . PRO B 1 128 ? -13.195 6.883 -1.698 1 98.44 128 PRO B N 1
ATOM 2716 C CA . PRO B 1 128 ? -13.219 8.344 -1.679 1 98.44 128 PRO B CA 1
ATOM 2717 C C . PRO B 1 128 ? -12.453 8.93 -0.491 1 98.44 128 PRO B C 1
ATOM 2719 O O . PRO B 1 128 ? -11.781 9.961 -0.627 1 98.44 128 PRO B O 1
ATOM 2722 N N . LEU B 1 129 ? -12.547 8.32 0.682 1 98.88 129 LEU B N 1
ATOM 2723 C CA . LEU B 1 129 ? -11.844 8.852 1.844 1 98.88 129 LEU B CA 1
ATOM 2724 C C . LEU B 1 129 ? -10.336 8.75 1.66 1 98.88 129 LEU B C 1
ATOM 2726 O O . LEU B 1 129 ? -9.609 9.711 1.934 1 98.88 129 LEU B O 1
ATOM 2730 N N . SER B 1 130 ? -9.891 7.566 1.195 1 98.94 130 SER B N 1
ATOM 2731 C CA . SER B 1 130 ? -8.469 7.371 0.917 1 98.94 130 SER B CA 1
ATOM 2732 C C . SER B 1 130 ? -7.961 8.391 -0.1 1 98.94 130 SER B C 1
ATOM 2734 O O . SER B 1 130 ? -6.863 8.93 0.051 1 98.94 130 SER B O 1
ATOM 2736 N N . ARG B 1 131 ? -8.75 8.602 -1.063 1 98.81 131 ARG B N 1
ATOM 2737 C CA . ARG B 1 131 ? -8.383 9.562 -2.1 1 98.81 131 ARG B CA 1
ATOM 2738 C C . ARG B 1 131 ? -8.211 10.961 -1.514 1 98.81 131 ARG B C 1
ATOM 2740 O O . ARG B 1 131 ? -7.254 11.664 -1.84 1 98.81 131 ARG B O 1
ATOM 2747 N N . LEU B 1 132 ? -9.109 11.383 -0.717 1 98.88 132 LEU B N 1
ATOM 2748 C CA . LEU B 1 132 ? -9.062 12.719 -0.125 1 98.88 132 LEU B CA 1
ATOM 2749 C C . LEU B 1 132 ? -7.82 12.875 0.75 1 98.88 132 LEU B C 1
ATOM 2751 O O . LEU B 1 132 ? -7.145 13.906 0.69 1 98.88 132 LEU B O 1
ATOM 2755 N N . ILE B 1 133 ? -7.512 11.859 1.554 1 98.94 133 ILE B N 1
ATOM 2756 C CA . ILE B 1 133 ? -6.332 11.922 2.41 1 98.94 133 ILE B CA 1
ATOM 2757 C C . ILE B 1 133 ? -5.07 11.977 1.549 1 98.94 133 ILE B C 1
ATOM 2759 O O . ILE B 1 133 ? -4.176 12.789 1.803 1 98.94 133 ILE B O 1
ATOM 2763 N N . ARG B 1 134 ? -5.023 11.172 0.54 1 98.81 134 ARG B N 1
ATOM 2764 C CA . ARG B 1 134 ? -3.898 11.148 -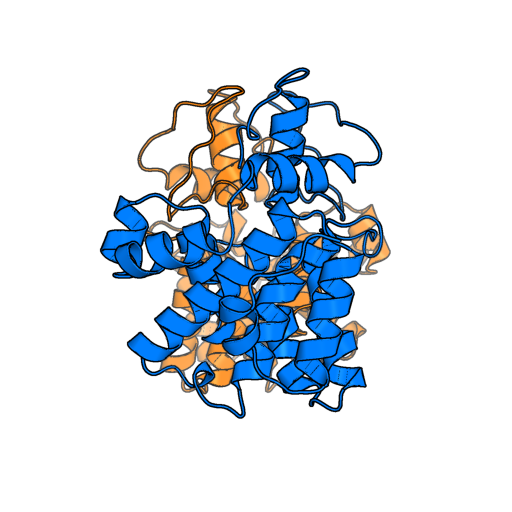0.389 1 98.81 134 ARG B CA 1
ATOM 2765 C C . ARG B 1 134 ? -3.717 12.508 -1.06 1 98.81 134 ARG B C 1
ATOM 2767 O O . ARG B 1 134 ? -2.604 13.031 -1.117 1 98.81 134 ARG B O 1
ATOM 2774 N N . LEU B 1 135 ? -4.754 13.062 -1.53 1 98.62 135 LEU B N 1
ATOM 2775 C CA . LEU B 1 135 ? -4.672 14.352 -2.207 1 98.62 135 LEU B CA 1
ATOM 2776 C C . LEU B 1 135 ? -4.273 15.453 -1.23 1 98.62 135 LEU B C 1
ATOM 2778 O O . LEU B 1 135 ? -3.543 16.375 -1.597 1 98.62 135 LEU B O 1
ATOM 2782 N N . GLY B 1 136 ? -4.789 15.383 0.005 1 98.75 136 GLY B N 1
ATOM 2783 C CA . GLY B 1 136 ? -4.352 16.328 1.028 1 98.75 136 GLY B CA 1
ATOM 2784 C C . GLY B 1 136 ? -2.859 16.266 1.288 1 98.75 136 GLY B C 1
ATOM 2785 O O . GLY B 1 136 ? -2.195 17.312 1.333 1 98.75 136 GLY B O 1
ATOM 2786 N N . VAL B 1 137 ? -2.365 15.055 1.412 1 98.81 137 VAL B N 1
ATOM 2787 C CA . VAL B 1 137 ? -0.944 14.852 1.673 1 98.81 137 VAL B CA 1
ATOM 2788 C C . VAL B 1 137 ? -0.122 15.367 0.495 1 98.81 137 VAL B C 1
ATOM 2790 O O . VAL B 1 137 ? 0.865 16.078 0.686 1 98.81 137 VAL B O 1
ATOM 2793 N N . LEU B 1 138 ? -0.537 15.062 -0.721 1 98.06 138 LEU B N 1
ATOM 2794 C CA . LEU B 1 138 ? 0.17 15.5 -1.92 1 98.06 138 LEU B CA 1
ATOM 2795 C C . LEU B 1 138 ? 0.127 17.016 -2.053 1 98.06 138 LEU B C 1
ATOM 2797 O O . LEU B 1 138 ? 1.092 17.625 -2.514 1 98.06 138 LEU B O 1
ATOM 2801 N N . SER B 1 139 ? -0.961 17.594 -1.721 1 98.38 139 SER B N 1
ATOM 2802 C CA . SER B 1 139 ? -1.087 19.047 -1.778 1 98.38 139 SER B CA 1
ATOM 2803 C C . SER B 1 139 ? -0.151 19.734 -0.782 1 98.38 139 SER B C 1
ATOM 2805 O O . SER B 1 139 ? 0.445 20.766 -1.086 1 98.38 139 SER B O 1
ATOM 2807 N N . ASP B 1 140 ? -0.012 19.141 0.368 1 98.56 140 ASP B N 1
ATOM 2808 C CA . ASP B 1 140 ? 0.806 19.75 1.404 1 98.56 140 ASP B CA 1
ATOM 2809 C C . ASP B 1 140 ? 2.293 19.625 1.086 1 98.56 140 ASP B C 1
ATOM 2811 O O . ASP B 1 140 ? 3.057 20.578 1.235 1 98.56 140 ASP B O 1
ATOM 2815 N N . PHE B 1 141 ? 2.689 18.422 0.639 1 97.44 141 PHE B N 1
ATOM 2816 C CA . PHE B 1 141 ? 4.102 18.141 0.412 1 97.44 141 PHE B CA 1
ATOM 2817 C C . PHE B 1 141 ? 4.477 18.406 -1.042 1 97.44 141 PHE B C 1
ATOM 2819 O O . PHE B 1 141 ? 5.66 18.469 -1.383 1 97.44 141 PHE B O 1
ATOM 2826 N N . GLY B 1 142 ? 3.49 18.625 -1.882 1 94 142 GLY B N 1
ATOM 2827 C CA . GLY B 1 142 ? 3.748 18.734 -3.309 1 94 142 GLY B CA 1
ATOM 2828 C C . GLY B 1 142 ? 4.191 20.125 -3.732 1 94 142 GLY B C 1
ATOM 2829 O O . GLY B 1 142 ? 4.359 21.016 -2.893 1 94 142 GLY B O 1
ATOM 2830 N N . SER B 1 143 ? 4.371 20.25 -5.039 1 93.25 143 SER B N 1
ATOM 2831 C CA . SER B 1 143 ? 4.832 21.5 -5.637 1 93.25 143 SER B CA 1
ATOM 2832 C C . SER B 1 143 ? 3.688 22.5 -5.785 1 93.25 143 SER B C 1
ATOM 2834 O O . SER B 1 143 ? 2.516 22.125 -5.695 1 93.25 143 SER B O 1
ATOM 2836 N N . LYS B 1 144 ? 4.086 23.719 -5.961 1 95.38 144 LYS B N 1
ATOM 2837 C CA . LYS B 1 144 ? 3.09 24.75 -6.281 1 95.38 144 LYS B CA 1
ATOM 2838 C C . LYS B 1 144 ? 2.318 24.391 -7.547 1 95.38 144 LYS B C 1
ATOM 2840 O O . LYS B 1 144 ? 1.108 24.609 -7.625 1 95.38 144 LYS B O 1
ATOM 2845 N N . ASP B 1 145 ? 3.066 23.828 -8.539 1 95.38 145 ASP B N 1
ATOM 2846 C CA . ASP B 1 145 ? 2.426 23.438 -9.789 1 95.38 145 ASP B CA 1
ATOM 2847 C C . ASP B 1 145 ? 1.349 22.375 -9.547 1 95.38 145 ASP B C 1
ATOM 2849 O O . ASP B 1 145 ? 0.275 22.422 -10.148 1 95.38 145 ASP B O 1
ATOM 2853 N N . TYR B 1 146 ? 1.626 21.469 -8.664 1 95.5 146 TYR B N 1
ATOM 2854 C CA . TYR B 1 146 ? 0.637 20.453 -8.336 1 95.5 146 TYR B CA 1
ATOM 2855 C C . TYR B 1 146 ? -0.583 21.078 -7.664 1 95.5 146 TYR B C 1
ATOM 2857 O O . TYR B 1 146 ? -1.721 20.781 -8.031 1 95.5 146 TYR B O 1
ATOM 2865 N N . ARG B 1 147 ? -0.355 21.906 -6.699 1 97.19 147 ARG B N 1
ATOM 2866 C CA . ARG B 1 147 ? -1.447 22.578 -6 1 97.19 147 ARG B CA 1
ATOM 2867 C C . ARG B 1 147 ? -2.299 23.391 -6.969 1 97.19 147 ARG B C 1
ATOM 2869 O O . ARG B 1 147 ? -3.527 23.406 -6.863 1 97.19 147 ARG B O 1
ATOM 2876 N N . THR B 1 148 ? -1.587 24.031 -7.895 1 96.88 148 THR B N 1
ATOM 2877 C CA . THR B 1 148 ? -2.297 24.828 -8.891 1 96.88 148 THR B CA 1
ATOM 2878 C C . THR B 1 148 ? -3.172 23.938 -9.766 1 96.88 148 THR B C 1
ATOM 2880 O O . THR B 1 148 ? -4.316 24.281 -10.062 1 96.88 148 THR B O 1
ATOM 2883 N N . SER B 1 149 ? -2.625 22.828 -10.133 1 96.12 149 SER B N 1
ATOM 2884 C CA . SER B 1 149 ? -3.375 21.906 -10.977 1 96.12 149 SER B CA 1
ATOM 2885 C C . SER B 1 149 ? -4.617 21.375 -10.266 1 96.12 149 SER B C 1
ATOM 2887 O O . SER B 1 149 ? -5.633 21.094 -10.906 1 96.12 149 SER B O 1
ATOM 2889 N N . LEU B 1 150 ? -4.566 21.328 -8.953 1 95.81 150 LEU B N 1
ATOM 2890 C CA . LEU B 1 150 ? -5.68 20.828 -8.148 1 95.81 150 LEU B CA 1
ATOM 2891 C C . LEU B 1 150 ? -6.598 21.984 -7.734 1 95.81 150 LEU B C 1
ATOM 2893 O O . LEU B 1 150 ? -7.676 21.75 -7.18 1 95.81 150 LEU B O 1
ATOM 2897 N N . GLY B 1 151 ? -6.145 23.203 -7.965 1 96.5 151 GLY B N 1
ATOM 2898 C CA . GLY B 1 151 ? -6.922 24.375 -7.617 1 96.5 151 GLY B CA 1
ATOM 2899 C C . GLY B 1 151 ? -6.91 24.688 -6.133 1 96.5 151 GLY B C 1
ATOM 2900 O O . GLY B 1 151 ? -7.875 25.234 -5.598 1 96.5 151 GLY B O 1
ATOM 2901 N N . VAL B 1 152 ? -5.855 24.266 -5.43 1 97.44 152 VAL B N 1
ATOM 2902 C CA . VAL B 1 152 ? -5.852 24.453 -3.982 1 97.44 152 VAL B CA 1
ATOM 2903 C C . VAL B 1 152 ? -4.746 25.422 -3.588 1 97.44 152 VAL B C 1
ATOM 2905 O O . VAL B 1 152 ? -4.543 25.703 -2.402 1 97.44 152 VAL B O 1
ATOM 2908 N N . ASP B 1 153 ? -4.031 26.031 -4.512 1 97.56 153 ASP B N 1
ATOM 2909 C CA . ASP B 1 153 ? -2.811 26.797 -4.254 1 97.56 153 ASP B CA 1
ATOM 2910 C C . ASP B 1 153 ? -3.098 28 -3.373 1 97.56 153 ASP B C 1
ATOM 2912 O O . ASP B 1 153 ? -2.377 28.266 -2.406 1 97.56 153 ASP B O 1
ATOM 2916 N N . GLU B 1 154 ? -4.117 28.781 -3.67 1 97.25 154 GLU B N 1
ATOM 2917 C CA . GLU B 1 154 ? -4.445 29.969 -2.887 1 97.25 154 GLU B CA 1
ATOM 2918 C C . GLU B 1 154 ? -4.828 29.594 -1.456 1 97.25 154 GLU B C 1
ATOM 2920 O O . GLU B 1 154 ? -4.402 30.25 -0.504 1 97.25 154 GLU B O 1
ATOM 2925 N N . TYR B 1 155 ? -5.641 28.578 -1.39 1 97.88 155 TYR B N 1
ATOM 2926 C CA . TYR B 1 155 ? -6.047 28.109 -0.068 1 97.88 155 TYR B CA 1
ATOM 2927 C C . TYR B 1 155 ? -4.84 27.641 0.738 1 97.88 155 TYR B C 1
ATOM 2929 O O . TYR B 1 155 ? -4.762 27.875 1.945 1 97.88 155 TYR B O 1
ATOM 2937 N N . TYR B 1 156 ? -3.934 26.953 0.122 1 98.12 156 TYR B N 1
ATOM 2938 C CA . TYR B 1 156 ? -2.729 26.469 0.783 1 98.12 156 TYR B CA 1
ATOM 2939 C C . TYR B 1 156 ? -1.938 27.625 1.398 1 98.12 156 TYR B C 1
ATOM 2941 O O . TYR B 1 156 ? -1.446 27.516 2.523 1 98.12 156 TYR B O 1
ATOM 2949 N N . VAL B 1 157 ? -1.756 28.688 0.686 1 97.31 157 VAL B N 1
ATOM 2950 C CA . VAL B 1 157 ? -1.007 29.844 1.168 1 97.31 157 VAL B CA 1
ATOM 2951 C C . VAL B 1 157 ? -1.644 30.375 2.451 1 97.31 157 VAL B C 1
ATOM 2953 O O . VAL B 1 157 ? -0.941 30.719 3.408 1 97.31 157 VAL B O 1
ATOM 2956 N N . GLU B 1 158 ? -2.951 30.359 2.471 1 97.38 158 GLU B N 1
ATOM 2957 C CA . GLU B 1 158 ? -3.682 30.812 3.646 1 97.38 158 GLU B CA 1
ATOM 2958 C C . GLU B 1 158 ? -3.414 29.922 4.852 1 97.38 158 GLU B C 1
ATOM 2960 O O . GLU B 1 158 ? -3.086 30.406 5.934 1 97.38 158 GLU B O 1
ATOM 2965 N N . ILE B 1 159 ? -3.514 28.688 4.641 1 97.19 159 ILE B N 1
ATOM 2966 C CA . ILE B 1 159 ? -3.463 27.812 5.809 1 97.19 159 ILE B CA 1
ATOM 2967 C C . ILE B 1 159 ? -2.014 27.641 6.258 1 97.19 159 ILE B C 1
ATOM 2969 O O . ILE B 1 159 ? -1.75 27.375 7.434 1 97.19 159 ILE B O 1
ATOM 2973 N N . GLU B 1 160 ? -1.07 27.75 5.34 1 97.19 160 GLU B N 1
ATOM 2974 C CA . GLU B 1 160 ? 0.334 27.672 5.734 1 97.19 160 GLU B CA 1
ATOM 2975 C C . GLU B 1 160 ? 0.712 28.812 6.676 1 97.19 160 GLU B C 1
ATOM 2977 O O . GLU B 1 160 ? 1.552 28.641 7.559 1 97.19 160 GLU B O 1
ATOM 2982 N N . THR B 1 161 ? 0.104 29.953 6.473 1 97.38 161 THR B N 1
ATOM 2983 C CA . THR B 1 161 ? 0.336 31.094 7.359 1 97.38 161 THR B CA 1
ATOM 2984 C C . THR B 1 161 ? -0.145 30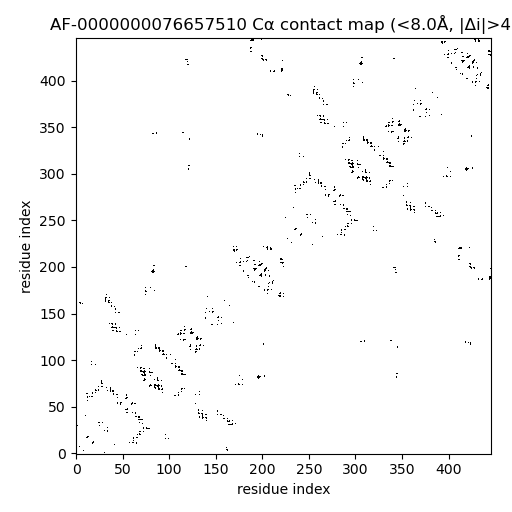.781 8.773 1 97.38 161 THR B C 1
ATOM 2986 O O . THR B 1 161 ? 0.468 31.219 9.75 1 97.38 161 THR B O 1
ATOM 2989 N N . LEU B 1 162 ? -1.237 30.016 8.875 1 97.75 162 LEU B N 1
ATOM 2990 C CA . LEU B 1 162 ? -1.833 29.672 10.164 1 97.75 162 LEU B CA 1
ATOM 2991 C C . LEU B 1 162 ? -1.119 28.484 10.797 1 97.75 162 LEU B C 1
ATOM 2993 O O . LEU B 1 162 ? -1.11 28.344 12.016 1 97.75 162 LEU B O 1
ATOM 2997 N N . LEU B 1 163 ? -0.533 27.609 9.961 1 98.44 163 LEU B N 1
ATOM 2998 C CA . LEU B 1 163 ? 0.154 26.375 10.344 1 98.44 163 LEU B CA 1
ATOM 2999 C C . LEU B 1 163 ? 1.515 26.281 9.664 1 98.44 163 LEU B C 1
ATOM 3001 O O . LEU B 1 163 ? 1.669 25.547 8.688 1 98.44 163 LEU B O 1
ATOM 3005 N N . PRO B 1 164 ? 2.502 26.969 10.25 1 97.69 164 PRO B N 1
ATOM 3006 C CA . PRO B 1 164 ? 3.811 27 9.594 1 97.69 164 PRO B CA 1
ATOM 3007 C C . PRO B 1 164 ? 4.391 25.609 9.367 1 97.69 164 PRO B C 1
ATOM 3009 O O . PRO B 1 164 ? 4.219 24.719 10.203 1 97.69 164 PRO B O 1
ATOM 3012 N N . ARG B 1 165 ? 5.105 25.344 8.32 1 96.75 165 ARG B N 1
ATOM 3013 C CA . ARG B 1 165 ? 5.641 24.047 7.918 1 96.75 165 ARG B CA 1
ATOM 3014 C C . ARG B 1 165 ? 6.746 23.594 8.867 1 96.75 165 ARG B C 1
ATOM 3016 O O . ARG B 1 165 ? 6.773 22.438 9.273 1 96.75 165 ARG B O 1
ATOM 3023 N N . LEU B 1 166 ? 7.73 24.469 9.242 1 97.19 166 LEU B N 1
ATOM 3024 C CA . LEU B 1 166 ? 8.789 24.203 10.211 1 97.19 166 LEU B CA 1
ATOM 3025 C C . LEU B 1 166 ? 9.594 22.969 9.82 1 97.19 166 LEU B C 1
ATOM 3027 O O . LEU B 1 166 ? 9.812 22.078 10.648 1 97.19 166 LEU B O 1
ATOM 3031 N N . ASP B 1 167 ? 9.969 22.781 8.508 1 97.25 167 ASP B N 1
ATOM 3032 C CA . ASP B 1 167 ? 10.742 21.672 7.973 1 97.25 167 ASP B CA 1
ATOM 3033 C C . ASP B 1 167 ? 10.047 20.344 8.234 1 97.25 167 ASP B C 1
ATOM 3035 O O . ASP B 1 167 ? 10.664 19.406 8.758 1 97.25 167 ASP B O 1
ATOM 3039 N N . ALA B 1 168 ? 8.75 20.25 7.93 1 98.19 168 ALA B N 1
ATOM 3040 C CA . ALA B 1 168 ? 7.926 19.094 8.219 1 98.19 168 ALA B CA 1
ATOM 3041 C C . ALA B 1 168 ? 8.438 17.844 7.488 1 98.19 168 ALA B C 1
ATOM 3043 O O . ALA B 1 168 ? 8.352 16.734 8 1 98.19 168 ALA B O 1
ATOM 3044 N N . GLU B 1 169 ? 9 18.047 6.266 1 98.06 169 GLU B N 1
ATOM 3045 C CA . GLU B 1 169 ? 9.516 16.922 5.488 1 98.06 169 GLU B CA 1
ATOM 3046 C C . GLU B 1 169 ? 10.688 16.25 6.195 1 98.06 169 GLU B C 1
ATOM 3048 O O . GLU B 1 169 ? 10.727 15.031 6.324 1 98.06 169 GLU B O 1
ATOM 3053 N N . LYS B 1 170 ? 11.609 17.109 6.637 1 98.44 170 LYS B N 1
ATOM 3054 C CA . LYS B 1 170 ? 12.758 16.578 7.359 1 98.44 170 LYS B CA 1
ATOM 3055 C C . LYS B 1 170 ? 12.336 15.945 8.68 1 98.44 170 LYS B C 1
ATOM 3057 O O . LYS B 1 170 ? 12.797 14.859 9.039 1 98.44 170 LYS B O 1
ATOM 3062 N N . CYS B 1 171 ? 11.477 16.625 9.414 1 98.38 171 CYS B N 1
ATOM 3063 C CA . CYS B 1 171 ? 11.023 16.156 10.719 1 98.38 171 CYS B CA 1
ATOM 3064 C C . CYS B 1 171 ? 10.344 14.797 10.617 1 98.38 171 CYS B C 1
ATOM 3066 O O . CYS B 1 171 ? 10.656 13.891 11.391 1 98.38 171 CYS B O 1
ATOM 3068 N N . LEU B 1 172 ? 9.414 14.633 9.656 1 98.75 172 LEU B N 1
ATOM 3069 C CA . LEU B 1 172 ? 8.68 13.391 9.492 1 98.75 172 LEU B CA 1
ATOM 3070 C C . LEU B 1 172 ? 9.594 12.266 9.016 1 98.75 172 LEU B C 1
ATOM 3072 O O . LEU B 1 172 ? 9.547 11.148 9.531 1 98.75 172 LEU B O 1
ATOM 3076 N N . GLY B 1 173 ? 10.445 12.547 7.969 1 98.44 173 GLY B N 1
ATOM 3077 C CA . GLY B 1 173 ? 11.398 11.547 7.516 1 98.44 173 GLY B CA 1
ATOM 3078 C C . GLY B 1 173 ? 12.305 11.039 8.625 1 98.44 173 GLY B C 1
ATOM 3079 O O . GLY B 1 173 ? 12.523 9.836 8.758 1 98.44 173 GLY B O 1
ATOM 3080 N N . ASP B 1 174 ? 12.828 12.008 9.438 1 98.12 174 ASP B N 1
ATOM 3081 C CA . ASP B 1 174 ? 13.695 11.656 10.555 1 98.12 174 ASP B CA 1
ATOM 3082 C C . ASP B 1 174 ? 12.945 10.812 11.578 1 98.12 174 ASP B C 1
ATOM 3084 O O . ASP B 1 174 ? 13.5 9.859 12.133 1 98.12 174 ASP B O 1
ATOM 3088 N N . ALA B 1 175 ? 11.68 11.195 11.836 1 98.62 175 ALA B N 1
ATOM 3089 C CA . ALA B 1 175 ? 10.875 10.469 12.812 1 98.62 175 ALA B CA 1
ATOM 3090 C C . ALA B 1 175 ? 10.672 9.016 12.383 1 98.62 175 ALA B C 1
ATOM 3092 O O . ALA B 1 175 ? 10.805 8.102 13.203 1 98.62 175 ALA B O 1
ATOM 3093 N N . VAL B 1 176 ? 10.375 8.773 11.125 1 98.75 176 VAL B N 1
ATOM 3094 C CA . VAL B 1 176 ? 10.148 7.426 10.609 1 98.75 176 VAL B CA 1
ATOM 3095 C C . VAL B 1 176 ? 11.445 6.613 10.688 1 98.75 176 VAL B C 1
ATOM 3097 O O . VAL B 1 176 ? 11.453 5.5 11.219 1 98.75 176 VAL B O 1
ATOM 3100 N N . VAL B 1 177 ? 12.555 7.176 10.227 1 98.31 177 VAL B N 1
ATOM 3101 C CA . VAL B 1 177 ? 13.828 6.465 10.164 1 98.31 177 VAL B CA 1
ATOM 3102 C C . VAL B 1 177 ? 14.32 6.16 11.578 1 98.31 177 VAL B C 1
ATOM 3104 O O . VAL B 1 177 ? 14.914 5.105 11.82 1 98.31 177 VAL B O 1
ATOM 3107 N N . SER B 1 178 ? 14.031 7.055 12.516 1 97.88 178 SER B N 1
ATOM 3108 C CA . SER B 1 178 ? 14.523 6.91 13.883 1 97.88 178 SER B CA 1
ATOM 3109 C C . SER B 1 178 ? 13.914 5.691 14.562 1 97.88 178 SER B C 1
ATOM 3111 O O . SER B 1 178 ? 14.406 5.238 15.594 1 97.88 178 SER B O 1
ATOM 3113 N N . GLN B 1 179 ? 12.875 5.109 13.984 1 98.5 179 GLN B N 1
ATOM 3114 C CA . GLN B 1 179 ? 12.211 3.969 14.609 1 98.5 179 GLN B CA 1
ATOM 3115 C C . GLN B 1 179 ? 12.922 2.664 14.258 1 98.5 179 GLN B C 1
ATOM 3117 O O . GLN B 1 179 ? 12.57 1.601 14.773 1 98.5 179 GLN B O 1
ATOM 3122 N N . ALA B 1 180 ? 13.906 2.742 13.352 1 98.06 180 ALA B N 1
ATOM 3123 C CA . ALA B 1 180 ? 14.703 1.556 13.047 1 98.06 180 ALA B CA 1
ATOM 3124 C C . ALA B 1 180 ? 15.562 1.151 14.242 1 98.06 180 ALA B C 1
ATOM 3126 O O . ALA B 1 180 ? 16.188 2.002 14.883 1 98.06 180 ALA B O 1
ATOM 3127 N N . LYS B 1 181 ? 15.562 -0.123 14.586 1 97 181 LYS B N 1
ATOM 3128 C CA . LYS B 1 181 ? 16.391 -0.617 15.68 1 97 181 LYS B CA 1
ATOM 3129 C C . LYS B 1 181 ? 17.875 -0.398 15.383 1 97 181 LYS B C 1
ATOM 3131 O O . LYS B 1 181 ? 18.656 -0.116 16.297 1 97 181 LYS B O 1
ATOM 3136 N N . GLU B 1 182 ? 18.266 -0.573 14.156 1 97.06 182 GLU B N 1
ATOM 3137 C CA . GLU B 1 182 ? 19.609 -0.318 13.656 1 97.06 182 GLU B CA 1
ATOM 3138 C C . GLU B 1 182 ? 19.578 0.148 12.203 1 97.06 182 GLU B C 1
ATOM 3140 O O . GLU B 1 182 ? 18.625 -0.13 11.477 1 97.06 182 GLU B O 1
ATOM 3145 N N . ILE B 1 183 ? 20.562 0.877 11.859 1 97.31 183 ILE B N 1
ATOM 3146 C CA . ILE B 1 183 ? 20.703 1.227 10.453 1 97.31 183 ILE B CA 1
ATOM 3147 C C . ILE B 1 183 ? 21.266 0.035 9.68 1 97.31 183 ILE B C 1
ATOM 3149 O O . ILE B 1 183 ? 22.375 -0.432 9.969 1 97.31 183 ILE B O 1
ATOM 3153 N N . PRO B 1 184 ? 20.531 -0.414 8.727 1 97.62 184 PRO B N 1
ATOM 3154 C CA . PRO B 1 184 ? 20.969 -1.623 8.023 1 97.62 184 PRO B CA 1
ATOM 3155 C C . PRO B 1 184 ? 22.125 -1.362 7.066 1 97.62 184 PRO B C 1
ATOM 3157 O O . PRO B 1 184 ? 22.281 -0.241 6.578 1 97.62 184 PRO B O 1
ATOM 3160 N N . TYR B 1 185 ? 22.938 -2.381 6.805 1 96.81 185 TYR B N 1
ATOM 3161 C CA . TYR B 1 185 ? 23.891 -2.346 5.699 1 96.81 185 TYR B CA 1
ATOM 3162 C C . TYR B 1 185 ? 23.156 -2.387 4.359 1 96.81 185 TYR B C 1
ATOM 3164 O O . TYR B 1 185 ? 22.219 -3.162 4.176 1 96.81 185 TYR B O 1
ATOM 3172 N N . VAL B 1 186 ? 23.562 -1.496 3.471 1 96.94 186 VAL B N 1
ATOM 3173 C CA . VAL B 1 186 ? 22.953 -1.497 2.141 1 96.94 186 VAL B CA 1
ATOM 3174 C C . VAL B 1 186 ? 24.047 -1.313 1.084 1 96.94 186 VAL B C 1
ATOM 3176 O O . VAL B 1 186 ? 25.031 -0.599 1.31 1 96.94 186 VAL B O 1
ATOM 3179 N N . ASP B 1 187 ? 23.938 -2.018 -0.015 1 95.62 187 ASP B N 1
ATOM 3180 C CA . ASP B 1 187 ? 24.688 -1.803 -1.257 1 95.62 187 ASP B CA 1
ATOM 3181 C C . ASP B 1 187 ? 23.812 -2.092 -2.473 1 95.62 187 ASP B C 1
ATOM 3183 O O . ASP B 1 187 ? 22.578 -2.121 -2.365 1 95.62 187 ASP B O 1
ATOM 3187 N N . SER B 1 188 ? 24.406 -2.174 -3.668 1 95.38 188 SER B N 1
ATOM 3188 C CA . SER B 1 188 ? 23.625 -2.281 -4.887 1 95.38 188 SER B CA 1
ATOM 3189 C C . SER B 1 188 ? 22.859 -3.605 -4.941 1 95.38 188 SER B C 1
ATOM 3191 O O . SER B 1 188 ? 21.922 -3.756 -5.715 1 95.38 188 SER B O 1
ATOM 3193 N N . LEU B 1 189 ? 23.172 -4.566 -4.074 1 96.12 189 LEU B N 1
ATOM 3194 C CA . LEU B 1 189 ? 22.594 -5.902 -4.137 1 96.12 189 LEU B CA 1
ATOM 3195 C C . LEU B 1 189 ? 21.75 -6.195 -2.896 1 96.12 189 LEU B C 1
ATOM 3197 O O . LEU B 1 189 ? 21.016 -7.18 -2.857 1 96.12 189 LEU B O 1
ATOM 3201 N N . THR B 1 190 ? 21.859 -5.312 -1.926 1 95.94 190 THR B N 1
ATOM 3202 C CA . THR B 1 190 ? 21.234 -5.598 -0.635 1 95.94 190 THR B CA 1
ATOM 3203 C C . THR B 1 190 ? 20.109 -4.609 -0.344 1 95.94 190 THR B C 1
ATOM 3205 O O . THR B 1 190 ? 20.328 -3.396 -0.316 1 95.94 190 THR B O 1
ATOM 3208 N N . TRP B 1 191 ? 18.938 -5.129 -0.088 1 96.69 191 TRP B N 1
ATOM 3209 C CA . TRP B 1 191 ? 17.75 -4.355 0.255 1 96.69 191 TRP B CA 1
ATOM 3210 C C . TRP B 1 191 ? 17.156 -4.828 1.579 1 96.69 191 TRP B C 1
ATOM 3212 O O . TRP B 1 191 ? 16.531 -5.883 1.644 1 96.69 191 TRP B O 1
ATOM 3222 N N . PRO B 1 192 ? 17.312 -4.047 2.59 1 96.12 192 PRO B N 1
ATOM 3223 C CA . PRO B 1 192 ? 16.688 -4.43 3.861 1 96.12 192 PRO B CA 1
ATOM 3224 C C . PRO B 1 192 ? 15.172 -4.547 3.77 1 96.12 192 PRO B C 1
ATOM 3226 O O . PRO B 1 192 ? 14.539 -3.787 3.035 1 96.12 192 PRO B O 1
ATOM 3229 N N . ASN B 1 193 ? 14.617 -5.469 4.547 1 96.88 193 ASN B N 1
ATOM 3230 C CA . ASN B 1 193 ? 13.195 -5.785 4.516 1 96.88 193 ASN B CA 1
ATOM 3231 C C . ASN B 1 193 ? 12.727 -6.383 5.84 1 96.88 193 ASN B C 1
ATOM 3233 O O . ASN B 1 193 ? 13.242 -7.414 6.277 1 96.88 193 ASN B O 1
ATOM 3237 N N . ASP B 1 194 ? 11.828 -5.746 6.492 1 97.25 194 ASP B N 1
ATOM 3238 C CA . ASP B 1 194 ? 11.195 -6.305 7.68 1 97.25 194 ASP B CA 1
ATOM 3239 C C . ASP B 1 194 ? 9.805 -5.715 7.887 1 97.25 194 ASP B C 1
ATOM 3241 O O . ASP B 1 194 ? 9.297 -4.984 7.031 1 97.25 194 ASP B O 1
ATOM 3245 N N . ALA B 1 195 ? 9.109 -6.113 8.891 1 97.44 195 ALA B N 1
ATOM 3246 C CA . ALA B 1 195 ? 7.711 -5.734 9.102 1 97.44 195 ALA B CA 1
ATOM 3247 C C . ALA B 1 195 ? 7.574 -4.23 9.312 1 97.44 195 ALA B C 1
ATOM 3249 O O . ALA B 1 195 ? 6.582 -3.627 8.898 1 97.44 195 ALA B O 1
ATOM 3250 N N . LYS B 1 196 ? 8.586 -3.576 9.977 1 98.38 196 LYS B N 1
ATOM 3251 C CA . LYS B 1 196 ? 8.547 -2.148 10.281 1 98.38 196 LYS B CA 1
ATOM 3252 C C . LYS B 1 196 ? 8.953 -1.318 9.07 1 98.38 196 LYS B C 1
ATOM 3254 O O . LYS B 1 196 ? 8.453 -0.212 8.867 1 98.38 196 LYS B O 1
ATOM 3259 N N . PHE B 1 197 ? 9.867 -1.901 8.305 1 98.75 197 PHE B N 1
ATOM 3260 C CA . PHE B 1 197 ? 10.398 -1.237 7.117 1 98.75 197 PHE B CA 1
ATOM 3261 C C . PHE B 1 197 ? 10.375 -2.174 5.918 1 98.75 197 PHE B C 1
ATOM 3263 O O . PHE B 1 197 ? 11.43 -2.545 5.391 1 98.75 197 PHE B O 1
ATOM 3270 N N . PRO B 1 198 ? 9.172 -2.504 5.383 1 98.62 198 PRO B N 1
ATOM 3271 C CA . PRO B 1 198 ? 9.164 -3.293 4.152 1 98.62 198 PRO B CA 1
ATOM 3272 C C . PRO B 1 198 ? 9.914 -2.607 3.01 1 98.62 198 PRO B C 1
ATOM 3274 O O . PRO B 1 198 ? 9.781 -1.395 2.822 1 98.62 198 PRO B O 1
ATOM 3277 N N . ALA B 1 199 ? 10.656 -3.324 2.238 1 98.31 199 ALA B N 1
ATOM 3278 C CA . ALA B 1 199 ? 11.523 -2.75 1.216 1 98.31 199 ALA B CA 1
ATOM 3279 C C . ALA B 1 199 ? 10.734 -1.89 0.237 1 98.31 199 ALA B C 1
ATOM 3281 O O . ALA B 1 199 ? 11.141 -0.771 -0.086 1 98.31 199 ALA B O 1
ATOM 3282 N N . ALA B 1 200 ? 9.555 -2.43 -0.222 1 98.25 200 ALA B N 1
ATOM 3283 C CA . ALA B 1 200 ? 8.711 -1.737 -1.193 1 98.25 200 ALA B CA 1
ATOM 3284 C C . ALA B 1 200 ? 7.664 -0.877 -0.495 1 98.25 200 ALA B C 1
ATOM 3286 O O . ALA B 1 200 ? 6.461 -1.049 -0.718 1 98.25 200 ALA B O 1
ATOM 3287 N N . SER B 1 201 ? 8.062 0.01 0.376 1 98.69 201 SER B N 1
ATOM 3288 C CA . SER B 1 201 ? 7.223 0.927 1.139 1 98.69 201 SER B CA 1
ATOM 3289 C C . SER B 1 201 ? 7.926 2.262 1.366 1 98.69 201 SER B C 1
ATOM 3291 O O . SER B 1 201 ? 9.133 2.381 1.146 1 98.69 201 SER B O 1
ATOM 3293 N N . TRP B 1 202 ? 7.137 3.244 1.774 1 98.81 202 TRP B N 1
ATOM 3294 C CA . TRP B 1 202 ? 7.719 4.559 2.031 1 98.81 202 TRP B CA 1
ATOM 3295 C C . TRP B 1 202 ? 8.719 4.492 3.18 1 98.81 202 TRP B C 1
ATOM 3297 O O . TRP B 1 202 ? 9.852 4.977 3.055 1 98.81 202 TRP B O 1
ATOM 3307 N N . PRO B 1 203 ? 8.391 3.83 4.32 1 98.88 203 PRO B N 1
ATOM 3308 C CA . PRO B 1 203 ? 9.422 3.717 5.352 1 98.88 203 PRO B CA 1
ATOM 3309 C C . PRO B 1 203 ? 10.648 2.943 4.875 1 98.88 203 PRO B C 1
ATOM 3311 O O . PRO B 1 203 ? 11.773 3.258 5.273 1 98.88 203 PRO B O 1
ATOM 3314 N N . GLY B 1 204 ? 10.43 1.956 4.012 1 98.69 204 GLY B N 1
ATOM 3315 C CA . GLY B 1 204 ? 11.547 1.166 3.514 1 98.69 204 GLY B CA 1
ATOM 3316 C C . GLY B 1 204 ? 12.539 1.98 2.705 1 98.69 204 GLY B C 1
ATOM 3317 O O . GLY B 1 204 ? 13.75 1.892 2.926 1 98.69 204 GLY B O 1
ATOM 3318 N N . ILE B 1 205 ? 12.023 2.818 1.811 1 98.56 205 ILE B N 1
ATOM 3319 C CA . ILE B 1 205 ? 12.945 3.557 0.954 1 98.56 205 ILE B CA 1
ATOM 3320 C C . ILE B 1 205 ? 13.57 4.707 1.739 1 98.56 205 ILE B C 1
ATOM 3322 O O . ILE B 1 205 ? 14.719 5.086 1.491 1 98.56 205 ILE B O 1
ATOM 3326 N N . LEU B 1 206 ? 12.852 5.262 2.729 1 98.56 206 LEU B N 1
ATOM 3327 C CA . LEU B 1 206 ? 13.445 6.273 3.598 1 98.56 206 LEU B CA 1
ATOM 3328 C C . LEU B 1 206 ? 14.641 5.703 4.355 1 98.56 206 LEU B C 1
ATOM 3330 O O . LEU B 1 206 ? 15.688 6.348 4.449 1 98.56 206 LEU B O 1
ATOM 3334 N N . LEU B 1 207 ? 14.438 4.516 4.902 1 98.62 207 LEU B N 1
ATOM 3335 C CA . LEU B 1 207 ? 15.508 3.881 5.664 1 98.62 207 LEU B CA 1
ATOM 3336 C C . LEU B 1 207 ? 16.703 3.568 4.77 1 98.62 207 LEU B C 1
ATOM 3338 O O . LEU B 1 207 ? 17.844 3.777 5.168 1 98.62 207 LEU B O 1
ATOM 3342 N N . ARG B 1 208 ? 16.438 3.059 3.605 1 98.44 208 ARG B N 1
ATOM 3343 C CA . ARG B 1 208 ? 17.516 2.748 2.688 1 98.44 208 ARG B CA 1
ATOM 3344 C C . ARG B 1 208 ? 18.281 4.012 2.291 1 98.44 208 ARG B C 1
ATOM 3346 O O . ARG B 1 208 ? 19.516 4.02 2.268 1 98.44 208 ARG B O 1
ATOM 3353 N N . ALA B 1 209 ? 17.562 5.074 1.923 1 98.19 209 ALA B N 1
ATOM 3354 C CA . ALA B 1 209 ? 18.203 6.336 1.549 1 98.19 209 ALA B CA 1
ATOM 3355 C C . ALA B 1 209 ? 19.062 6.871 2.684 1 98.19 209 ALA B C 1
ATOM 3357 O O . ALA B 1 209 ? 20.156 7.395 2.445 1 98.19 209 ALA B O 1
ATOM 3358 N N . HIS B 1 210 ? 18.547 6.762 3.873 1 98.38 210 HIS B N 1
ATOM 3359 C CA . HIS B 1 210 ? 19.328 7.176 5.035 1 98.38 210 HIS B CA 1
ATOM 3360 C C . HIS B 1 210 ? 20.609 6.363 5.16 1 98.38 210 HIS B C 1
ATOM 3362 O O . HIS B 1 210 ? 21.688 6.918 5.398 1 98.38 210 HIS B O 1
ATOM 3368 N N . ALA B 1 211 ? 20.469 5.035 5.012 1 98.19 211 ALA B N 1
ATOM 3369 C CA . ALA B 1 211 ? 21.625 4.133 5.117 1 98.19 211 ALA B CA 1
ATOM 3370 C C . ALA B 1 211 ? 22.656 4.434 4.039 1 98.19 211 ALA B C 1
ATOM 3372 O O . ALA B 1 211 ? 23.859 4.297 4.27 1 98.19 211 ALA B O 1
ATOM 3373 N N . GLU B 1 212 ? 22.203 4.895 2.875 1 97.31 212 GLU B N 1
ATOM 3374 C CA . GLU B 1 212 ? 23.094 5.203 1.76 1 97.31 212 GLU B CA 1
ATOM 3375 C C . GLU B 1 212 ? 23.812 6.535 1.976 1 97.31 212 GLU B C 1
ATOM 3377 O O . GLU B 1 212 ? 24.797 6.824 1.306 1 97.31 212 GLU B O 1
ATOM 3382 N N . ASN B 1 213 ? 23.312 7.367 2.828 1 96.88 213 ASN B N 1
ATOM 3383 C CA . ASN B 1 213 ? 23.828 8.719 3.023 1 96.88 213 ASN B CA 1
ATOM 3384 C C . ASN B 1 213 ? 24.016 9.039 4.504 1 96.88 213 ASN B C 1
ATOM 3386 O O . ASN B 1 213 ? 23.375 9.938 5.039 1 96.88 213 ASN B O 1
ATOM 3390 N N . PRO B 1 214 ? 25.125 8.289 4.945 1 91.19 214 PRO B N 1
ATOM 3391 C CA . PRO B 1 214 ? 25.359 8.586 6.363 1 91.19 214 PRO B CA 1
ATOM 3392 C C . PRO B 1 214 ? 25.781 10.039 6.602 1 91.19 214 PRO B C 1
ATOM 3394 O O . PRO B 1 214 ? 26.578 10.586 5.844 1 91.19 214 PRO B O 1
ATOM 3397 N N . GLY B 1 215 ? 25.188 10.844 7.297 1 89.94 215 GLY B N 1
ATOM 3398 C CA . GLY B 1 215 ? 25.562 12.211 7.625 1 89.94 215 GLY B CA 1
ATOM 3399 C C . GLY B 1 215 ? 24.688 13.25 6.941 1 89.94 215 GLY B C 1
ATOM 3400 O O . GLY B 1 215 ? 24.891 14.453 7.129 1 89.94 215 GLY B O 1
ATOM 3401 N N . HIS B 1 216 ? 23.922 12.789 5.992 1 92.75 216 HIS B N 1
ATOM 3402 C CA . HIS B 1 216 ? 23 13.719 5.348 1 92.75 216 HIS B CA 1
ATOM 3403 C C . HIS B 1 216 ? 22.125 14.438 6.375 1 92.75 216 HIS B C 1
ATOM 3405 O O . HIS B 1 216 ? 21.469 13.797 7.195 1 92.75 216 HIS B O 1
ATOM 3411 N N . ASP B 1 217 ? 22.062 15.797 6.469 1 90.19 217 ASP B N 1
ATOM 3412 C CA . ASP B 1 217 ? 21.312 16.547 7.469 1 90.19 217 ASP B CA 1
ATOM 3413 C C . ASP B 1 217 ? 20.062 17.188 6.859 1 90.19 217 ASP B C 1
ATOM 3415 O O . ASP B 1 217 ? 19.188 17.656 7.582 1 90.19 217 ASP B O 1
ATOM 3419 N N . GLY B 1 218 ? 19.734 17.094 5.594 1 95.81 218 GLY B N 1
ATOM 3420 C CA . GLY B 1 218 ? 18.562 17.656 4.941 1 95.81 218 GLY B CA 1
ATOM 3421 C C . GLY B 1 218 ? 17.422 16.656 4.801 1 95.81 218 GLY B C 1
ATOM 3422 O O . GLY B 1 218 ? 17.359 15.688 5.547 1 95.81 218 GLY B O 1
ATOM 3423 N N . VAL B 1 219 ? 16.438 17.047 4.086 1 97.94 219 VAL B N 1
ATOM 3424 C CA . VAL B 1 219 ? 15.312 16.172 3.791 1 97.94 219 VAL B CA 1
ATOM 3425 C C . VAL B 1 219 ? 15.82 14.852 3.219 1 97.94 219 VAL B C 1
ATOM 3427 O O . VAL B 1 219 ? 16.719 14.836 2.375 1 97.94 219 VAL B O 1
ATOM 3430 N N . ASN B 1 220 ? 15.344 13.766 3.703 1 98.19 220 ASN B N 1
ATOM 3431 C CA . ASN B 1 220 ? 15.703 12.445 3.205 1 98.19 220 ASN B CA 1
ATOM 3432 C C . ASN B 1 220 ? 15.633 12.375 1.683 1 98.19 220 ASN B C 1
ATOM 3434 O O . ASN B 1 220 ? 14.648 12.812 1.083 1 98.19 220 ASN B O 1
ATOM 3438 N N . PRO B 1 221 ? 16.656 11.836 1.05 1 97.75 221 PRO B N 1
ATOM 3439 C CA . PRO B 1 221 ? 16.688 11.828 -0.415 1 97.75 221 PRO B CA 1
ATOM 3440 C C . PRO B 1 221 ? 15.516 11.062 -1.024 1 97.75 221 PRO B C 1
ATOM 3442 O O . PRO B 1 221 ? 15.141 11.305 -2.176 1 97.75 221 PRO B O 1
ATOM 3445 N N . ALA B 1 222 ? 14.891 10.164 -0.274 1 97.94 222 ALA B N 1
ATOM 3446 C CA . ALA B 1 222 ? 13.812 9.344 -0.815 1 97.94 222 ALA B CA 1
ATOM 3447 C C . ALA B 1 222 ? 12.445 9.875 -0.385 1 97.94 222 ALA B C 1
ATOM 3449 O O . ALA B 1 222 ? 11.422 9.234 -0.619 1 97.94 222 ALA B O 1
ATOM 3450 N N . PHE B 1 223 ? 12.43 11.039 0.203 1 97.56 223 PHE B N 1
ATOM 3451 C CA . PHE B 1 223 ? 11.156 11.602 0.652 1 97.56 223 PHE B CA 1
ATOM 3452 C C . PHE B 1 223 ? 10.266 11.945 -0.536 1 97.56 223 PHE B C 1
ATOM 3454 O O . PHE B 1 223 ? 10.758 12.125 -1.653 1 97.56 223 PHE B O 1
#

Sequence (446 aa):
MSDINPLVLEKIPQTDTCLSALELARDALPIPILNHSLRVYLLARYIAEKEDSPFKSEDQSPLLFVAAIHHDIGASHLYNGEQRFEICSADCAKAHLVKSGYSEAASHQVWIAIAVHTSPGIAERIDPLSRLIRLGVLSDFGSKDYRTSLGVDEYYVEIETLLPRLDAEKCLGDAVVSQAKEIPYVDSLTWPNDAKFPAASWPGILLRAHAENPGHDGVNPAFMSDINPLVLEKIPQTDTCLSALELARDALPIPILNHSLRVYLLARYIAEKEDSPFKSEDQSPLLFVAAIHHDIGASHLYNGEQRFEICSADCAKAHLVKSGYSEAASHQVWIAIAVHTSPGIAERIDPLSRLIRLGVLSDFGSKDYRTSLGVDEYYVEIETLLPRLDAEKCLGDAVVSQAKEIPYVDSLTWPNDAKFPAASWPGILLRAHAENPGHDGVNPAF